Protein 5NE2 (pdb70)

Secondary structure (DSSP, 8-state):
-HHHHHHHHH--SHHHHHHHTTSEEEEEEEETTT--EEEESTTS-EE-GGGGHHHHHHHHHHHHTTSTTGGG-EEE--GGG--S--TTGGGGTTSEEEHHHHHHHHHHH--HHHHHHHHHHHTHHHHHHHHHHHHT-SS------TTGGG--BTTB-TTEE-HHHHHHHHIIIIISSSS-HHHHHHHHHHHHT-SS-TTTHHHHS-TTEEEEEEEEE-SSSEEEEEEEEEETT-S--EEEEEEEE-TTS-HHHHHHHHHHHHHHHHHHH-/-HHHHHHHHH--SHHHHHHHHTSEEEEEEEETTT--EEEESTTS-EE-GGGGHHHHHHHHHHHHHHSTTGGG-EEE--GGG--SS-TTGGGGTTSEEEHHHHHHHHHHH--HHHHHHHHHHHTSHHHHHHHHHHHT-SS------TTGGG--BTTB-TTEE-HHHHHHHHIIIIISSSS-HHHHHHHHHHHHT-SS-TTTHHHH--TTEEEEEEEEE-SSSEEEEEEEEEETT-S--EEEEEEEE-TTS-HHHHHHHHHHHHHHHHHH--

CATH classification: 3.40.710.10

InterPro domains:
  IPR000871 Beta-lactamase, class-A [PR00118] (46-70)
  IPR000871 Beta-lactamase, class-A [PR00118] (77-94)
  IPR000871 Beta-lactamase, class-A [PR00118] (119-144)
  IPR000871 Beta-lactamase, class-A [PR00118] (155-179)
  IPR000871 Beta-lactamase, class-A [PR00118] (181-206)
  IPR000871 Beta-lactamase, class-A [PR00118] (217-232)
  IPR000871 Beta-lactamase, class-A [PR00118] (234-249)
  IPR000871 Beta-lactamase, class-A [PTHR35333] (28-298)
  IPR006311 Twin-arginine translocation pathway, signal sequence [PS51318] (1-33)
  IPR012338 Beta-lactamase/transpeptidase-like [G3DSA:3.40.710.10] (27-303)
  IPR012338 Beta-lactamase/transpeptidase-like [SSF56601] (44-297)
  IPR023650 Beta-lactamase, class-A active site [PS00146] (79-94)
  IPR045155 Beta-lactamase class A, catalytic domain [PF13354] (44-298)
  IPR049643 Beta-lactamase L2 [NF000232] (1-303)

Organism: Stenotrophomonas maltophilia (NCBI:txid40324)

Nearest PDB structures (foldseek):
  6qw7-assembly2_B  TM=1.003E+00  e=2.643E-54  Stenotrophomonas maltophilia
  8isp-assembly1_A  TM=9.841E-01  e=1.294E-37  Stenotrophomonas sp. KCTC 12332
  8iso-assembly1_A  TM=9.690E-01  e=1.449E-37  Stenotrophomonas sp. KCTC 12332
  6wgp-assembly1_A  TM=9.539E-01  e=7.571E-36  Xanthomonas campestris pv. campestris
  6wjm-assembly1_A  TM=9.394E-01  e=2.128E-30  Desulfarculus baarsii DSM 2075

Sequence (540 aa):
NAPTDAAITAASDFAALEKACAGRLGVTLLDTASGRRIIGHRQDERFPMCSTFKSMLAATVLSQAERMPALLDRRVPVGEADLLSHAPVTRRHAGKDMTVRDLCRATIIITSDNTAANLLFGVVGGPPAVTAFLRASGDTVSRSDRLEPELNSSFAKGDPRDTTTPAAMAATLQRVVLGEVLQPASRQQLADWLIDNETGDACLRAGLGKRWRVGDKTGSNGEDARNDIAVLWPVAGGAPWVLTAYLQAGAISYEQRASSVLAQVGRIADRLIGNAPTDAAITAASDFAALEKACAGRLGVTLLDTASGRRIGHRQDERFPMCSTFKSMLAATVLSQAERMMPALLDRRVPVGEADLLSSHAPVTRRHAGKDMTVRDLCRATIITSDNTAANLLFGVVGGPPAVTAFLRASGDTVSRSDRLEPELNSFAKGDPRDTTTPAAMAATLQRVVLGEVLQPASRQQLADWLIDNETGDACLRAGLGKRWRVGDKTGSNGEDARNDIAVLWPVAGGAPWVLTAYLQAGAISYEQRASSVLAQVGRIADRLIG

Solvent-accessible surface area: 20382 Å² total

B-factor: mean 17.04, std 10.05, range [7.06, 100.22]

Structure (mmCIF, N/CA/C/O backbone):
data_5NE2
#
_entry.id   5NE2
#
_cell.length_a   69.678
_cell.length_b   84.720
_cell.length_c   93.712
_cell.angle_alpha   90.00
_cell.angle_beta   90.00
_cell.angle_gamma   90.00
#
_symmetry.space_group_name_H-M   'P 21 21 21'
#
loop_
_entity.id
_entity.type
_entity.pdbx_description
1 polymer Beta-lactamase
2 non-polymer 'D-GLUTAMIC ACID'
3 water water
#
loop_
_atom_site.group_PDB
_atom_site.id
_atom_site.type_symbol
_atom_site.label_atom_id
_atom_site.label_alt_id
_atom_site.label_comp_id
_atom_site.label_asym_id
_atom_site.label_entity_id
_atom_site.label_seq_id
_atom_site.pdbx_PDB_ins_code
_atom_site.Cartn_x
_atom_site.Cartn_y
_atom_site.Cartn_z
_atom_site.occupancy
_atom_site.B_iso_or_equiv
_atom_site.auth_seq_id
_atom_site.auth_comp_id
_atom_site.auth_asym_id
_atom_site.auth_atom_id
_atom_site.pdbx_PDB_model_num
ATOM 1 N N . ASN A 1 9 ? 66.273 158.318 179.346 1.00 45.42 20 ASN A N 1
ATOM 2 C CA . ASN A 1 9 ? 67.242 159.360 179.685 1.00 59.85 20 ASN A CA 1
ATOM 3 C C . ASN A 1 9 ? 66.895 160.710 179.060 1.00 27.10 20 ASN A C 1
ATOM 4 O O . ASN A 1 9 ? 67.141 161.761 179.655 1.00 29.76 20 ASN A O 1
ATOM 14 N N . ALA A 1 10 ? 66.326 160.675 177.858 1.00 28.72 21 ALA A N 1
ATOM 15 C CA . ALA A 1 10 ? 66.039 161.909 177.130 1.00 25.78 21 ALA A CA 1
ATOM 16 C C . ALA A 1 10 ? 65.187 162.899 177.913 1.00 19.74 21 ALA A C 1
ATOM 17 O O . ALA A 1 10 ? 65.572 164.075 177.987 1.00 23.37 21 ALA A O 1
ATOM 24 N N . PRO A 1 11 ? 64.048 162.520 178.508 1.00 18.64 22 PRO A N 1
ATOM 25 C CA . PRO A 1 11 ? 63.254 163.530 179.228 1.00 17.85 22 PRO A CA 1
ATOM 26 C C . PRO A 1 11 ? 64.030 164.230 180.331 1.00 16.96 22 PRO A C 1
ATOM 27 O O . PRO A 1 11 ? 63.962 165.460 180.451 1.00 15.81 22 PRO A O 1
ATOM 38 N N . THR A 1 12 ? 64.781 163.486 181.145 1.00 16.59 23 THR A N 1
ATOM 39 C CA . THR A 1 12 ? 65.564 164.132 182.190 1.00 17.36 23 THR A CA 1
ATOM 40 C C . THR A 1 12 ? 66.604 165.073 181.595 1.00 14.66 23 THR A C 1
ATOM 41 O O . THR A 1 12 ? 66.778 166.199 182.072 1.00 15.35 23 THR A O 1
ATOM 52 N N . ASP A 1 13 ? 67.304 164.631 180.545 1.00 16.05 24 ASP A N 1
ATOM 53 C CA . ASP A 1 13 ? 68.302 165.495 179.919 1.00 17.20 24 ASP A CA 1
ATOM 54 C C . ASP A 1 13 ? 67.663 166.759 179.361 1.00 15.08 24 ASP A C 1
ATOM 55 O O . ASP A 1 13 ? 68.218 167.858 179.497 1.00 15.43 24 ASP A O 1
ATOM 64 N N . ALA A 1 14 ? 66.490 166.623 178.736 1.00 15.17 25 ALA A N 1
ATOM 65 C CA . ALA A 1 14 ? 65.789 167.787 178.200 1.00 15.97 25 ALA A CA 1
ATOM 66 C C . ALA A 1 14 ? 65.352 168.738 179.312 1.00 13.92 25 ALA A C 1
ATOM 67 O O . ALA A 1 14 ? 65.422 169.964 179.151 1.00 15.43 25 ALA A O 1
ATOM 74 N N . ALA A 1 15 ? 64.882 168.197 180.441 1.00 13.05 26 ALA A N 1
ATOM 75 C CA . ALA A 1 15 ? 64.463 169.057 181.543 1.00 12.76 26 ALA A CA 1
ATOM 76 C C . ALA A 1 15 ? 65.653 169.798 182.136 1.00 13.44 26 ALA A C 1
ATOM 77 O O . ALA A 1 15 ? 65.540 170.976 182.500 1.00 13.06 26 ALA A O 1
ATOM 84 N N . ILE A 1 16 ? 66.804 169.129 182.238 1.00 12.86 27 ILE A N 1
ATOM 85 C CA . ILE A 1 16 ? 68.007 169.795 182.733 1.00 13.46 27 ILE A CA 1
ATOM 86 C C . ILE A 1 16 ? 68.396 170.932 181.798 1.00 12.64 27 ILE A C 1
ATOM 87 O O . ILE A 1 16 ? 68.664 172.056 182.239 1.00 14.38 27 ILE A O 1
ATOM 103 N N . THR A 1 17 ? 68.358 170.678 180.489 1.00 14.66 28 THR A N 1
ATOM 104 C CA . THR A 1 17 ? 68.744 171.693 179.518 1.00 16.80 28 THR A CA 1
ATOM 105 C C . THR A 1 17 ? 67.792 172.880 179.537 1.00 15.90 28 THR A C 1
ATOM 106 O O . THR A 1 17 ? 68.211 174.017 179.296 1.00 17.03 28 THR A O 1
ATOM 117 N N . ALA A 1 18 ? 66.508 172.640 179.801 1.00 16.84 29 ALA A N 1
ATOM 118 C CA . ALA A 1 18 ? 65.525 173.715 179.783 1.00 16.05 29 ALA A CA 1
ATOM 119 C C . ALA A 1 18 ? 65.534 174.561 181.052 1.00 16.92 29 ALA A C 1
ATOM 120 O O . ALA A 1 18 ? 64.954 175.650 181.052 1.00 17.64 29 ALA A O 1
ATOM 127 N N . ALA A 1 19 ? 66.171 174.101 182.125 1.00 15.03 30 ALA A N 1
ATOM 128 C CA . ALA A 1 19 ? 66.131 174.823 183.394 1.00 14.93 30 ALA A CA 1
ATOM 129 C C . ALA A 1 19 ? 66.914 176.130 183.302 1.00 16.07 30 ALA A C 1
ATOM 130 O O . ALA A 1 19 ? 68.094 176.133 182.940 1.00 17.14 30 ALA A O 1
ATOM 137 N N . SER A 1 20 ? 66.259 177.243 183.630 1.00 15.67 31 SER A N 1
ATOM 138 C CA . SER A 1 20 ? 66.865 178.565 183.541 1.00 17.43 31 SER A CA 1
ATOM 139 C C . SER A 1 20 ? 67.125 179.216 184.896 1.00 15.66 31 SER A C 1
ATOM 140 O O . SER A 1 20 ? 67.609 180.352 184.939 1.00 17.78 31 SER A O 1
ATOM 148 N N . ASP A 1 21 ? 66.781 178.549 185.996 1.00 13.58 32 ASP A N 1
ATOM 149 C CA . ASP A 1 21 ? 67.093 179.028 187.335 1.00 13.92 32 ASP A CA 1
ATOM 150 C C . ASP A 1 21 ? 67.437 177.820 188.198 1.00 11.45 32 ASP A C 1
ATOM 151 O O . ASP A 1 21 ? 67.149 176.675 187.836 1.00 12.22 32 ASP A O 1
ATOM 160 N N . PHE A 1 22 ? 68.103 178.074 189.328 1.00 12.75 33 PHE A N 1
ATOM 161 C CA . PHE A 1 22 ? 68.628 176.966 190.126 1.00 12.31 33 PHE A CA 1
ATOM 162 C C . PHE A 1 22 ? 67.517 176.075 190.676 1.00 12.04 33 PHE A C 1
ATOM 163 O O . PHE A 1 22 ? 67.673 174.848 190.738 1.00 12.79 33 PHE A O 1
ATOM 180 N N . ALA A 1 23 ? 66.402 176.671 191.114 1.00 13.43 34 ALA A N 1
ATOM 181 C CA . ALA A 1 23 ? 65.298 175.870 191.639 1.00 13.63 34 ALA A CA 1
ATOM 182 C C . ALA A 1 23 ? 64.747 174.928 190.575 1.00 13.79 34 ALA A C 1
ATOM 183 O O . ALA A 1 23 ? 64.466 173.755 190.853 1.00 14.25 34 ALA A O 1
ATOM 190 N N . ALA A 1 24 ? 64.592 175.419 189.343 1.00 14.20 35 ALA A N 1
ATOM 191 C CA . ALA A 1 24 ? 64.116 174.554 188.267 1.00 13.67 35 ALA A CA 1
ATOM 192 C C . ALA A 1 24 ? 65.137 173.471 187.941 1.00 12.64 35 ALA A C 1
ATOM 193 O O . ALA A 1 24 ? 64.770 172.342 187.604 1.00 13.64 35 ALA A O 1
ATOM 200 N N . LEU A 1 25 ? 66.426 173.799 188.017 1.00 11.63 36 LEU A N 1
ATOM 201 C CA . LEU A 1 25 ? 67.456 172.806 187.735 1.00 10.84 36 LEU A CA 1
ATOM 202 C C . LEU A 1 25 ? 67.442 171.693 188.774 1.00 10.99 36 LEU A C 1
ATOM 203 O O . LEU A 1 25 ? 67.573 170.510 188.431 1.00 11.50 36 LEU A O 1
ATOM 219 N N . GLU A 1 26 ? 67.304 172.055 190.051 1.00 10.94 37 GLU A N 1
ATOM 220 C CA . GLU A 1 26 ? 67.166 171.056 191.103 1.00 10.87 37 GLU A CA 1
ATOM 221 C C . GLU A 1 26 ? 65.985 170.129 190.827 1.00 11.55 37 GLU A C 1
ATOM 222 O O . GLU A 1 26 ? 66.093 168.904 190.950 1.00 12.98 37 GLU A O 1
ATOM 234 N N . LYS A 1 27 ? 64.842 170.704 190.456 1.00 11.71 38 LYS A N 1
ATOM 235 C CA . LYS A 1 27 ? 63.659 169.899 190.177 1.00 12.89 38 LYS A CA 1
ATOM 236 C C . LYS A 1 27 ? 63.874 168.981 188.981 1.00 13.56 38 LYS A C 1
ATOM 237 O O . LYS A 1 27 ? 63.424 167.829 188.985 1.00 13.68 38 LYS A O 1
ATOM 256 N N . ALA A 1 28 ? 64.588 169.463 187.963 1.00 13.07 39 ALA A N 1
ATOM 257 C CA . ALA A 1 28 ? 64.778 168.686 186.742 1.00 14.12 39 ALA A CA 1
ATOM 258 C C . ALA A 1 28 ? 65.530 167.386 186.998 1.00 14.53 39 ALA A C 1
ATOM 259 O O . ALA A 1 28 ? 65.344 166.410 186.259 1.00 16.64 39 ALA A O 1
ATOM 266 N N . CYS A 1 29 ? 66.411 167.352 188.000 1.00 12.11 40 CYS A N 1
ATOM 267 C CA . CYS A 1 29 ? 67.158 166.140 188.328 1.00 13.19 40 CYS A CA 1
ATOM 268 C C . CYS A 1 29 ? 66.641 165.447 189.584 1.00 13.07 40 CYS A C 1
ATOM 269 O O . CYS A 1 29 ? 67.260 164.475 190.040 1.00 14.17 40 CYS A O 1
ATOM 277 N N . ALA A 1 30 ? 65.532 165.926 190.153 1.00 13.70 41 ALA A N 1
ATOM 278 C CA . ALA A 1 30 ? 64.945 165.354 191.368 1.00 14.28 41 ALA A CA 1
ATOM 279 C C . ALA A 1 30 ? 65.962 165.296 192.504 1.00 14.70 41 ALA A C 1
ATOM 280 O O . ALA A 1 30 ? 65.962 164.377 193.322 1.00 16.57 41 ALA A O 1
ATOM 287 N N . GLY A 1 31 ? 66.837 166.299 192.563 1.00 12.42 42 GLY A N 1
ATOM 288 C CA . GLY A 1 31 ? 67.955 166.293 193.474 1.00 13.09 42 GLY A CA 1
ATOM 289 C C . GLY A 1 31 ? 67.835 167.320 194.586 1.00 11.20 42 GLY A C 1
ATOM 290 O O . GLY A 1 31 ? 66.774 167.893 194.846 1.00 12.41 42 GLY A O 1
ATOM 294 N N . ARG A 1 32 ? 68.962 167.528 195.266 1.00 10.32 43 ARG A N 1
ATOM 295 C CA . ARG A 1 32 ? 69.123 168.604 196.234 1.00 10.24 43 ARG A CA 1
ATOM 296 C C . ARG A 1 32 ? 70.375 169.351 195.801 1.00 9.91 43 ARG A C 1
ATOM 297 O O . ARG A 1 32 ? 71.469 168.771 195.757 1.00 10.61 43 ARG A O 1
ATOM 318 N N . LEU A 1 33 ? 70.205 170.619 195.450 1.00 9.41 44 LEU A N 1
ATOM 319 C CA . LEU A 1 33 ? 71.244 171.426 194.833 1.00 9.31 44 LEU A CA 1
ATOM 320 C C . LEU A 1 33 ? 71.511 172.639 195.708 1.00 9.11 44 LEU A C 1
ATOM 321 O O . LEU A 1 33 ? 70.575 173.366 196.066 1.00 10.39 44 LEU A O 1
ATOM 337 N N . GLY A 1 34 ? 72.779 172.848 196.053 1.00 8.63 45 GLY A N 1
ATOM 338 C CA . GLY A 1 34 ? 73.192 174.012 196.814 1.00 9.13 45 GLY A CA 1
ATOM 339 C C . GLY A 1 34 ? 74.175 174.837 196.014 1.00 8.59 45 GLY A C 1
ATOM 340 O O . GLY A 1 34 ? 75.223 174.331 195.591 1.00 9.34 45 GLY A O 1
ATOM 344 N N . VAL A 1 35 ? 73.848 176.103 195.774 1.00 8.69 46 VAL A N 1
ATOM 345 C CA . VAL A 1 35 ? 74.660 176.973 194.926 1.00 8.46 46 VAL A CA 1
ATOM 346 C C . VAL A 1 35 ? 74.814 178.324 195.598 1.00 8.13 46 VAL A C 1
ATOM 347 O O . VAL A 1 35 ? 73.833 178.899 196.081 1.00 8.75 46 VAL A O 1
ATOM 360 N N . THR A 1 36 ? 76.034 178.856 195.576 1.00 8.37 47 THR A N 1
ATOM 361 C CA . THR A 1 36 ? 76.288 180.264 195.881 1.00 8.72 47 THR A CA 1
ATOM 362 C C . THR A 1 36 ? 77.072 180.885 194.735 1.00 9.07 47 THR A C 1
ATOM 363 O O . THR A 1 36 ? 78.136 180.377 194.354 1.00 9.30 47 THR A O 1
ATOM 374 N N . LEU A 1 37 ? 76.540 181.971 194.183 1.00 9.29 48 LEU A N 1
ATOM 375 C CA . LEU A 1 37 ? 77.259 182.848 193.270 1.00 9.17 48 LEU A CA 1
ATOM 376 C C . LEU A 1 37 ? 77.555 184.139 194.022 1.00 9.67 48 LEU A C 1
ATOM 377 O O . LEU A 1 37 ? 76.628 184.865 194.406 1.00 10.21 48 LEU A O 1
ATOM 393 N N . LEU A 1 38 ? 78.837 184.414 194.242 1.00 9.10 49 LEU A N 1
ATOM 394 C CA . LEU A 1 38 ? 79.302 185.503 195.091 1.00 9.75 49 LEU A CA 1
ATOM 395 C C . LEU A 1 38 ? 80.056 186.526 194.253 1.00 9.43 49 LEU A C 1
ATOM 396 O O . LEU A 1 38 ? 81.018 186.179 193.551 1.00 9.80 49 LEU A O 1
ATOM 412 N N . ASP A 1 39 ? 79.602 187.778 194.313 1.00 10.61 50 ASP A N 1
ATOM 413 C CA . ASP A 1 39 ? 80.281 188.909 193.692 1.00 9.92 50 ASP A CA 1
ATOM 414 C C . ASP A 1 39 ? 81.282 189.440 194.714 1.00 10.65 50 ASP A C 1
ATOM 415 O O . ASP A 1 39 ? 80.886 189.960 195.757 1.00 11.79 50 ASP A O 1
ATOM 424 N N . THR A 1 40 ? 82.581 189.292 194.446 1.00 10.60 51 THR A N 1
ATOM 425 C CA . THR A 1 40 ? 83.547 189.679 195.473 1.00 12.26 51 THR A CA 1
ATOM 426 C C . THR A 1 40 ? 83.642 191.188 195.675 1.00 15.40 51 THR A C 1
ATOM 427 O O . THR A 1 40 ? 84.153 191.625 196.710 1.00 17.59 51 THR A O 1
ATOM 438 N N . ALA A 1 41 ? 83.191 191.998 194.715 1.00 12.34 52 ALA A N 1
ATOM 439 C CA . ALA A 1 41 ? 83.248 193.447 194.903 1.00 13.66 52 ALA A CA 1
ATOM 440 C C . ALA A 1 41 ? 82.247 193.919 195.952 1.00 12.60 52 ALA A C 1
ATOM 441 O O . ALA A 1 41 ? 82.538 194.837 196.732 1.00 15.83 52 ALA A O 1
ATOM 448 N N . SER A 1 42 ? 81.050 193.328 195.961 1.00 12.22 53 SER A N 1
ATOM 449 C CA . SER A 1 42 ? 79.941 193.791 196.781 1.00 12.18 53 SER A CA 1
ATOM 450 C C . SER A 1 42 ? 79.618 192.877 197.948 1.00 13.16 53 SER A C 1
ATOM 451 O O . SER A 1 42 ? 78.985 193.329 198.907 1.00 14.01 53 SER A O 1
ATOM 459 N N . GLY A 1 43 ? 80.041 191.621 197.900 1.00 12.60 54 GLY A N 1
ATOM 460 C CA . GLY A 1 43 ? 79.563 190.625 198.838 1.00 13.27 54 GLY A CA 1
ATOM 461 C C . GLY A 1 43 ? 78.202 190.048 198.512 1.00 13.55 54 GLY A C 1
ATOM 462 O O . GLY A 1 43 ? 77.740 189.144 199.226 1.00 16.56 54 GLY A O 1
ATOM 466 N N . ARG A 1 44 ? 77.545 190.513 197.456 1.00 13.68 55 ARG A N 1
ATOM 467 C CA . ARG A 1 44 ? 76.198 190.038 197.154 1.00 14.92 55 ARG A CA 1
ATOM 468 C C . ARG A 1 44 ? 76.245 188.584 196.706 1.00 12.04 55 ARG A C 1
ATOM 469 O O . ARG A 1 44 ? 77.104 188.197 195.905 1.00 11.88 55 ARG A O 1
ATOM 490 N N . ARG A 1 45 ? 75.310 187.782 197.213 1.00 11.95 56 ARG A N 1
ATOM 491 C CA . ARG A 1 45 ? 75.201 186.377 196.852 1.00 12.11 56 ARG A CA 1
ATOM 492 C C . ARG A 1 45 ? 73.811 186.072 196.313 1.00 13.97 56 ARG A C 1
ATOM 493 O O . ARG A 1 45 ? 72.807 186.576 196.826 1.00 17.81 56 ARG A O 1
ATOM 514 N N A ILE A 1 46 ? 73.773 185.250 195.266 0.51 13.85 57 ILE A N 1
ATOM 515 N N B ILE A 1 46 ? 73.754 185.251 195.271 0.49 12.29 57 ILE A N 1
ATOM 516 C CA A ILE A 1 46 ? 72.564 184.656 194.715 0.51 14.92 57 ILE A CA 1
ATOM 517 C CA B ILE A 1 46 ? 72.508 184.666 194.799 0.49 13.03 57 ILE A CA 1
ATOM 518 C C A ILE A 1 46 ? 72.768 183.148 194.744 0.51 18.43 57 ILE A C 1
ATOM 519 C C B ILE A 1 46 ? 72.739 183.169 194.683 0.49 9.28 57 ILE A C 1
ATOM 520 O O A ILE A 1 46 ? 73.900 182.665 194.661 0.51 11.43 57 ILE A O 1
ATOM 521 O O B ILE A 1 46 ? 73.855 182.717 194.414 0.49 14.46 57 ILE A O 1
ATOM 552 N N . GLY A 1 47 ? 71.684 182.393 194.883 1.00 12.65 59 GLY A N 1
ATOM 553 C CA . GLY A 1 47 ? 71.867 180.950 194.880 1.00 11.77 59 GLY A CA 1
ATOM 554 C C . GLY A 1 47 ? 70.637 180.188 195.303 1.00 11.73 59 GLY A C 1
ATOM 555 O O . GLY A 1 47 ? 69.505 180.624 195.076 1.00 14.96 59 GLY A O 1
ATOM 560 N N . HIS A 1 48 ? 70.880 179.030 195.903 1.00 11.38 60 HIS A N 1
ATOM 561 C CA . HIS A 1 48 ? 69.819 178.096 196.248 1.00 10.49 60 HIS A CA 1
ATOM 562 C C . HIS A 1 48 ? 70.363 177.220 197.362 1.00 9.69 60 HIS A C 1
ATOM 563 O O . HIS A 1 48 ? 71.487 176.719 197.251 1.00 9.82 60 HIS A O 1
ATOM 577 N N . ARG A 1 49 ? 69.589 177.057 198.435 1.00 9.55 61 ARG A N 1
ATOM 578 C CA . ARG A 1 49 ? 70.021 176.269 199.590 1.00 10.43 61 ARG A CA 1
ATOM 579 C C . ARG A 1 49 ? 71.434 176.650 200.028 1.00 9.29 61 ARG A C 1
ATOM 580 O O . ARG A 1 49 ? 72.267 175.796 200.332 1.00 9.71 61 ARG A O 1
ATOM 601 N N . GLN A 1 50 ? 71.703 177.957 200.068 1.00 9.14 62 GLN A N 1
ATOM 602 C CA . GLN A 1 50 ? 73.066 178.430 200.290 1.00 8.62 62 GLN A CA 1
ATOM 603 C C . GLN A 1 50 ? 73.600 178.062 201.661 1.00 9.14 62 GLN A C 1
ATOM 604 O O . GLN A 1 50 ? 74.823 178.017 201.848 1.00 10.03 62 GLN A O 1
ATOM 618 N N . ASP A 1 51 ? 72.722 177.817 202.631 1.00 9.55 63 ASP A N 1
ATOM 619 C CA . ASP A 1 51 ? 73.140 177.582 204.005 1.00 9.14 63 ASP A CA 1
ATOM 620 C C . ASP A 1 51 ? 72.783 176.184 204.500 1.00 10.43 63 ASP A C 1
ATOM 621 O O . ASP A 1 51 ? 72.763 175.946 205.712 1.00 12.38 63 ASP A O 1
ATOM 630 N N . GLU A 1 52 ? 72.503 175.255 203.586 1.00 9.69 64 GLU A N 1
ATOM 631 C CA . GLU A 1 52 ? 72.334 173.854 203.951 1.00 9.20 64 GLU A CA 1
ATOM 632 C C . GLU A 1 52 ? 73.666 173.122 203.839 1.00 9.58 64 GLU A C 1
ATOM 633 O O . GLU A 1 52 ? 74.503 173.447 202.987 1.00 9.62 64 GLU A O 1
ATOM 645 N N . ARG A 1 53 ? 73.844 172.104 204.680 1.00 9.00 65 ARG A N 1
ATOM 646 C CA . ARG A 1 53 ? 75.075 171.329 204.648 1.00 9.19 65 ARG A CA 1
ATOM 647 C C . ARG A 1 53 ? 75.052 170.288 203.536 1.00 9.67 65 ARG A C 1
ATOM 648 O O . ARG A 1 53 ? 74.030 169.639 203.278 1.00 10.29 65 ARG A O 1
ATOM 669 N N . PHE A 1 54 ? 76.204 170.114 202.899 1.00 8.96 66 PHE A N 1
ATOM 670 C CA . PHE A 1 54 ? 76.454 169.115 201.875 1.00 8.21 66 PHE A CA 1
ATOM 671 C C . PHE A 1 54 ? 77.803 168.482 202.177 1.00 8.52 66 PHE A C 1
ATOM 672 O O . PHE A 1 54 ? 78.667 169.125 202.788 1.00 9.04 66 PHE A O 1
ATOM 689 N N . PRO A 1 55 ? 78.030 167.245 201.732 1.00 8.78 67 PRO A N 1
ATOM 690 C CA . PRO A 1 55 ? 79.359 166.635 201.899 1.00 8.56 67 PRO A CA 1
ATOM 691 C C . PRO A 1 55 ? 80.371 167.345 201.013 1.00 8.44 67 PRO A C 1
ATOM 692 O O . PRO A 1 55 ? 80.131 167.565 199.823 1.00 10.07 67 PRO A O 1
ATOM 703 N N . MET A 1 56 ? 81.517 167.698 201.590 1.00 8.58 68 MET A N 1
ATOM 704 C CA . MET A 1 56 ? 82.551 168.316 200.765 1.00 9.11 68 MET A CA 1
ATOM 705 C C . MET A 1 56 ? 83.065 167.372 199.687 1.00 9.83 68 MET A C 1
ATOM 706 O O . MET A 1 56 ? 83.404 167.815 198.579 1.00 8.89 68 MET A O 1
ATOM 720 N N . CYS A 1 57 ? 83.157 166.078 199.998 1.00 9.07 69 CYS A N 1
ATOM 721 C CA . CYS A 1 57 ? 83.952 165.171 199.176 1.00 8.61 69 CYS A CA 1
ATOM 722 C C . CYS A 1 57 ? 85.287 165.852 198.882 1.00 8.94 69 CYS A C 1
ATOM 723 O O . CYS A 1 57 ? 85.804 166.568 199.743 1.00 10.14 69 CYS A O 1
ATOM 731 N N . SER A 1 58 ? 85.849 165.690 197.680 1.00 8.63 70 SER A N 1
ATOM 732 C CA . SER A 1 58 ? 87.198 166.206 197.450 1.00 8.91 70 SER A CA 1
ATOM 733 C C . SER A 1 58 ? 87.288 167.725 197.389 1.00 8.64 70 SER A C 1
ATOM 734 O O . SER A 1 58 ? 88.409 168.240 197.257 1.00 9.09 70 SER A O 1
ATOM 742 N N . THR A 1 59 ? 86.186 168.476 197.484 1.00 8.24 71 THR A N 1
ATOM 743 C CA . THR A 1 59 ? 86.339 169.929 197.500 1.00 8.97 71 THR A CA 1
ATOM 744 C C . THR A 1 59 ? 87.157 170.400 198.699 1.00 8.75 71 THR A C 1
ATOM 745 O O . THR A 1 59 ? 87.729 171.492 198.646 1.00 10.30 71 THR A O 1
ATOM 756 N N . PHE A 1 60 ? 87.245 169.597 199.768 1.00 8.97 72 PHE A N 1
ATOM 757 C CA . PHE A 1 60 ? 88.060 169.963 200.926 1.00 9.81 72 PHE A CA 1
ATOM 758 C C . PHE A 1 60 ? 89.536 170.085 200.573 1.00 8.86 72 PHE A C 1
ATOM 759 O O . PHE A 1 60 ? 90.281 170.760 201.292 1.00 9.79 72 PHE A O 1
ATOM 776 N N . LYS A 1 61 ? 89.978 169.438 199.492 1.00 9.19 73 LYS A N 1
ATOM 777 C CA . LYS A 1 61 ? 91.406 169.393 199.200 1.00 9.09 73 LYS A CA 1
ATOM 778 C C . LYS A 1 61 ? 91.966 170.780 198.933 1.00 9.61 73 LYS A C 1
ATOM 779 O O . LYS A 1 61 ? 93.147 171.030 199.190 1.00 9.54 73 LYS A O 1
ATOM 798 N N . SER A 1 62 ? 91.130 171.698 198.441 1.00 9.51 74 SER A N 1
ATOM 799 C CA . SER A 1 62 ? 91.546 173.090 198.295 1.00 11.45 74 SER A CA 1
ATOM 800 C C . SER A 1 62 ? 92.054 173.653 199.620 1.00 9.12 74 SER A C 1
ATOM 801 O O . SER A 1 62 ? 93.047 174.397 199.659 1.00 10.60 74 SER A O 1
ATOM 809 N N . MET A 1 63 ? 91.373 173.325 200.713 1.00 9.96 75 MET A N 1
ATOM 810 C CA . MET A 1 63 ? 91.731 173.850 202.023 1.00 9.94 75 MET A CA 1
ATOM 811 C C . MET A 1 63 ? 92.790 173.026 202.736 1.00 9.01 75 MET A C 1
ATOM 812 O O . MET A 1 63 ? 93.501 173.566 203.585 1.00 9.55 75 MET A O 1
ATOM 826 N N . LEU A 1 64 ? 92.918 171.738 202.415 1.00 9.29 76 LEU A N 1
ATOM 827 C CA . LEU A 1 64 ? 94.093 171.000 202.855 1.00 7.95 76 LEU A CA 1
ATOM 828 C C . LEU A 1 64 ? 95.356 171.612 202.257 1.00 8.56 76 LEU A C 1
ATOM 829 O O . LEU A 1 64 ? 96.340 171.860 202.968 1.00 9.28 76 LEU A O 1
ATOM 845 N N . ALA A 1 65 ? 95.336 171.893 200.950 1.00 9.19 77 ALA A N 1
ATOM 846 C CA . ALA A 1 65 ? 96.479 172.556 200.329 1.00 9.03 77 ALA A CA 1
ATOM 847 C C . ALA A 1 65 ? 96.736 173.918 200.961 1.00 9.57 77 ALA A C 1
ATOM 848 O O . ALA A 1 65 ? 97.891 174.297 201.189 1.00 9.89 77 ALA A O 1
ATOM 855 N N . ALA A 1 66 ? 95.671 174.668 201.258 1.00 8.63 78 ALA A N 1
ATOM 856 C CA . ALA A 1 66 ? 95.842 175.968 201.899 1.00 9.64 78 ALA A CA 1
ATOM 857 C C . ALA A 1 66 ? 96.468 175.824 203.281 1.00 9.60 78 ALA A C 1
ATOM 858 O O . ALA A 1 66 ? 97.305 176.643 203.680 1.00 10.01 78 ALA A O 1
ATOM 865 N N . THR A 1 67 ? 96.078 174.783 204.023 1.00 8.76 79 THR A N 1
ATOM 866 C CA . THR A 1 67 ? 96.671 174.535 205.334 1.00 10.14 79 THR A CA 1
ATOM 867 C C . THR A 1 67 ? 98.170 174.285 205.216 1.00 9.53 79 THR A C 1
ATOM 868 O O . THR A 1 67 ? 98.957 174.812 206.008 1.00 10.85 79 THR A O 1
ATOM 879 N N . VAL A 1 68 ? 98.576 173.479 204.230 1.00 9.44 80 VAL A N 1
ATOM 880 C CA . VAL A 1 68 ? 99.995 173.233 203.976 1.00 9.91 80 VAL A CA 1
ATOM 881 C C . VAL A 1 68 ? 100.716 174.539 203.682 1.00 9.88 80 VAL A C 1
ATOM 882 O O . VAL A 1 68 ? 101.784 174.818 204.235 1.00 10.38 80 VAL A O 1
ATOM 895 N N . LEU A 1 69 ? 100.161 175.337 202.770 1.00 9.38 81 LEU A N 1
ATOM 896 C CA . LEU A 1 69 ? 100.798 176.597 202.400 1.00 11.38 81 LEU A CA 1
ATOM 897 C C . LEU A 1 69 ? 100.917 177.530 203.598 1.00 10.54 81 LEU A C 1
ATOM 898 O O . LEU A 1 69 ? 101.938 178.211 203.769 1.00 12.37 81 LEU A O 1
ATOM 914 N N . SER A 1 70 ? 99.880 177.579 204.435 1.00 11.72 82 SER A N 1
ATOM 915 C CA . SER A 1 70 ? 99.925 178.426 205.618 1.00 12.04 82 SER A CA 1
ATOM 916 C C . SER A 1 70 ? 101.021 177.964 206.573 1.00 11.15 82 SER A C 1
ATOM 917 O O . SER A 1 70 ? 101.775 178.784 207.111 1.00 12.71 82 SER A O 1
ATOM 930 N N . GLN A 1 71 ? 101.132 176.650 206.790 1.00 11.68 83 GLN A N 1
ATOM 931 C CA . GLN A 1 71 ? 102.183 176.137 207.663 1.00 12.65 83 GLN A CA 1
ATOM 932 C C . GLN A 1 71 ? 103.564 176.413 207.089 1.00 12.42 83 GLN A C 1
ATOM 933 O O . GLN A 1 71 ? 104.502 176.718 207.833 1.00 13.13 83 GLN A O 1
ATOM 947 N N . ALA A 1 72 ? 103.706 176.328 205.764 1.00 11.62 84 ALA A N 1
ATOM 948 C CA . ALA A 1 72 ? 105.000 176.593 205.147 1.00 12.42 84 ALA A CA 1
ATOM 949 C C . ALA A 1 72 ? 105.451 178.027 205.384 1.00 13.62 84 ALA A C 1
ATOM 950 O O . ALA A 1 72 ? 106.654 178.299 205.389 1.00 15.15 84 ALA A O 1
ATOM 957 N N . GLU A 1 73 ? 104.513 178.959 205.578 1.00 12.79 85 GLU A N 1
ATOM 958 C CA . GLU A 1 73 ? 104.896 180.340 205.856 1.00 15.41 85 GLU A CA 1
ATOM 959 C C . GLU A 1 73 ? 105.637 180.479 207.179 1.00 16.90 85 GLU A C 1
ATOM 960 O O . GLU A 1 73 ? 106.365 181.461 207.365 1.00 18.23 85 GLU A O 1
ATOM 972 N N . ARG A 1 74 ? 105.459 179.538 208.108 1.00 16.39 86 ARG A N 1
ATOM 973 C CA . ARG A 1 74 ? 106.177 179.556 209.375 1.00 18.07 86 ARG A CA 1
ATOM 974 C C . ARG A 1 74 ? 107.149 178.396 209.531 1.00 21.02 86 ARG A C 1
ATOM 975 O O . ARG A 1 74 ? 107.796 178.282 210.578 1.00 23.86 86 ARG A O 1
ATOM 996 N N . MET A 1 75 ? 107.272 177.537 208.522 1.00 22.82 87 MET A N 1
ATOM 997 C CA . MET A 1 75 ? 108.183 176.395 208.552 1.00 23.21 87 MET A CA 1
ATOM 998 C C . MET A 1 75 ? 108.981 176.454 207.260 1.00 21.03 87 MET A C 1
ATOM 999 O O . MET A 1 75 ? 108.564 175.900 206.231 1.00 20.43 87 MET A O 1
ATOM 1013 N N . PRO A 1 76 ? 110.131 177.124 207.272 1.00 25.98 88 PRO A N 1
ATOM 1014 C CA . PRO A 1 76 ? 110.923 177.249 206.046 1.00 25.74 88 PRO A CA 1
ATOM 1015 C C . PRO A 1 76 ? 111.215 175.877 205.460 1.00 24.32 88 PRO A C 1
ATOM 1016 O O . PRO A 1 76 ? 111.536 174.928 206.178 1.00 28.18 88 PRO A O 1
ATOM 1027 N N . ALA A 1 77 ? 111.074 175.773 204.145 1.00 20.45 89 ALA A N 1
ATOM 1028 C CA . ALA A 1 77 ? 111.400 174.575 203.382 1.00 18.76 89 ALA A CA 1
ATOM 1029 C C . ALA A 1 77 ? 110.379 173.448 203.517 1.00 17.61 89 ALA A C 1
ATOM 1030 O O . ALA A 1 77 ? 110.632 172.364 202.991 1.00 17.66 89 ALA A O 1
ATOM 1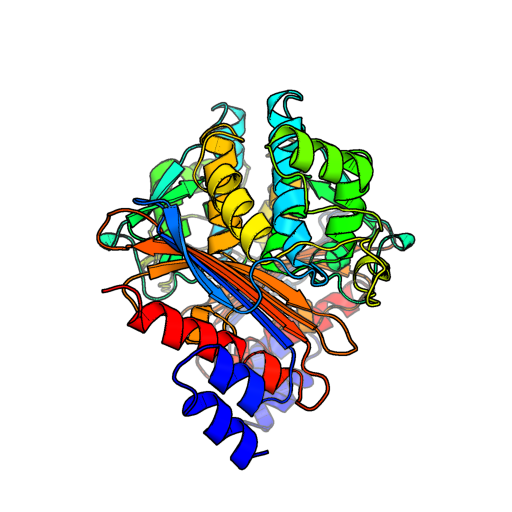037 N N . LEU A 1 78 ? 109.238 173.658 204.188 1.00 15.70 90 LEU A N 1
ATOM 1038 C CA . LEU A 1 78 ? 108.232 172.599 204.267 1.00 13.70 90 LEU A CA 1
ATOM 1039 C C . LEU A 1 78 ? 107.811 172.116 202.882 1.00 11.56 90 LEU A C 1
ATOM 1040 O O . LEU A 1 78 ? 107.632 170.915 202.666 1.00 12.05 90 LEU A O 1
ATOM 1056 N N . LEU A 1 79 ? 107.625 173.036 201.930 1.00 11.49 91 LEU A N 1
ATOM 1057 C CA . LEU A 1 79 ? 107.135 172.638 200.613 1.00 10.93 91 LEU A CA 1
ATOM 1058 C C . LEU A 1 79 ? 108.130 171.746 199.882 1.00 10.23 91 LEU A C 1
ATOM 1059 O O . LEU A 1 79 ? 107.731 170.959 199.014 1.00 10.31 91 LEU A O 1
ATOM 1075 N N . ASP A 1 80 ? 109.415 171.855 200.213 1.00 10.85 92 ASP A N 1
ATOM 1076 C CA . ASP A 1 80 ? 110.452 171.038 199.602 1.00 11.44 92 ASP A CA 1
ATOM 1077 C C . ASP A 1 80 ? 110.711 169.738 200.353 1.00 14.06 92 ASP A C 1
ATOM 1078 O O . ASP A 1 80 ? 111.475 168.896 199.863 1.00 13.71 92 ASP A O 1
ATOM 1087 N N . ARG A 1 81 ? 110.096 169.547 201.518 1.00 11.78 93 ARG A N 1
ATOM 1088 C CA . ARG A 1 81 ? 110.285 168.304 202.254 1.00 13.13 93 ARG A CA 1
ATOM 1089 C C . ARG A 1 81 ? 109.767 167.139 201.420 1.00 11.18 93 ARG A C 1
ATOM 1090 O O . ARG A 1 81 ? 108.713 167.229 200.782 1.00 10.70 93 ARG A O 1
ATOM 1111 N N . ARG A 1 82 ? 110.496 166.031 201.442 1.00 11.01 94 ARG A N 1
ATOM 1112 C CA . ARG A 1 82 ? 110.096 164.838 200.710 1.00 11.17 94 ARG A CA 1
ATOM 1113 C C . ARG A 1 82 ? 109.434 163.830 201.640 1.00 11.33 94 ARG A C 1
ATOM 1114 O O . ARG A 1 82 ? 109.922 163.573 202.747 1.00 13.83 94 ARG A O 1
ATOM 1135 N N . VAL A 1 83 ? 108.314 163.280 201.183 1.00 10.53 95 VAL A N 1
ATOM 1136 C CA . VAL A 1 83 ? 107.457 162.403 201.967 1.00 11.36 95 VAL A CA 1
ATOM 1137 C C . VAL A 1 83 ? 107.440 161.044 201.282 1.00 9.77 95 VAL A C 1
ATOM 1138 O O . VAL A 1 83 ? 107.139 160.970 200.088 1.00 10.60 95 VAL A O 1
ATOM 1151 N N . PRO A 1 84 ? 107.757 159.953 201.982 1.00 11.17 96 PRO A N 1
ATOM 1152 C CA . PRO A 1 84 ? 107.704 158.631 201.343 1.00 11.25 96 PRO A CA 1
ATOM 1153 C C . PRO A 1 84 ? 106.289 158.253 200.918 1.00 11.62 96 PRO A C 1
ATOM 1154 O O . PRO A 1 84 ? 105.312 158.482 201.638 1.00 12.00 96 PRO A O 1
ATOM 1165 N N . VAL A 1 85 ? 106.192 157.667 199.730 1.00 11.33 97 VAL A N 1
ATOM 1166 C CA . VAL A 1 85 ? 104.959 157.060 199.243 1.00 12.17 97 VAL A CA 1
ATOM 1167 C C . VAL A 1 85 ? 105.151 155.559 199.367 1.00 11.12 97 VAL A C 1
ATOM 1168 O O . VAL A 1 85 ? 105.947 154.967 198.630 1.00 14.29 97 VAL A O 1
ATOM 1181 N N . GLY A 1 86 ? 104.446 154.935 200.312 1.00 12.22 98 GLY A N 1
ATOM 1182 C CA . GLY A 1 86 ? 104.555 153.513 200.529 1.00 13.76 98 GLY A CA 1
ATOM 1183 C C . GLY A 1 86 ? 103.420 152.755 199.876 1.00 14.19 98 GLY A C 1
ATOM 1184 O O . GLY A 1 86 ? 102.345 153.297 199.631 1.00 13.56 98 GLY A O 1
ATOM 1188 N N . GLU A 1 87 ? 103.679 151.478 199.598 1.00 17.13 99 GLU A N 1
ATOM 1189 C CA . GLU A 1 87 ? 102.632 150.607 199.076 1.00 17.91 99 GLU A CA 1
ATOM 1190 C C . GLU A 1 87 ? 101.371 150.693 199.930 1.00 17.01 99 GLU A C 1
ATOM 1191 O O . GLU A 1 87 ? 100.253 150.749 199.400 1.00 18.69 99 GLU A O 1
ATOM 1203 N N . ALA A 1 88 ? 101.530 150.710 201.257 1.00 15.89 100 ALA A N 1
ATOM 1204 C CA . ALA A 1 88 ? 100.395 150.736 202.172 1.00 19.25 100 ALA A CA 1
ATOM 1205 C C . ALA A 1 88 ? 99.608 152.039 202.107 1.00 16.49 100 ALA A C 1
ATOM 1206 O O . ALA A 1 88 ? 98.457 152.072 202.553 1.00 18.86 100 ALA A O 1
ATOM 1213 N N . ASP A 1 89 ? 100.200 153.116 201.584 1.00 13.37 101 ASP A N 1
ATOM 1214 C CA . ASP A 1 89 ? 99.502 154.390 201.443 1.00 11.41 101 ASP A CA 1
ATOM 1215 C C . ASP A 1 89 ? 98.625 154.444 200.198 1.00 11.03 101 ASP A C 1
ATOM 1216 O O . ASP A 1 89 ? 97.765 155.331 200.096 1.00 11.28 101 ASP A O 1
ATOM 1225 N N . LEU A 1 90 ? 98.850 153.552 199.234 1.00 11.58 102 LEU A N 1
ATOM 1226 C CA . LEU A 1 90 ? 98.183 153.654 197.942 1.00 11.52 102 LEU A CA 1
ATOM 1227 C C . LEU A 1 90 ? 96.725 153.227 198.038 1.00 10.51 102 LEU A C 1
ATOM 1228 O O . LEU A 1 90 ? 96.389 152.226 198.672 1.00 13.23 102 LEU A O 1
ATOM 1244 N N . LEU A 1 91 ? 95.865 153.997 197.390 1.00 10.04 103 LEU A N 1
ATOM 1245 C CA . LEU A 1 91 ? 94.431 153.768 197.331 1.00 9.96 103 LEU A CA 1
ATOM 1246 C C . LEU A 1 91 ? 94.022 153.594 195.878 1.00 10.06 103 LEU A C 1
ATOM 1247 O O . LEU A 1 91 ? 94.814 153.823 194.961 1.00 10.54 103 LEU A O 1
ATOM 1263 N N . SER A 1 92 ? 92.761 153.215 195.662 1.00 10.38 104 SER A N 1
ATOM 1264 C CA . SER A 1 92 ? 92.288 152.983 194.297 1.00 10.62 104 SER A CA 1
ATOM 1265 C C . SER A 1 92 ? 92.493 154.201 193.408 1.00 9.90 104 SER A C 1
ATOM 1266 O O . SER A 1 92 ? 92.827 154.060 192.226 1.00 11.84 104 SER A O 1
ATOM 1274 N N . HIS A 1 93 ? 92.252 155.404 193.937 1.00 9.26 105 HIS A N 1
ATOM 1275 C CA . HIS A 1 93 ? 92.424 156.632 193.165 1.00 8.90 105 HIS A CA 1
ATOM 1276 C C . HIS A 1 93 ? 93.709 157.322 193.620 1.00 9.05 105 HIS A C 1
ATOM 1277 O O . HIS A 1 93 ? 93.721 158.091 194.584 1.00 10.12 105 HIS A O 1
ATOM 1291 N N . ALA A 1 94 ? 94.800 157.043 192.907 1.00 9.64 106 ALA A N 1
ATOM 1292 C CA . ALA A 1 94 ? 96.119 157.590 193.212 1.00 8.46 106 ALA A CA 1
ATOM 1293 C C . ALA A 1 94 ? 96.868 157.808 191.903 1.00 9.82 106 ALA A C 1
ATOM 1294 O O . ALA A 1 94 ? 97.936 157.224 191.685 1.00 10.11 106 ALA A O 1
ATOM 1301 N N . PRO A 1 95 ? 96.328 158.621 190.999 1.00 9.39 107 PRO A N 1
ATOM 1302 C CA . PRO A 1 95 ? 96.883 158.674 189.636 1.00 11.19 107 PRO A CA 1
ATOM 1303 C C . PRO A 1 95 ? 98.304 159.195 189.559 1.00 9.72 107 PRO A C 1
ATOM 1304 O O . PRO A 1 95 ? 99.044 158.789 188.656 1.00 11.67 107 PRO A O 1
ATOM 1315 N N . VAL A 1 96 ? 98.696 160.117 190.434 1.00 8.91 108 VAL A N 1
ATOM 1316 C CA . VAL A 1 96 ? 100.067 160.630 190.426 1.00 9.50 108 VAL A CA 1
ATOM 1317 C C . VAL A 1 96 ? 100.971 159.805 191.330 1.00 8.46 108 VAL A C 1
ATOM 1318 O O . VAL A 1 96 ? 102.040 159.345 190.910 1.00 9.36 108 VAL A O 1
ATOM 1331 N N . THR A 1 97 ? 100.547 159.610 192.579 1.00 8.22 109 THR A N 1
ATOM 1332 C CA . THR A 1 97 ? 101.391 158.942 193.557 1.00 8.32 109 THR A CA 1
ATOM 1333 C C . THR A 1 97 ? 101.667 157.485 193.210 1.00 9.42 109 THR A C 1
ATOM 1334 O O . THR A 1 97 ? 102.682 156.952 193.660 1.00 9.30 109 THR A O 1
ATOM 1345 N N . ARG A 1 98 ? 100.812 156.834 192.414 1.00 9.42 110 ARG A N 1
ATOM 1346 C CA . ARG A 1 98 ? 101.059 155.435 192.074 1.00 10.19 110 ARG A CA 1
ATOM 1347 C C . ARG A 1 98 ? 102.402 155.242 191.381 1.00 10.72 110 ARG A C 1
ATOM 1348 O O . ARG A 1 98 ? 102.987 154.163 191.485 1.00 12.28 110 ARG A O 1
ATOM 1369 N N . ARG A 1 99 ? 102.905 156.252 190.661 1.00 9.75 111 ARG A N 1
ATOM 1370 C CA . ARG A 1 99 ? 104.189 156.108 189.981 1.00 10.64 111 ARG A CA 1
ATOM 1371 C C . ARG A 1 99 ? 105.379 156.259 190.918 1.00 9.87 111 ARG A C 1
ATOM 1372 O O . ARG A 1 99 ? 106.515 156.026 190.488 1.00 11.12 111 ARG A O 1
ATOM 1393 N N . HIS A 1 100 ? 105.139 156.638 192.173 1.00 10.52 112 HIS A N 1
ATOM 1394 C CA . HIS A 1 100 ? 106.187 156.926 193.140 1.00 9.97 112 HIS A CA 1
ATOM 1395 C C . HIS A 1 100 ? 106.193 155.966 194.322 1.00 10.09 112 HIS A C 1
ATOM 1396 O O . HIS A 1 100 ? 106.859 156.243 195.330 1.00 11.03 112 HIS A O 1
ATOM 1410 N N . ALA A 1 101 ? 105.482 154.849 194.229 1.00 12.08 113 ALA A N 1
ATOM 1411 C CA . ALA A 1 101 ? 105.507 153.868 195.300 1.00 12.42 113 ALA A CA 1
ATOM 1412 C C . ALA A 1 101 ? 106.926 153.363 195.510 1.00 13.11 113 ALA A C 1
ATOM 1413 O O . ALA A 1 101 ? 107.603 152.947 194.562 1.00 14.54 113 ALA A O 1
ATOM 1420 N N . GLY A 1 102 ? 107.383 153.397 196.760 1.00 12.45 114 GLY A N 1
ATOM 1421 C CA . GLY A 1 102 ? 108.733 152.989 197.076 1.00 14.01 114 GLY A CA 1
ATOM 1422 C C . GLY A 1 102 ? 109.766 154.091 196.986 1.00 13.29 114 GLY A C 1
ATOM 1423 O O . GLY A 1 102 ? 110.943 153.842 197.278 1.00 15.56 114 GLY A O 1
ATOM 1427 N N . LYS A 1 103 ? 109.371 155.297 196.592 1.00 11.85 115 LYS A N 1
ATOM 1428 C CA . LYS A 1 103 ? 110.248 156.464 196.652 1.00 11.52 115 LYS A CA 1
ATOM 1429 C C . LYS A 1 103 ? 109.465 157.561 197.376 1.00 10.38 115 LYS A C 1
ATOM 1430 O O . LYS A 1 103 ? 108.544 157.289 198.155 1.00 12.47 115 LYS A O 1
ATOM 1449 N N . ASP A 1 104 ? 109.821 158.824 197.138 1.00 10.97 116 ASP A N 1
ATOM 1450 C CA . ASP A 1 104 ? 109.185 159.939 197.831 1.00 9.99 116 ASP A CA 1
ATOM 1451 C C . ASP A 1 104 ? 108.819 161.051 196.851 1.00 9.31 116 ASP A C 1
ATOM 1452 O O . ASP A 1 104 ? 109.187 161.024 195.674 1.00 10.50 116 ASP A O 1
ATOM 1461 N N . MET A 1 105 ? 108.051 162.022 197.353 1.00 9.65 117 MET A N 1
ATOM 1462 C CA . MET A 1 105 ? 107.599 163.177 196.582 1.00 9.21 117 MET A CA 1
ATOM 1463 C C . MET A 1 105 ? 107.669 164.411 197.470 1.00 8.58 117 MET A C 1
ATOM 1464 O O . MET A 1 105 ? 107.503 164.315 198.689 1.00 9.57 117 MET A O 1
ATOM 1478 N N . THR A 1 106 ? 107.883 165.579 196.860 1.00 9.04 118 THR A N 1
ATOM 1479 C CA . THR A 1 106 ? 107.859 166.794 197.670 1.00 8.73 118 THR A CA 1
ATOM 1480 C C . THR A 1 106 ? 106.437 167.106 198.132 1.00 8.60 118 THR A C 1
ATOM 1481 O O . THR A 1 106 ? 105.444 166.777 197.471 1.00 9.17 118 THR A O 1
ATOM 1492 N N . VAL A 1 107 ? 106.355 167.792 199.274 1.00 9.15 119 VAL A N 1
ATOM 1493 C CA . VAL A 1 107 ? 105.074 168.285 199.772 1.00 9.47 119 VAL A CA 1
ATOM 1494 C C . VAL A 1 107 ? 104.378 169.139 198.718 1.00 8.06 119 VAL A C 1
ATOM 1495 O O . VAL A 1 107 ? 103.171 169.000 198.484 1.00 8.80 119 VAL A O 1
ATOM 1508 N N . ARG A 1 108 ? 105.130 170.017 198.047 1.00 8.53 120 ARG A N 1
ATOM 1509 C CA . ARG A 1 108 ? 104.550 170.862 197.004 1.00 8.70 120 ARG A CA 1
ATOM 1510 C C . ARG A 1 108 ? 103.925 170.029 195.887 1.00 9.04 120 ARG A C 1
ATOM 1511 O O . ARG A 1 108 ? 102.833 170.356 195.391 1.00 8.61 120 ARG A O 1
ATOM 1532 N N . ASP A 1 109 ? 104.621 168.969 195.452 1.00 8.12 121 ASP A N 1
ATOM 1533 C CA . ASP A 1 109 ? 104.098 168.138 194.376 1.00 9.19 121 ASP A CA 1
ATOM 1534 C C . ASP A 1 109 ? 102.901 167.310 194.837 1.00 7.74 121 ASP A C 1
ATOM 1535 O O . ASP A 1 109 ? 101.989 167.049 194.042 1.00 8.25 121 ASP A O 1
ATOM 1544 N N . LEU A 1 110 ? 102.872 166.905 196.108 1.00 7.85 122 LEU A N 1
ATOM 1545 C CA . LEU A 1 110 ? 101.678 166.249 196.634 1.00 8.26 122 LEU A CA 1
ATOM 1546 C C . LEU A 1 110 ? 100.484 167.197 196.624 1.00 8.17 122 LEU A C 1
ATOM 1547 O O . LEU A 1 110 ? 99.356 166.785 196.311 1.00 8.19 122 LEU A O 1
ATOM 1563 N N . CYS A 1 111 ? 100.704 168.468 196.985 1.00 7.98 123 CYS A N 1
ATOM 1564 C CA . CYS A 1 111 ? 99.617 169.443 196.943 1.00 8.55 123 CYS A CA 1
ATOM 1565 C C . CYS A 1 111 ? 99.056 169.575 195.535 1.00 8.49 123 CYS A C 1
ATOM 1566 O O . CYS A 1 111 ? 97.834 169.547 195.334 1.00 8.37 123 CYS A O 1
ATOM 1574 N N . ARG A 1 112 ? 99.935 169.771 194.552 1.00 7.92 124 ARG A N 1
ATOM 1575 C CA . ARG A 1 112 ? 99.470 169.901 193.179 1.00 7.96 124 ARG A CA 1
ATOM 1576 C C . ARG A 1 112 ? 98.675 168.670 192.770 1.00 8.44 124 ARG A C 1
ATOM 1577 O O . ARG A 1 112 ? 97.573 168.780 192.210 1.00 8.66 124 ARG A O 1
ATOM 1598 N N . ALA A 1 113 ? 99.210 167.482 193.059 1.00 8.04 125 ALA A N 1
ATOM 1599 C CA . ALA A 1 113 ? 98.549 166.252 192.637 1.00 7.84 125 ALA A CA 1
ATOM 1600 C C . ALA A 1 113 ? 97.148 166.144 193.226 1.00 7.90 125 ALA A C 1
ATOM 1601 O O . ALA A 1 113 ? 96.196 165.759 192.528 1.00 7.99 125 ALA A O 1
ATOM 1608 N N . THR A 1 114 ? 97.002 166.462 194.514 1.00 7.93 126 THR A N 1
ATOM 1609 C CA . THR A 1 114 ? 95.695 166.282 195.128 1.00 8.47 126 THR A CA 1
ATOM 1610 C C . THR A 1 114 ? 94.679 167.285 194.592 1.00 8.29 126 THR A C 1
ATOM 1611 O O . THR A 1 114 ? 93.495 166.951 194.479 1.00 8.89 126 THR A O 1
ATOM 1622 N N A ILE A 1 115 ? 95.117 168.503 194.251 0.67 7.18 127 ILE A N 1
ATOM 1623 N N B ILE A 1 115 ? 95.112 168.488 194.216 0.33 10.79 127 ILE A N 1
ATOM 1624 C CA A ILE A 1 115 ? 94.200 169.486 193.671 0.67 7.75 127 ILE A CA 1
ATOM 1625 C CA B ILE A 1 115 ? 94.167 169.456 193.667 0.33 8.30 127 ILE A CA 1
ATOM 1626 C C A ILE A 1 115 ? 93.794 169.093 192.255 0.67 7.82 127 ILE A C 1
ATOM 1627 C C B ILE A 1 115 ? 93.783 169.102 192.236 0.33 10.58 127 ILE A C 1
ATOM 1628 O O A ILE A 1 115 ? 92.601 169.017 191.941 0.67 10.10 127 ILE A O 1
ATOM 1629 O O B ILE A 1 115 ? 92.595 169.050 191.897 0.33 9.34 127 ILE A O 1
ATOM 1660 N N . ILE A 1 116 ? 94.772 168.875 191.368 1.00 7.71 128 ILE A N 1
ATOM 1661 C CA . ILE A 1 116 ? 94.476 168.828 189.932 1.00 8.29 128 ILE A CA 1
ATOM 1662 C C . ILE A 1 116 ? 93.999 167.467 189.452 1.00 8.06 128 ILE A C 1
ATOM 1663 O O . ILE A 1 116 ? 93.369 167.390 188.389 1.00 8.85 128 ILE A O 1
ATOM 1680 N N . THR A 1 117 ? 94.288 166.392 190.197 1.00 8.12 129 THR A N 1
ATOM 1681 C CA . THR A 1 117 ? 93.807 165.055 189.862 1.00 7.57 129 THR A CA 1
ATOM 1682 C C . THR A 1 117 ? 92.911 164.463 190.931 1.00 8.81 129 THR A C 1
ATOM 1683 O O . THR A 1 117 ? 92.349 163.381 190.712 1.00 9.36 129 THR A O 1
ATOM 1694 N N . SER A 1 118 ? 92.795 165.104 192.091 1.00 8.48 130 SER A N 1
ATOM 1695 C CA . SER A 1 118 ? 92.054 164.569 193.230 1.00 8.43 130 SER A CA 1
ATOM 1696 C C . SER A 1 118 ? 92.712 163.337 193.855 1.00 8.68 130 SER A C 1
ATOM 1697 O O . SER A 1 118 ? 92.051 162.599 194.578 1.00 9.12 130 SER A O 1
ATOM 1705 N N . ASP A 1 119 ? 94.011 163.119 193.625 1.00 8.95 131 ASP A N 1
ATOM 1706 C CA . ASP A 1 119 ? 94.744 161.966 194.156 1.00 8.45 131 ASP A CA 1
ATOM 1707 C C . ASP A 1 119 ? 94.488 161.797 195.657 1.00 7.50 131 ASP A C 1
ATOM 1708 O O . ASP A 1 119 ? 94.770 162.694 196.458 1.00 9.24 131 ASP A O 1
ATOM 1717 N N . ASN A 1 120 ? 93.938 160.637 196.040 1.00 7.75 132 ASN A N 1
ATOM 1718 C CA . ASN A 1 120 ? 93.551 160.410 197.435 1.00 8.78 132 ASN A CA 1
ATOM 1719 C C . ASN A 1 120 ? 94.741 160.076 198.322 1.00 7.65 132 ASN A C 1
ATOM 1720 O O . ASN A 1 120 ? 94.761 160.450 199.502 1.00 9.18 132 ASN A O 1
ATOM 1731 N N . THR A 1 121 ? 95.705 159.320 197.795 1.00 8.13 133 THR A N 1
ATOM 1732 C CA . THR A 1 121 ? 96.907 159.016 198.565 1.00 8.59 133 THR A CA 1
ATOM 1733 C C . THR A 1 121 ? 97.681 160.290 198.872 1.00 8.57 133 THR A C 1
ATOM 1734 O O . THR A 1 121 ? 98.175 160.474 199.995 1.00 9.32 133 THR A O 1
ATOM 1745 N N . ALA A 1 122 ? 97.772 161.200 197.893 1.00 8.01 134 ALA A N 1
ATOM 1746 C CA . ALA A 1 122 ? 98.433 162.472 198.149 1.00 8.28 134 ALA A CA 1
ATOM 1747 C C . ALA A 1 122 ? 97.773 163.210 199.304 1.00 8.14 134 ALA A C 1
ATOM 1748 O O . ALA A 1 122 ? 98.463 163.768 200.166 1.00 9.02 134 ALA A O 1
ATOM 1755 N N . ALA A 1 123 ? 96.435 163.225 199.342 1.00 8.64 135 ALA A N 1
ATOM 1756 C CA . ALA A 1 123 ? 95.745 163.915 200.426 1.00 8.71 135 ALA A CA 1
ATOM 1757 C C . ALA A 1 123 ? 96.050 163.293 201.781 1.00 7.79 135 ALA A C 1
ATOM 1758 O O . ALA A 1 123 ? 96.289 164.013 202.757 1.00 9.47 135 ALA A O 1
ATOM 1765 N N . ASN A 1 124 ? 96.023 161.961 201.878 1.00 8.31 136 ASN A N 1
ATOM 1766 C CA . ASN A 1 124 ? 96.302 161.341 203.168 1.00 8.88 136 ASN A CA 1
ATOM 1767 C C . ASN A 1 124 ? 97.731 161.612 203.625 1.00 8.55 136 ASN A C 1
ATOM 1768 O O . ASN A 1 124 ? 97.978 161.842 204.814 1.00 9.47 136 ASN A O 1
ATOM 1779 N N . LEU A 1 125 ? 98.688 161.605 202.697 1.00 8.63 137 LEU A N 1
ATOM 1780 C CA . LEU A 1 125 ? 100.055 161.942 203.078 1.00 9.26 137 LEU A CA 1
ATOM 1781 C C . LEU A 1 125 ? 100.144 163.384 203.569 1.00 9.00 137 LEU A C 1
ATOM 1782 O O . LEU A 1 125 ? 100.846 163.674 204.546 1.00 10.46 137 LEU A O 1
ATOM 1798 N N . LEU A 1 126 ? 99.415 164.299 202.926 1.00 8.20 138 LEU A N 1
ATOM 1799 C CA . LEU A 1 126 ? 99.431 165.687 203.380 1.00 8.80 138 LEU A CA 1
ATOM 1800 C C . LEU A 1 126 ? 98.739 165.846 204.730 1.00 9.84 138 LEU A C 1
ATOM 1801 O O . LEU A 1 126 ? 99.182 166.643 205.568 1.00 10.57 138 LEU A O 1
ATOM 1817 N N . PHE A 1 127 ? 97.642 165.116 204.960 1.00 8.94 139 PHE A N 1
ATOM 1818 C CA . PHE A 1 127 ? 97.052 165.108 206.296 1.00 9.07 139 PHE A CA 1
ATOM 1819 C C . PHE A 1 127 ? 98.102 164.737 207.341 1.00 11.01 139 PHE A C 1
ATOM 1820 O O . PHE A 1 127 ? 98.187 165.365 208.403 1.00 11.77 139 PHE A O 1
ATOM 1837 N N . GLY A 1 128 ? 98.933 163.735 207.045 1.00 10.83 140 GLY A N 1
ATOM 1838 C CA . GLY A 1 128 ? 99.974 163.355 207.992 1.00 12.35 140 GLY A CA 1
ATOM 1839 C C . GLY A 1 128 ? 100.967 164.476 208.247 1.00 12.94 140 GLY A C 1
ATOM 1840 O O . GLY A 1 128 ? 101.428 164.664 209.374 1.00 16.67 140 GLY A O 1
ATOM 1844 N N . VAL A 1 129 ? 101.270 165.265 207.214 1.00 10.73 141 VAL A N 1
ATOM 1845 C CA . VAL A 1 129 ? 102.209 166.376 207.356 1.00 11.86 141 VAL A CA 1
ATOM 1846 C C . VAL A 1 129 ? 101.647 167.475 208.250 1.00 12.24 141 VAL A C 1
ATOM 1847 O O . VAL A 1 129 ? 102.368 168.036 209.088 1.00 12.96 141 VAL A O 1
ATOM 1860 N N . VAL A 1 130 ? 100.363 167.821 208.085 1.00 11.12 142 VAL A N 1
ATOM 1861 C CA . VAL A 1 130 ? 99.835 169.028 208.724 1.00 11.25 142 VAL A CA 1
ATOM 1862 C C . VAL A 1 130 ? 99.240 168.793 210.106 1.00 10.80 142 VAL A C 1
ATOM 1863 O O . VAL A 1 130 ? 98.965 169.771 210.817 1.00 12.85 142 VAL A O 1
ATOM 1876 N N . GLY A 1 131 ? 99.021 167.546 210.506 1.00 12.79 143 GLY A N 1
ATOM 1877 C CA . GLY A 1 131 ? 98.327 167.257 211.742 1.00 14.87 143 GLY A CA 1
ATOM 1878 C C . GLY A 1 131 ? 96.897 166.799 211.575 1.00 13.71 143 GLY A C 1
ATOM 1879 O O . GLY A 1 131 ? 96.105 166.942 212.514 1.00 15.78 143 GLY A O 1
ATOM 1883 N N . GLY A 1 132 ? 96.535 166.281 210.408 1.00 12.50 144 GLY A N 1
ATOM 1884 C CA . GLY A 1 132 ? 95.271 165.612 210.236 1.00 11.98 144 GLY A CA 1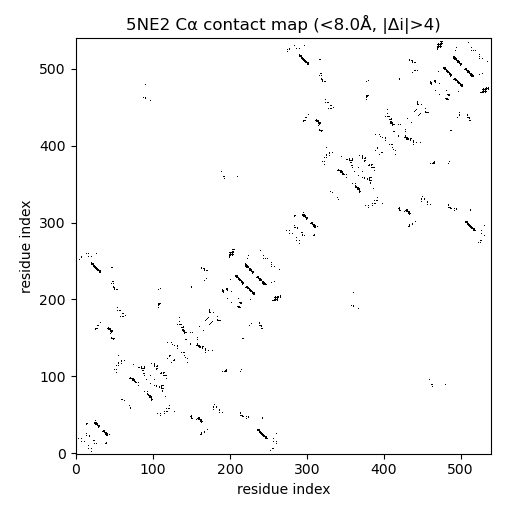
ATOM 1885 C C . GLY A 1 132 ? 94.091 166.538 210.035 1.00 11.26 144 GLY A C 1
ATOM 1886 O O . GLY A 1 132 ? 94.218 167.767 209.966 1.00 11.76 144 GLY A O 1
ATOM 1890 N N . PRO A 1 133 ? 92.904 165.945 209.949 1.00 11.52 145 PRO A N 1
ATOM 1891 C CA . PRO A 1 133 ? 91.678 166.734 209.798 1.00 11.11 145 PRO A CA 1
ATOM 1892 C C . PRO A 1 133 ? 91.550 167.819 210.857 1.00 10.71 145 PRO A C 1
ATOM 1893 O O . PRO A 1 133 ? 91.088 168.924 210.538 1.00 11.50 145 PRO A O 1
ATOM 1904 N N . PRO A 1 134 ? 91.957 167.582 212.113 1.00 11.52 146 PRO A N 1
ATOM 1905 C CA . PRO A 1 134 ? 91.858 168.674 213.102 1.00 12.59 146 PRO A CA 1
ATOM 1906 C C . PRO A 1 134 ? 92.638 169.919 212.712 1.00 12.48 146 PRO A C 1
ATOM 1907 O O . PRO A 1 134 ? 92.193 171.039 212.996 1.00 13.20 146 PRO A O 1
ATOM 1918 N N . ALA A 1 135 ? 93.793 169.756 212.066 1.00 11.69 147 ALA A N 1
ATOM 1919 C CA . ALA A 1 135 ? 94.588 170.917 211.677 1.00 12.17 147 ALA A CA 1
ATOM 1920 C C . ALA A 1 135 ? 93.923 171.687 210.546 1.00 11.65 147 ALA A C 1
ATOM 1921 O O . ALA A 1 135 ? 93.980 172.921 210.508 1.00 11.88 147 ALA A O 1
ATOM 1928 N N . VAL A 1 136 ? 93.289 170.979 209.615 1.00 11.09 148 VAL A N 1
ATOM 1929 C CA . VAL A 1 136 ? 92.553 171.654 208.554 1.00 10.98 148 VAL A CA 1
ATOM 1930 C C . VAL A 1 136 ? 91.367 172.412 209.135 1.00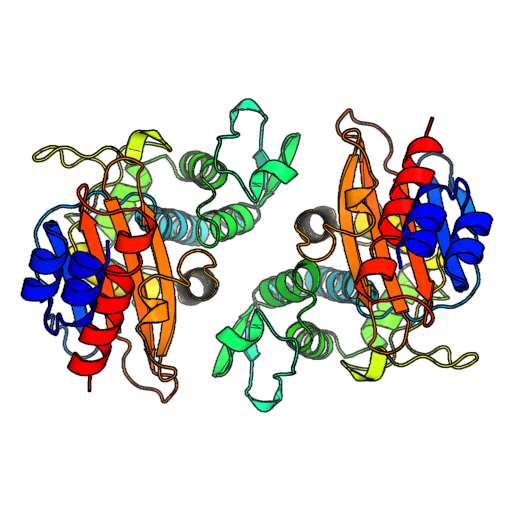 10.67 148 VAL A C 1
ATOM 1931 O O . VAL A 1 136 ? 91.117 173.569 208.780 1.00 10.67 148 VAL A O 1
ATOM 1944 N N . THR A 1 137 ? 90.632 171.786 210.055 1.00 10.97 149 THR A N 1
ATOM 1945 C CA . THR A 1 137 ? 89.522 172.492 210.688 1.00 11.76 149 THR A CA 1
ATOM 1946 C C . THR A 1 137 ? 90.010 173.713 211.454 1.00 11.38 149 THR A C 1
ATOM 1947 O O . THR A 1 137 ? 89.388 174.780 211.389 1.00 12.14 149 THR A O 1
ATOM 1958 N N . ALA A 1 138 ? 91.122 173.582 212.181 1.00 12.00 150 ALA A N 1
ATOM 1959 C CA . ALA A 1 138 ? 91.650 174.729 212.913 1.00 13.90 150 ALA A CA 1
ATOM 1960 C C . ALA A 1 138 ? 92.046 175.855 211.964 1.00 11.88 150 ALA A C 1
ATOM 1961 O O . ALA A 1 138 ? 91.820 177.034 212.261 1.00 13.53 150 ALA A O 1
ATOM 1968 N N . PHE A 1 139 ? 92.639 175.511 210.818 1.00 12.09 151 PHE A N 1
ATOM 1969 C CA . PHE A 1 139 ? 92.948 176.521 209.809 1.00 11.36 151 PHE A CA 1
ATOM 1970 C C . PHE A 1 139 ? 91.680 177.216 209.334 1.00 12.54 151 PHE A C 1
ATOM 1971 O O . PHE A 1 139 ? 91.638 178.448 209.220 1.00 12.23 151 PHE A O 1
ATOM 1988 N N . LEU A 1 140 ? 90.629 176.441 209.050 1.00 11.65 152 LEU A N 1
ATOM 1989 C CA . LEU A 1 140 ? 89.374 177.043 208.603 1.00 11.91 152 LEU A CA 1
ATOM 1990 C C . LEU A 1 140 ? 88.814 177.999 209.653 1.00 11.89 152 LEU A C 1
ATOM 1991 O O . LEU A 1 140 ? 88.427 179.132 209.341 1.00 12.46 152 LEU A O 1
ATOM 2007 N N . ARG A 1 141 ? 88.769 177.562 210.913 1.00 11.22 153 ARG A N 1
ATOM 2008 C CA . ARG A 1 141 ? 88.244 178.412 211.979 1.00 13.19 153 ARG A CA 1
ATOM 2009 C C . ARG A 1 141 ? 89.052 179.695 212.109 1.00 14.46 153 ARG A C 1
ATOM 2010 O O . ARG A 1 141 ? 88.488 180.792 212.222 1.00 15.16 153 ARG A O 1
ATOM 2031 N N . ALA A 1 142 ? 90.382 179.578 212.100 1.00 14.54 154 ALA A N 1
ATOM 2032 C CA . ALA A 1 142 ? 91.225 180.758 212.241 1.00 15.77 154 ALA A CA 1
ATOM 2033 C C . ALA A 1 142 ? 91.019 181.731 211.090 1.00 16.17 154 ALA A C 1
ATOM 2034 O O . ALA A 1 142 ? 91.164 182.948 211.272 1.00 18.02 154 ALA A O 1
ATOM 2041 N N . SER A 1 143 ? 90.688 181.220 209.905 1.00 14.82 155 SER A N 1
ATOM 2042 C CA . SER A 1 143 ? 90.447 182.054 208.735 1.00 16.45 155 SER A CA 1
ATOM 2043 C C . SER A 1 143 ? 89.087 182.737 208.752 1.00 15.92 155 SER A C 1
ATOM 2044 O O . SER A 1 143 ? 88.855 183.629 207.931 1.00 18.31 155 SER A O 1
ATOM 2052 N N . GLY A 1 144 ? 88.197 182.360 209.667 1.00 14.82 156 GLY A N 1
ATOM 2053 C CA . GLY A 1 144 ? 86.883 182.958 209.765 1.00 16.32 156 GLY A CA 1
ATOM 2054 C C . GLY A 1 144 ? 85.728 182.096 209.307 1.00 14.51 156 GLY A C 1
ATOM 2055 O O . GLY A 1 144 ? 84.597 182.593 209.248 1.00 16.88 156 GLY A O 1
ATOM 2059 N N . ASP A 1 145 ? 85.966 180.824 208.998 1.00 12.84 157 ASP A N 1
ATOM 2060 C CA . ASP A 1 145 ? 84.919 179.893 208.590 1.00 13.33 157 ASP A CA 1
ATOM 2061 C C . ASP A 1 145 ? 84.575 179.052 209.815 1.00 12.49 157 ASP A C 1
ATOM 2062 O O . ASP A 1 145 ? 85.376 178.215 210.241 1.00 15.22 157 ASP A O 1
ATOM 2071 N N . THR A 1 146 ? 83.387 179.274 210.378 1.00 14.09 158 THR A N 1
ATOM 2072 C CA . THR A 1 146 ? 82.906 178.550 211.551 1.00 15.56 158 THR A CA 1
ATOM 2073 C C . THR A 1 146 ? 82.029 177.368 211.178 1.00 15.12 158 THR A C 1
ATOM 2074 O O . THR A 1 146 ? 81.483 176.708 212.068 1.00 18.77 158 THR A O 1
ATOM 2085 N N . VAL A 1 147 ? 81.873 177.102 209.886 1.00 12.12 159 VAL A N 1
ATOM 2086 C CA . VAL A 1 147 ? 80.884 176.154 209.369 1.00 12.78 159 VAL A CA 1
ATOM 2087 C C . VAL A 1 147 ? 81.547 174.902 208.799 1.00 11.46 159 VAL A C 1
ATOM 2088 O O . VAL A 1 147 ? 81.229 173.780 209.202 1.00 14.06 159 VAL A O 1
ATOM 2101 N N . SER A 1 148 ? 82.463 175.073 207.852 1.00 11.05 160 SER A N 1
ATOM 2102 C CA . SER A 1 148 ? 83.096 173.935 207.199 1.00 10.94 160 SER A CA 1
ATOM 2103 C C . SER A 1 148 ? 83.938 173.159 208.201 1.00 11.49 160 SER A C 1
ATOM 2104 O O . SER A 1 148 ? 84.507 173.725 209.135 1.00 13.02 160 SER A O 1
ATOM 2112 N N . ARG A 1 149 ? 84.029 171.846 208.002 1.00 10.89 161 ARG A N 1
ATOM 2113 C CA . ARG A 1 149 ? 84.807 171.038 208.934 1.00 11.50 161 ARG A CA 1
ATOM 2114 C C . ARG A 1 149 ? 85.355 169.793 208.255 1.00 10.78 161 ARG A C 1
ATOM 2115 O O . ARG A 1 149 ? 84.642 169.105 207.518 1.00 11.93 161 ARG A O 1
ATOM 2136 N N . SER A 1 150 ? 86.625 169.513 208.536 1.00 10.79 162 SER A N 1
ATOM 2137 C CA . SER A 1 150 ? 87.311 168.308 208.096 1.00 10.05 162 SER A CA 1
ATOM 2138 C C . SER A 1 150 ? 87.444 167.370 209.287 1.00 12.10 162 SER A C 1
ATOM 2139 O O . SER A 1 150 ? 87.903 167.781 210.360 1.00 12.42 162 SER A O 1
ATOM 2147 N N . ASP A 1 151 ? 87.042 166.113 209.098 1.00 10.42 163 ASP A N 1
ATOM 2148 C CA . ASP A 1 151 ? 86.955 165.168 210.205 1.00 10.95 163 ASP A CA 1
ATOM 2149 C C . ASP A 1 151 ? 87.649 163.842 209.936 1.00 11.03 163 ASP A C 1
ATOM 2150 O O . ASP A 1 151 ? 88.146 163.215 210.874 1.00 12.62 163 ASP A O 1
ATOM 2159 N N . ARG A 1 152 ? 87.672 163.386 208.686 1.00 10.35 164 ARG A N 1
ATOM 2160 C CA . ARG A 1 152 ? 88.156 162.047 208.369 1.00 11.10 164 ARG A CA 1
ATOM 2161 C C . ARG A 1 152 ? 89.154 162.066 207.212 1.00 10.63 164 ARG A C 1
ATOM 2162 O O . ARG A 1 152 ? 89.292 163.053 206.483 1.00 10.19 164 ARG A O 1
ATOM 2183 N N . LEU A 1 153 ? 89.853 160.941 207.052 1.00 10.17 165 LEU A N 1
ATOM 2184 C CA . LEU A 1 153 ? 90.791 160.710 205.961 1.00 9.01 165 LEU A CA 1
ATOM 2185 C C . LEU A 1 153 ? 90.060 160.153 204.734 1.00 9.23 165 LEU A C 1
ATOM 2186 O O . LEU A 1 153 ? 88.880 159.795 204.789 1.00 10.05 165 LEU A O 1
ATOM 2202 N N . GLU A 1 154 ? 90.782 160.050 203.619 1.00 9.67 166 GLU A N 1
ATOM 2203 C CA . GLU A 1 154 ? 90.256 159.371 202.427 1.00 9.57 166 GLU A CA 1
ATOM 2204 C C . GLU A 1 154 ? 90.352 157.863 202.636 1.00 10.00 166 GLU A C 1
ATOM 2205 O O . GLU A 1 154 ? 91.353 157.381 203.159 1.00 10.56 166 GLU A O 1
ATOM 2217 N N . PRO A 1 155 ? 89.342 157.093 202.182 1.00 9.52 167 PRO A N 1
ATOM 2218 C CA . PRO A 1 155 ? 88.140 157.539 201.466 1.00 11.06 167 PRO A CA 1
ATOM 2219 C C . PRO A 1 155 ? 86.908 157.749 202.360 1.00 9.99 167 PRO A C 1
ATOM 2220 O O . PRO A 1 155 ? 85.834 158.112 201.861 1.00 10.82 167 PRO A O 1
ATOM 2231 N N . GLU A 1 156 ? 87.052 157.513 203.668 1.00 10.17 168 GLU A N 1
ATOM 2232 C CA . GLU A 1 156 ? 85.902 157.553 204.573 1.00 11.19 168 GLU A CA 1
ATOM 2233 C C . GLU A 1 156 ? 85.235 158.926 204.642 1.00 10.78 168 GLU A C 1
ATOM 2234 O O . GLU A 1 156 ? 84.045 159.011 204.975 1.00 12.25 168 GLU A O 1
ATOM 2246 N N . LEU A 1 157 ? 85.973 160.003 204.368 1.00 10.11 169 LEU A N 1
ATOM 2247 C CA . LEU A 1 157 ? 85.419 161.352 204.521 1.00 10.14 169 LEU A CA 1
ATOM 2248 C C . LEU A 1 157 ? 84.278 161.644 203.557 1.00 12.50 169 LEU A C 1
ATOM 2249 O O . LEU A 1 157 ? 83.558 162.629 203.756 1.00 12.04 169 LEU A O 1
ATOM 2265 N N . ASN A 1 158 ? 84.100 160.828 202.519 1.00 11.87 170 ASN A N 1
ATOM 2266 C CA . ASN A 1 158 ? 83.087 161.088 201.503 1.00 13.48 170 ASN A CA 1
ATOM 2267 C C . ASN A 1 158 ? 81.698 160.620 201.898 1.00 14.06 170 ASN A C 1
ATOM 2268 O O . ASN A 1 158 ? 80.758 160.801 201.113 1.00 15.95 170 ASN A O 1
ATOM 2279 N N A SER A 1 159 ? 81.534 160.019 203.073 0.53 12.94 171 SER A N 1
ATOM 2280 N N B SER A 1 159 ? 81.544 160.022 203.076 0.47 16.00 171 SER A N 1
ATOM 2281 C CA A SER A 1 159 ? 80.203 159.624 203.502 0.53 14.58 171 SER A CA 1
ATOM 2282 C CA B SER A 1 159 ? 80.227 159.633 203.550 0.47 17.07 171 SER A CA 1
ATOM 2283 C C A SER A 1 159 ? 79.395 160.850 203.901 0.53 19.66 171 SER A C 1
ATOM 2284 C C B SER A 1 159 ? 79.399 160.875 203.865 0.47 20.30 171 SER A C 1
ATOM 2285 O O A SER A 1 159 ? 79.937 161.871 204.334 0.53 15.56 171 SER A O 1
ATOM 2286 O O B SER A 1 159 ? 79.932 161.936 204.199 0.47 21.96 171 SER A O 1
ATOM 2301 N N . PHE A 1 160 ? 78.079 160.736 203.757 1.00 17.26 172 PHE A N 1
ATOM 2302 C CA . PHE A 1 160 ? 77.167 161.788 204.159 1.00 18.29 172 PHE A CA 1
ATOM 2303 C C . PHE A 1 160 ? 75.921 161.155 204.751 1.00 21.89 172 PHE A C 1
ATOM 2304 O O . PHE A 1 160 ? 75.463 160.105 204.291 1.00 27.16 172 PHE A O 1
ATOM 2322 N N . ALA A 1 161 ? 75.392 161.799 205.783 1.00 23.95 173 ALA A N 1
ATOM 2323 C CA . ALA A 1 161 ? 74.082 161.476 206.322 1.00 22.59 173 ALA A CA 1
ATOM 2324 C C . ALA A 1 161 ? 73.481 162.772 206.829 1.00 34.50 173 ALA A C 1
ATOM 2325 O O . ALA A 1 161 ? 74.178 163.585 207.443 1.00 23.70 173 ALA A O 1
ATOM 2332 N N . LYS A 1 162 ? 72.200 162.979 206.548 1.00 30.41 174 LYS A N 1
ATOM 2333 C CA . LYS A 1 162 ? 71.554 164.170 207.065 1.00 23.29 174 LYS A CA 1
ATOM 2334 C C . LYS A 1 162 ? 71.710 164.203 208.579 1.00 22.77 174 LYS A C 1
ATOM 2335 O O . LYS A 1 162 ? 71.575 163.180 209.258 1.00 24.83 174 LYS A O 1
ATOM 2354 N N . GLY A 1 163 ? 72.025 165.385 209.103 1.00 21.74 175 GLY A N 1
ATOM 2355 C CA . GLY A 1 163 ? 72.254 165.560 210.520 1.00 20.92 175 GLY A CA 1
ATOM 2356 C C . GLY A 1 163 ? 73.639 165.186 210.999 1.00 19.40 175 GLY A C 1
ATOM 2357 O O . GLY A 1 163 ? 73.958 165.445 212.167 1.00 20.56 175 GLY A O 1
ATOM 2361 N N . ASP A 1 164 ? 74.466 164.568 210.144 1.00 16.83 176 ASP A N 1
ATOM 2362 C CA . ASP A 1 164 ? 75.834 164.213 210.485 1.00 16.36 176 ASP A CA 1
ATOM 2363 C C . ASP A 1 164 ? 76.731 165.249 209.836 1.00 13.56 176 ASP A C 1
ATOM 2364 O O . ASP A 1 164 ? 76.881 165.242 208.604 1.00 14.45 176 ASP A O 1
ATOM 2373 N N . PRO A 1 165 ? 77.324 166.165 210.593 1.00 13.97 177 PRO A N 1
ATOM 2374 C CA . PRO A 1 165 ? 78.049 167.278 209.977 1.00 13.56 177 PRO A CA 1
ATOM 2375 C C . PRO A 1 165 ? 79.492 166.971 209.621 1.00 11.35 177 PRO A C 1
ATOM 2376 O O . PRO A 1 165 ? 80.194 167.881 209.179 1.00 11.89 177 PRO A O 1
ATOM 2387 N N . ARG A 1 166 ? 79.965 165.742 209.805 1.00 11.91 178 ARG A N 1
ATOM 2388 C CA . ARG A 1 166 ? 81.363 165.458 209.515 1.00 11.81 178 ARG A CA 1
ATOM 2389 C C . ARG A 1 166 ? 81.678 165.697 208.043 1.00 10.80 178 ARG A C 1
ATOM 2390 O O . ARG A 1 166 ? 80.935 165.264 207.155 1.00 11.25 178 ARG A O 1
ATOM 2411 N N . ASP A 1 167 ? 82.788 166.390 207.789 1.00 9.69 179 ASP A N 1
ATOM 2412 C CA . ASP A 1 167 ? 83.283 166.612 206.427 1.00 9.17 179 ASP A CA 1
ATOM 2413 C C . ASP A 1 167 ? 82.273 167.347 205.547 1.00 10.12 179 ASP A C 1
ATOM 2414 O O . ASP A 1 167 ? 82.187 167.103 204.337 1.00 12.23 179 ASP A O 1
ATOM 2423 N N . THR A 1 168 ? 81.540 168.289 206.142 1.00 9.95 180 THR A N 1
ATOM 2424 C CA . THR A 1 168 ? 80.545 169.066 205.415 1.00 9.28 180 THR A CA 1
ATOM 2425 C C . THR A 1 168 ? 80.935 170.536 205.334 1.00 9.84 180 THR A C 1
ATOM 2426 O O . THR A 1 168 ? 81.793 171.033 206.077 1.00 9.68 180 THR A O 1
ATOM 2437 N N . THR A 1 169 ? 80.269 171.225 204.405 1.00 9.04 181 THR A N 1
ATOM 2438 C CA . THR A 1 169 ? 80.303 172.678 204.286 1.00 8.92 181 THR A CA 1
ATOM 2439 C C . THR A 1 169 ? 78.910 173.120 203.859 1.00 9.14 181 THR A C 1
ATOM 2440 O O . THR A 1 169 ? 78.000 172.298 203.695 1.00 9.45 181 THR A O 1
ATOM 2451 N N . THR A 1 170 ? 78.733 174.425 203.685 1.00 9.14 182 THR A N 1
ATOM 2452 C CA . THR A 1 170 ? 77.566 174.948 202.997 1.00 9.30 182 THR A CA 1
ATOM 2453 C C . THR A 1 170 ? 78.053 175.696 201.767 1.00 9.01 182 THR A C 1
ATOM 2454 O O . THR A 1 170 ? 79.193 176.171 201.738 1.00 8.78 182 THR A O 1
ATOM 2465 N N . PRO A 1 171 ? 77.216 175.847 200.740 1.00 9.10 183 PRO A N 1
ATOM 2466 C CA . PRO A 1 171 ? 77.666 176.606 199.561 1.00 8.91 183 PRO A CA 1
ATOM 2467 C C . PRO A 1 171 ? 78.171 177.995 199.914 1.00 8.89 183 PRO A C 1
ATOM 2468 O O . PRO A 1 171 ? 79.191 178.445 199.364 1.00 8.67 183 PRO A O 1
ATOM 2479 N N . ALA A 1 172 ? 77.498 178.682 200.841 1.00 9.17 184 ALA A N 1
ATOM 2480 C CA . ALA A 1 172 ? 77.881 180.048 201.177 1.00 9.25 184 ALA A CA 1
ATOM 2481 C C . ALA A 1 172 ? 79.151 180.085 202.017 1.00 9.32 184 ALA A C 1
ATOM 2482 O O . ALA A 1 172 ? 79.987 180.980 201.842 1.00 9.37 184 ALA A O 1
ATOM 2489 N N . ALA A 1 173 ? 79.307 179.146 202.956 1.00 9.13 185 ALA A N 1
ATOM 2490 C CA . ALA A 1 173 ? 80.528 179.134 203.757 1.00 9.84 185 ALA A CA 1
ATOM 2491 C C . ALA A 1 173 ? 81.742 178.851 202.886 1.00 9.45 185 ALA A C 1
ATOM 2492 O O . ALA A 1 173 ? 82.780 179.516 203.018 1.00 9.45 185 ALA A O 1
ATOM 2499 N N . MET A 1 174 ? 81.631 177.876 201.978 1.00 8.99 186 MET A N 1
ATOM 2500 C CA . MET A 1 174 ? 82.749 177.568 201.096 1.00 8.47 186 MET A CA 1
ATOM 2501 C C . MET A 1 174 ? 83.038 178.725 200.141 1.00 8.22 186 MET A C 1
ATOM 2502 O O . MET A 1 174 ? 84.205 179.010 199.843 1.00 8.81 186 MET A O 1
ATOM 2516 N N . ALA A 1 175 ? 82.000 179.417 199.660 1.00 8.82 187 ALA A N 1
ATOM 2517 C CA . ALA A 1 175 ? 82.247 180.551 198.770 1.00 8.54 187 ALA A CA 1
ATOM 2518 C C . ALA A 1 175 ? 83.023 181.646 199.488 1.00 8.56 187 ALA A C 1
ATOM 2519 O O . ALA A 1 175 ? 83.995 182.194 198.949 1.00 9.29 187 ALA A O 1
ATOM 2526 N N . ALA A 1 176 ? 82.610 181.975 200.715 1.00 9.23 188 ALA A N 1
ATOM 2527 C CA . ALA A 1 176 ? 83.313 182.998 201.483 1.00 9.27 188 ALA A CA 1
ATOM 2528 C C . ALA A 1 176 ? 84.749 182.574 201.764 1.00 9.85 188 ALA A C 1
ATOM 2529 O O . ALA A 1 176 ? 85.667 183.403 201.740 1.00 10.57 188 ALA A O 1
ATOM 2536 N N . THR A 1 177 ? 84.960 181.292 202.054 1.00 9.77 189 THR A N 1
ATOM 2537 C CA . THR A 1 177 ? 86.304 180.793 202.320 1.00 9.75 189 THR A CA 1
ATOM 2538 C C . THR A 1 177 ? 87.189 180.855 201.080 1.00 9.65 189 THR A C 1
ATOM 2539 O O . THR A 1 177 ? 88.357 181.254 201.171 1.00 10.46 189 THR A O 1
ATOM 2550 N N . LEU A 1 178 ? 86.661 180.491 199.911 1.00 9.46 190 LEU A N 1
ATOM 2551 C CA . LEU A 1 178 ? 87.450 180.653 198.697 1.00 9.41 190 LEU A CA 1
ATOM 2552 C C . LEU A 1 178 ? 87.842 182.109 198.499 1.00 9.70 190 LEU A C 1
ATOM 2553 O O . LEU A 1 178 ? 88.977 182.407 198.104 1.00 10.78 190 LEU A O 1
ATOM 2569 N N . GLN A 1 179 ? 86.926 183.039 198.769 1.00 10.27 191 GLN A N 1
ATOM 2570 C CA . GLN A 1 179 ? 87.300 184.442 198.653 1.00 10.83 191 GLN A CA 1
ATOM 2571 C C . GLN A 1 179 ? 88.432 184.798 199.612 1.00 11.01 191 GLN A C 1
ATOM 2572 O O . GLN A 1 179 ? 89.431 185.391 199.201 1.00 11.73 191 GLN A O 1
ATOM 2586 N N . ARG A 1 180 ? 88.294 184.456 200.896 1.00 10.04 192 ARG A N 1
ATOM 2587 C CA . ARG A 1 180 ? 89.301 184.869 201.874 1.00 10.16 192 ARG A CA 1
ATOM 2588 C C . ARG A 1 180 ? 90.658 184.236 201.596 1.00 11.18 192 ARG A C 1
ATOM 2589 O O . ARG A 1 180 ? 91.699 184.876 201.797 1.00 11.02 192 ARG A O 1
ATOM 2610 N N . VAL A 1 181 ? 90.668 182.973 201.178 1.00 9.96 193 VAL A N 1
ATOM 2611 C CA . VAL A 1 181 ? 91.906 182.203 201.060 1.00 9.41 193 VAL A CA 1
ATOM 2612 C C . VAL A 1 181 ? 92.538 182.338 199.680 1.00 10.45 193 VAL A C 1
ATOM 2613 O O . VAL A 1 181 ? 93.755 182.512 199.561 1.00 11.47 193 VAL A O 1
ATOM 2626 N N . VAL A 1 182 ? 91.740 182.235 198.613 1.00 9.96 194 VAL A N 1
ATOM 2627 C CA . VAL A 1 182 ? 92.298 182.283 197.264 1.00 9.87 194 VAL A CA 1
ATOM 2628 C C . VAL A 1 182 ? 92.482 183.717 196.780 1.00 11.88 194 VAL A C 1
ATOM 2629 O O . VAL A 1 182 ? 93.355 183.979 195.945 1.00 14.66 194 VAL A O 1
ATOM 2642 N N . LEU A 1 183 ? 91.682 184.659 197.276 1.00 10.89 195 LEU A N 1
ATOM 2643 C CA . LEU A 1 183 ? 91.744 186.042 196.826 1.00 11.97 195 LEU A CA 1
ATOM 2644 C C . LEU A 1 183 ? 92.182 187.016 197.904 1.00 13.79 195 LEU A C 1
ATOM 2645 O O . LEU A 1 183 ? 92.722 188.079 197.574 1.00 16.53 195 LEU A O 1
ATOM 2661 N N . GLY A 1 184 ? 91.954 186.695 199.169 1.00 13.56 196 GLY A N 1
ATOM 2662 C CA . GLY A 1 184 ? 92.173 187.600 200.280 1.00 15.06 196 GLY A CA 1
ATOM 2663 C C . GLY A 1 184 ? 93.527 187.459 200.939 1.00 13.04 196 GLY A C 1
ATOM 2664 O O . GLY A 1 184 ? 94.518 187.068 200.316 1.00 15.82 196 GLY A O 1
ATOM 2668 N N . GLU A 1 185 ? 93.547 187.762 202.235 1.00 15.24 197 GLU A N 1
ATOM 2669 C CA . GLU A 1 185 ? 94.763 187.952 203.018 1.00 17.78 197 GLU A CA 1
ATOM 2670 C C . GLU A 1 185 ? 95.051 186.827 204.005 1.00 14.63 197 GLU A C 1
ATOM 2671 O O . GLU A 1 185 ? 95.918 186.987 204.869 1.00 16.87 197 GLU A O 1
ATOM 2683 N N . VAL A 1 186 ? 94.348 185.698 203.916 1.00 13.29 198 VAL A N 1
ATOM 2684 C CA . VAL A 1 186 ? 94.625 184.598 204.840 1.00 13.60 198 VAL A CA 1
ATOM 2685 C C . VAL A 1 186 ? 96.039 184.069 204.643 1.00 11.82 198 VAL A C 1
ATOM 2686 O O . VAL A 1 186 ? 96.747 183.763 205.613 1.00 14.27 198 VAL A O 1
ATOM 2699 N N . LEU A 1 187 ? 96.465 183.952 203.391 1.00 12.10 199 LEU A N 1
ATOM 2700 C CA . LEU A 1 187 ? 97.798 183.514 203.014 1.00 11.77 199 LEU A CA 1
ATOM 2701 C C . LEU A 1 187 ? 98.602 184.699 202.493 1.00 13.34 199 LEU A C 1
ATOM 2702 O O . LEU A 1 187 ? 98.047 185.711 202.061 1.00 13.67 199 LEU A O 1
ATOM 2718 N N . GLN A 1 188 ? 99.928 184.569 202.539 1.00 12.37 200 GLN A N 1
ATOM 2719 C CA . GLN A 1 188 ? 100.787 185.558 201.920 1.00 13.10 200 GLN A CA 1
ATOM 2720 C C . GLN A 1 188 ? 100.606 185.529 200.401 1.00 12.70 200 GLN A C 1
ATOM 2721 O O . GLN A 1 188 ? 100.179 184.517 199.836 1.00 12.54 200 GLN A O 1
ATOM 2735 N N . PRO A 1 189 ? 100.937 186.627 199.714 1.00 14.26 201 PRO A N 1
ATOM 2736 C CA . PRO A 1 189 ? 100.666 186.690 198.263 1.00 14.50 201 PRO A CA 1
ATOM 2737 C C . PRO A 1 189 ? 101.215 185.526 197.451 1.00 13.05 201 PRO A C 1
ATOM 2738 O O . PRO A 1 189 ? 100.492 184.967 196.618 1.00 12.84 201 PRO A O 1
ATOM 2749 N N . ALA A 1 190 ? 102.474 185.140 197.661 1.00 14.04 202 ALA A N 1
ATOM 2750 C CA . ALA A 1 190 ? 103.034 184.049 196.865 1.00 13.62 202 ALA A CA 1
ATOM 2751 C C . ALA A 1 190 ? 102.318 182.736 197.144 1.00 12.44 202 ALA A C 1
ATOM 2752 O O . ALA A 1 190 ? 102.185 181.898 196.245 1.00 12.16 202 ALA A O 1
ATOM 2759 N N . SER A 1 191 ? 101.866 182.530 198.385 1.00 11.30 203 SER A N 1
ATOM 2760 C CA . SER A 1 191 ? 101.130 181.317 198.729 1.00 11.23 203 SER A CA 1
ATOM 2761 C C . SER A 1 191 ? 99.769 181.294 198.050 1.00 10.17 203 SER A C 1
ATOM 2762 O O . SER A 1 191 ? 99.370 180.280 197.465 1.00 9.93 203 SER A O 1
ATOM 2770 N N . ARG A 1 192 ? 99.028 182.400 198.153 1.00 10.67 204 ARG A N 1
ATOM 2771 C CA . ARG A 1 192 ? 97.716 182.459 197.527 1.00 9.95 204 ARG A CA 1
ATOM 2772 C C . ARG A 1 192 ? 97.821 182.309 196.010 1.00 9.80 204 ARG A C 1
ATOM 2773 O O . ARG A 1 192 ? 96.991 181.633 195.391 1.00 9.60 204 ARG A O 1
ATOM 2812 N N . GLN A 1 193 ? 98.856 182.892 195.398 1.00 10.20 205 GLN A N 1
ATOM 2813 C CA . GLN A 1 193 ? 99.010 182.746 193.952 1.00 9.93 205 GLN A CA 1
ATOM 2814 C C . GLN A 1 193 ? 99.310 181.301 193.564 1.00 9.57 205 GLN A C 1
ATOM 2815 O O . GLN A 1 193 ? 98.828 180.819 192.533 1.00 9.43 205 GLN A O 1
ATOM 2829 N N . GLN A 1 194 ? 100.125 180.602 194.361 1.00 8.71 206 GLN A N 1
ATOM 2830 C CA . GLN A 1 194 ? 100.389 179.190 194.079 1.00 9.36 206 GLN A CA 1
ATOM 2831 C C . GLN A 1 194 ? 99.106 178.372 194.146 1.00 9.08 206 GLN A C 1
ATOM 2832 O O . GLN A 1 194 ? 98.859 177.506 193.293 1.00 8.87 206 GLN A O 1
ATOM 2846 N N . LEU A 1 195 ? 98.279 178.622 195.165 1.00 8.45 207 LEU A N 1
ATOM 2847 C CA . LEU A 1 195 ? 97.015 177.903 195.293 1.00 9.28 207 LEU A CA 1
ATOM 2848 C C . LEU A 1 195 ? 96.082 178.219 194.128 1.00 8.89 207 LEU A C 1
ATOM 2849 O O . LEU A 1 195 ? 95.463 177.319 193.548 1.00 8.43 207 LEU A O 1
ATOM 2865 N N . ALA A 1 196 ? 95.959 179.502 193.776 1.00 8.23 208 ALA A N 1
ATOM 2866 C CA . ALA A 1 196 ? 95.153 179.881 192.621 1.00 8.20 208 ALA A CA 1
ATOM 2867 C C . ALA A 1 196 ? 95.611 179.143 191.370 1.00 8.00 208 ALA A C 1
ATOM 2868 O O . ALA A 1 196 ? 94.784 178.669 190.575 1.00 8.32 208 ALA A O 1
ATOM 2875 N N . ASP A 1 197 ? 96.931 179.033 191.172 1.00 8.11 209 ASP A N 1
ATOM 2876 C CA . ASP A 1 197 ? 97.440 178.386 189.970 1.00 8.42 209 ASP A CA 1
ATOM 2877 C C . ASP A 1 197 ? 97.075 176.905 189.936 1.00 8.58 209 ASP A C 1
ATOM 2878 O O . ASP A 1 197 ? 96.735 176.373 188.873 1.00 8.55 209 ASP A O 1
ATOM 2887 N N . TRP A 1 198 ? 97.155 176.224 191.082 1.00 7.94 210 TRP A N 1
ATOM 2888 C CA . TRP A 1 198 ? 96.726 174.827 191.148 1.00 8.60 210 TRP A CA 1
ATOM 2889 C C . TRP A 1 198 ? 95.261 174.684 190.744 1.00 7.74 210 TRP A C 1
ATOM 2890 O O . TRP A 1 198 ? 94.898 173.787 189.972 1.00 8.43 210 TRP A O 1
ATOM 2911 N N . LEU A 1 199 ? 94.401 175.565 191.265 1.00 7.47 211 LEU A N 1
ATOM 2912 C CA . LEU A 1 199 ? 92.986 175.515 190.900 1.00 7.97 211 LEU A CA 1
ATOM 2913 C C . LEU A 1 199 ? 92.784 175.789 189.412 1.00 7.06 211 LEU A C 1
ATOM 2914 O O . LEU A 1 199 ? 91.961 175.141 188.760 1.00 7.37 211 LEU A O 1
ATOM 2930 N N . ILE A 1 200 ? 93.517 176.759 188.863 1.00 7.51 212 ILE A N 1
ATOM 2931 C CA . ILE A 1 200 ? 93.420 177.059 187.439 1.00 7.17 212 ILE A CA 1
ATOM 2932 C C . ILE A 1 200 ? 93.797 175.839 186.614 1.00 7.28 212 ILE A C 1
ATOM 2933 O O . ILE A 1 200 ? 93.224 175.596 185.548 1.00 8.20 212 ILE A O 1
ATOM 2949 N N . ASP A 1 201 ? 94.769 175.056 187.095 1.00 8.72 213 ASP A N 1
ATOM 2950 C CA . ASP A 1 201 ? 95.291 173.887 186.386 1.00 9.11 213 ASP A CA 1
ATOM 2951 C C . ASP A 1 201 ? 94.470 172.618 186.614 1.00 8.81 213 ASP A C 1
ATOM 2952 O O . ASP A 1 201 ? 94.858 171.546 186.131 1.00 9.19 213 ASP A O 1
ATOM 2961 N N . ASN A 1 202 ? 93.350 172.686 187.327 1.00 8.26 214 ASN A N 1
ATOM 2962 C CA . ASN A 1 202 ? 92.600 171.470 187.619 1.00 8.06 214 ASN A CA 1
ATOM 2963 C C . ASN A 1 202 ? 92.204 170.739 186.339 1.00 8.71 214 ASN A C 1
ATOM 2964 O O . ASN A 1 202 ? 91.779 171.354 185.352 1.00 9.47 214 ASN A O 1
ATOM 2975 N N . GLU A 1 203 ? 92.289 169.404 186.384 1.00 8.57 215 GLU A N 1
ATOM 2976 C CA . GLU A 1 203 ? 92.029 168.555 185.229 1.00 9.01 215 GLU A CA 1
ATOM 2977 C C . GLU A 1 203 ? 90.729 167.775 185.314 1.00 8.93 215 GLU A C 1
ATOM 2978 O O . GLU A 1 203 ? 90.368 167.111 184.334 1.00 10.47 215 GLU A O 1
ATOM 2990 N N . THR A 1 204 ? 90.020 167.832 186.440 1.00 8.34 216 THR A N 1
ATOM 2991 C CA . THR A 1 204 ? 88.871 166.963 186.648 1.00 8.96 216 THR A CA 1
ATOM 2992 C C . THR A 1 204 ? 87.534 167.638 186.391 1.00 9.92 216 THR A C 1
ATOM 2993 O O . THR A 1 204 ? 86.496 166.981 186.534 1.00 9.93 216 THR A O 1
ATOM 3004 N N . GLY A 1 205 ? 87.518 168.924 186.049 1.00 8.13 217 GLY A N 1
ATOM 3005 C CA . GLY A 1 205 ? 86.262 169.649 185.981 1.00 9.18 217 GLY A CA 1
ATOM 3006 C C . GLY A 1 205 ? 85.796 170.061 184.602 1.00 9.17 217 GLY A C 1
ATOM 3007 O O . GLY A 1 205 ? 84.936 170.943 184.493 1.00 10.11 217 GLY A O 1
ATOM 3011 N N . ASP A 1 206 ? 86.307 169.430 183.543 1.00 10.66 218 ASP A N 1
ATOM 3012 C CA . ASP A 1 206 ? 86.003 169.900 182.191 1.00 12.62 218 ASP A CA 1
ATOM 3013 C C . ASP A 1 206 ? 84.527 169.769 181.836 1.00 11.15 218 ASP A C 1
ATOM 3014 O O . ASP A 1 206 ? 84.027 170.526 180.996 1.00 13.92 218 ASP A O 1
ATOM 3023 N N . ALA A 1 207 ? 83.822 168.815 182.432 1.00 10.97 219 ALA A N 1
ATOM 3024 C CA . ALA A 1 207 ? 82.412 168.604 182.138 1.00 11.98 219 ALA A CA 1
ATOM 3025 C C . ALA A 1 207 ? 81.486 169.265 183.148 1.00 11.01 219 ALA A C 1
ATOM 3026 O O . ALA A 1 207 ? 80.259 169.136 183.029 1.00 11.70 219 ALA A O 1
ATOM 3033 N N . CYS A 1 208 ? 82.032 169.974 184.122 1.00 10.06 220 CYS A N 1
ATOM 3034 C CA . CYS A 1 208 ? 81.262 170.520 185.237 1.00 8.93 220 CYS A CA 1
ATOM 3035 C C . CYS A 1 208 ? 81.094 172.028 185.031 1.00 9.83 220 CYS A C 1
ATOM 3036 O O . CYS A 1 208 ? 80.678 172.429 183.947 1.00 10.57 220 CYS A O 1
ATOM 3044 N N . LEU A 1 209 ? 81.384 172.873 186.029 1.00 8.65 221 LEU A N 1
ATOM 3045 C CA . LEU A 1 209 ? 81.103 174.300 185.885 1.00 9.07 221 LEU A CA 1
ATOM 3046 C C . LEU A 1 209 ? 81.760 174.875 184.637 1.00 9.05 221 LEU A C 1
ATOM 3047 O O . LEU A 1 209 ? 81.144 175.668 183.915 1.00 10.02 221 LEU A O 1
ATOM 3063 N N . ARG A 1 210 ? 83.013 174.486 184.362 1.00 9.42 222 ARG A N 1
ATOM 3064 C CA . ARG A 1 210 ? 83.742 175.022 183.213 1.00 10.44 222 ARG A CA 1
ATOM 3065 C C . ARG A 1 210 ? 82.974 174.852 181.913 1.00 11.59 222 ARG A C 1
ATOM 3066 O O . ARG A 1 210 ? 83.077 175.698 181.015 1.00 12.70 222 ARG A O 1
ATOM 3087 N N . ALA A 1 211 ? 82.237 173.750 181.769 1.00 11.11 223 ALA A N 1
ATOM 3088 C CA . ALA A 1 211 ? 81.529 173.482 180.523 1.00 10.90 223 ALA A CA 1
ATOM 3089 C C . ALA A 1 211 ? 80.392 174.467 180.279 1.00 11.87 223 ALA A C 1
ATOM 3090 O O . ALA A 1 211 ? 79.935 174.597 179.137 1.00 15.22 223 ALA A O 1
ATOM 3097 N N . GLY A 1 212 ? 79.928 175.152 181.319 1.00 11.17 224 GLY A N 1
ATOM 3098 C CA . GLY A 1 212 ? 78.864 176.121 181.196 1.00 11.62 224 GLY A CA 1
ATOM 3099 C C . GLY A 1 212 ? 79.307 177.569 181.241 1.00 11.92 224 GLY A C 1
ATOM 3100 O O . GLY A 1 212 ? 78.459 178.459 181.126 1.00 13.98 224 GLY A O 1
ATOM 3104 N 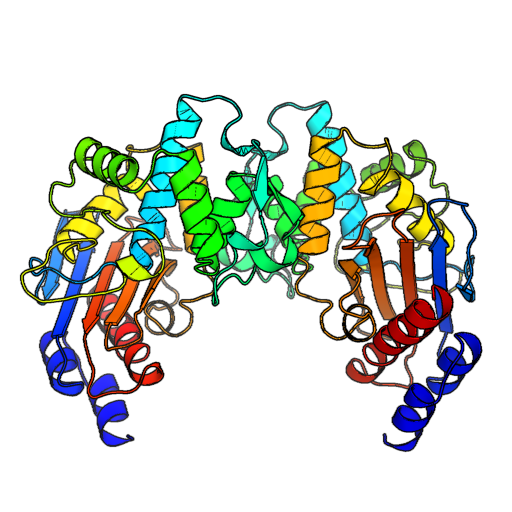N . LEU A 1 213 ? 80.591 177.837 181.461 1.00 12.98 225 LEU A N 1
ATOM 3105 C CA . LEU A 1 213 ? 81.112 179.191 181.600 1.00 12.47 225 LEU A CA 1
ATOM 3106 C C . LEU A 1 213 ? 81.828 179.643 180.332 1.00 13.96 225 LEU A C 1
ATOM 3107 O O . LEU A 1 213 ? 82.662 178.911 179.783 1.00 15.75 225 LEU A O 1
ATOM 3123 N N . GLY A 1 214 ? 81.543 180.882 179.896 1.00 14.53 226 GLY A N 1
ATOM 3124 C CA . GLY A 1 214 ? 82.106 181.361 178.655 1.00 14.63 226 GLY A CA 1
ATOM 3125 C C . GLY A 1 214 ? 83.558 181.797 178.774 1.00 16.51 226 GLY A C 1
ATOM 3126 O O . GLY A 1 214 ? 84.143 181.880 179.856 1.00 15.50 226 GLY A O 1
ATOM 3130 N N . LYS A 1 215 ? 84.116 182.120 177.605 1.00 20.37 227 LYS A N 1
ATOM 3131 C CA . LYS A 1 215 ? 85.537 182.421 177.463 1.00 20.38 227 LYS A CA 1
ATOM 3132 C C . LYS A 1 215 ? 85.945 183.675 178.223 1.00 20.16 227 LYS A C 1
ATOM 3133 O O . LYS A 1 215 ? 87.142 183.893 178.438 1.00 19.76 227 LYS A O 1
ATOM 3152 N N . ARG A 1 216 ? 84.984 184.504 178.632 1.00 16.71 228 ARG A N 1
ATOM 3153 C CA . ARG A 1 216 ? 85.312 185.715 179.375 1.00 16.50 228 ARG A CA 1
ATOM 3154 C C . ARG A 1 216 ? 85.903 185.430 180.751 1.00 13.42 228 ARG A C 1
ATOM 3155 O O . ARG A 1 216 ? 86.405 186.363 181.389 1.00 15.52 228 ARG A O 1
ATOM 3176 N N . TRP A 1 217 ? 85.850 184.187 181.225 1.00 13.05 229 TRP A N 1
ATOM 3177 C CA . TRP A 1 217 ? 86.297 183.837 182.566 1.00 11.91 229 TRP A CA 1
ATOM 3178 C C . TRP A 1 217 ? 87.533 182.957 182.479 1.00 12.33 229 TRP A C 1
ATOM 3179 O O . TRP A 1 217 ? 87.557 181.983 181.720 1.00 14.63 229 TRP A O 1
ATOM 3200 N N . ARG A 1 218 ? 88.545 183.286 183.279 1.00 10.77 230 ARG A N 1
ATOM 3201 C CA . ARG A 1 218 ? 89.587 182.337 183.641 1.00 10.98 230 ARG A CA 1
ATOM 3202 C C . ARG A 1 218 ? 89.098 181.620 184.889 1.00 9.22 230 ARG A C 1
ATOM 3203 O O . ARG A 1 218 ? 88.767 182.266 185.885 1.00 11.74 230 ARG A O 1
ATOM 3224 N N . VAL A 1 219 ? 89.041 180.295 184.851 1.00 9.71 231 VAL A N 1
ATOM 3225 C CA . VAL A 1 219 ? 88.425 179.516 185.919 1.00 10.15 231 VAL A CA 1
ATOM 3226 C C . VAL A 1 219 ? 89.493 178.726 186.662 1.00 8.39 231 VAL A C 1
ATOM 3227 O O . VAL A 1 219 ? 90.345 178.082 186.037 1.00 9.20 231 VAL A O 1
ATOM 3240 N N . GLY A 1 220 ? 89.423 178.748 187.985 1.00 7.54 232 GLY A N 1
ATOM 3241 C CA . GLY A 1 220 ? 90.070 177.740 188.821 1.00 8.13 232 GLY A CA 1
ATOM 3242 C C . GLY A 1 220 ? 88.999 176.982 189.581 1.00 7.70 232 GLY A C 1
ATOM 3243 O O . GLY A 1 220 ? 88.018 177.579 190.022 1.00 8.91 232 GLY A O 1
ATOM 3247 N N . ASP A 1 221 ? 89.161 175.664 189.715 1.00 7.48 233 ASP A N 1
ATOM 3248 C CA . ASP A 1 221 ? 88.105 174.902 190.372 1.00 7.82 233 ASP A CA 1
ATOM 3249 C C . ASP A 1 221 ? 88.656 173.652 191.041 1.00 7.46 233 ASP A C 1
ATOM 3250 O O . ASP A 1 221 ? 89.783 173.219 190.777 1.00 8.11 233 ASP A O 1
ATOM 3259 N N . LYS A 1 222 ? 87.825 173.080 191.919 1.00 7.79 234 LYS A N 1
ATOM 3260 C CA . LYS A 1 222 ? 88.070 171.780 192.536 1.00 7.74 234 LYS A CA 1
ATOM 3261 C C . LYS A 1 222 ? 86.751 171.027 192.596 1.00 7.18 234 LYS A C 1
ATOM 3262 O O . LYS A 1 222 ? 85.753 171.550 193.107 1.00 7.98 234 LYS A O 1
ATOM 3281 N N . THR A 1 223 ? 86.749 169.798 192.091 1.00 7.40 235 THR A N 1
ATOM 3282 C CA . THR A 1 223 ? 85.559 168.957 192.071 1.00 7.68 235 THR A CA 1
ATOM 3283 C C . THR A 1 223 ? 85.524 168.017 193.275 1.00 7.93 235 THR A C 1
ATOM 3284 O O . THR A 1 223 ? 86.511 167.817 193.992 1.00 8.49 235 THR A O 1
ATOM 3295 N N . GLY A 1 224 ? 84.363 167.392 193.462 1.00 8.12 236 GLY A N 1
ATOM 3296 C CA . GLY A 1 224 ? 84.237 166.282 194.393 1.00 8.28 236 GLY A CA 1
ATOM 3297 C C . GLY A 1 224 ? 83.095 165.379 193.982 1.00 8.48 236 GLY A C 1
ATOM 3298 O O . GLY A 1 224 ? 82.204 165.780 193.224 1.00 9.04 236 GLY A O 1
ATOM 3302 N N . SER A 1 225 ? 83.122 164.149 194.491 1.00 8.57 237 SER A N 1
ATOM 3303 C CA . SER A 1 225 ? 82.057 163.198 194.205 1.00 8.38 237 SER A CA 1
ATOM 3304 C C . SER A 1 225 ? 82.123 162.051 195.199 1.00 8.50 237 SER A C 1
ATOM 3305 O O . SER A 1 225 ? 83.137 161.840 195.872 1.00 10.16 237 SER A O 1
ATOM 3313 N N . ASN A 1 226 ? 81.024 161.307 195.285 1.00 8.84 238 ASN A N 1
ATOM 3314 C CA . ASN A 1 226 ? 81.061 159.984 195.906 1.00 9.47 238 ASN A CA 1
ATOM 3315 C C . ASN A 1 226 ? 80.296 159.000 195.027 1.00 10.20 238 ASN A C 1
ATOM 3316 O O . ASN A 1 226 ? 79.733 159.371 193.993 1.00 11.53 238 ASN A O 1
ATOM 3327 N N . GLY A 1 227 ? 80.295 157.725 195.424 1.00 10.76 240 GLY A N 1
ATOM 3328 C CA . GLY A 1 227 ? 79.655 156.699 194.621 1.00 11.21 240 GLY A CA 1
ATOM 3329 C C . GLY A 1 227 ? 78.157 156.598 194.779 1.00 13.25 240 GLY A C 1
ATOM 3330 O O . GLY A 1 227 ? 77.513 155.868 194.016 1.00 16.46 240 GLY A O 1
ATOM 3334 N N . GLU A 1 228 ? 77.586 157.324 195.735 1.00 12.14 241 GLU A N 1
ATOM 3335 C CA . GLU A 1 228 ? 76.149 157.246 196.024 1.00 13.90 241 GLU A CA 1
ATOM 3336 C C . GLU A 1 228 ? 75.372 158.274 195.204 1.00 13.31 241 GLU A C 1
ATOM 3337 O O . GLU A 1 228 ? 74.567 157.912 194.342 1.00 16.38 241 GLU A O 1
ATOM 3349 N N . ASP A 1 229 ? 75.596 159.559 195.466 1.00 11.51 242 ASP A N 1
ATOM 3350 C CA . ASP A 1 229 ? 74.779 160.567 194.795 1.00 10.37 242 ASP A CA 1
ATOM 3351 C C . ASP A 1 229 ? 75.416 161.945 194.711 1.00 11.47 242 ASP A C 1
ATOM 3352 O O . ASP A 1 229 ? 74.796 162.853 194.158 1.00 10.71 242 ASP A O 1
ATOM 3361 N N . ALA A 1 230 ? 76.621 162.141 195.240 1.00 9.76 243 ALA A N 1
ATOM 3362 C CA . ALA A 1 230 ? 77.167 163.487 195.397 1.00 9.44 243 ALA A CA 1
ATOM 3363 C C . ALA A 1 230 ? 78.064 163.859 194.221 1.00 8.65 243 ALA A C 1
ATOM 3364 O O . ALA A 1 230 ? 78.927 163.075 193.815 1.00 9.98 243 ALA A O 1
ATOM 3371 N N . ARG A 1 231 ? 77.903 165.078 193.692 1.00 8.54 244 ARG A N 1
ATOM 3372 C CA . ARG A 1 231 ? 78.842 165.590 192.701 1.00 8.77 244 ARG A CA 1
ATOM 3373 C C . ARG A 1 231 ? 78.908 167.117 192.918 1.00 8.33 244 ARG A C 1
ATOM 3374 O O . ARG A 1 231 ? 77.875 167.800 192.892 1.00 9.66 244 ARG A O 1
ATOM 3395 N N . ASN A 1 232 ? 80.122 167.629 193.126 1.00 8.25 245 ASN A N 1
ATOM 3396 C CA . ASN A 1 232 ? 80.334 169.003 193.546 1.00 7.46 245 ASN A CA 1
ATOM 3397 C C . ASN A 1 232 ? 81.397 169.656 192.675 1.00 7.38 245 ASN A C 1
ATOM 3398 O O . ASN A 1 232 ? 82.280 168.993 192.126 1.00 7.55 245 ASN A O 1
ATOM 3409 N N . ASP A 1 233 ? 81.352 170.984 192.616 1.00 7.66 246 ASP A N 1
ATOM 3410 C CA . ASP A 1 233 ? 82.414 171.745 191.963 1.00 7.14 246 ASP A CA 1
ATOM 3411 C C . ASP A 1 233 ? 82.410 173.140 192.565 1.00 7.21 246 ASP A C 1
ATOM 3412 O O . ASP A 1 233 ? 81.345 173.750 192.697 1.00 8.17 246 ASP A O 1
ATOM 3421 N N . ILE A 1 234 ? 83.581 173.630 192.961 1.00 8.19 247 ILE A N 1
ATOM 3422 C CA . ILE A 1 234 ? 83.713 174.970 193.517 1.00 7.20 247 ILE A CA 1
ATOM 3423 C C . ILE A 1 234 ? 84.759 175.719 192.704 1.00 7.38 247 ILE A C 1
ATOM 3424 O O . ILE A 1 234 ? 85.799 175.149 192.343 1.00 8.71 247 ILE A O 1
ATOM 3440 N N . ALA A 1 235 ? 84.468 176.979 192.378 1.00 7.85 248 ALA A N 1
ATOM 3441 C CA . ALA A 1 235 ? 85.259 177.685 191.381 1.00 8.38 248 ALA A CA 1
ATOM 3442 C C . ALA A 1 235 ? 85.457 179.148 191.744 1.00 7.91 248 ALA A C 1
ATOM 3443 O O . ALA A 1 235 ? 84.607 179.779 192.383 1.00 8.76 248 ALA A O 1
ATOM 3450 N N . VAL A 1 236 ? 86.594 179.678 191.300 1.00 7.76 249 VAL A N 1
ATOM 3451 C CA . VAL A 1 236 ? 86.858 181.108 191.267 1.00 8.81 249 VAL A CA 1
ATOM 3452 C C . VAL A 1 236 ? 86.898 181.528 189.805 1.00 9.11 249 VAL A C 1
ATOM 3453 O O . VAL A 1 236 ? 87.516 180.853 188.966 1.00 9.24 249 VAL A O 1
ATOM 3466 N N . LEU A 1 237 ? 86.209 182.626 189.497 1.00 9.08 250 LEU A N 1
ATOM 3467 C CA . LEU A 1 237 ? 86.067 183.138 188.139 1.00 10.13 250 LEU A CA 1
ATOM 3468 C C . LEU A 1 237 ? 86.760 184.492 188.069 1.00 10.48 250 LEU A C 1
ATOM 3469 O O . LEU A 1 237 ? 86.270 185.473 188.642 1.00 11.30 250 LEU A O 1
ATOM 3485 N N . TRP A 1 238 ? 87.876 184.555 187.358 1.00 10.18 251 TRP A N 1
ATOM 3486 C CA . TRP A 1 238 ? 88.549 185.831 187.140 1.00 10.91 251 TRP A CA 1
ATOM 3487 C C . TRP A 1 238 ? 88.155 186.375 185.780 1.00 12.13 251 TRP A C 1
ATOM 3488 O O . TRP A 1 238 ? 88.300 185.665 184.772 1.00 12.39 251 TRP A O 1
ATOM 3509 N N . PRO A 1 239 ? 87.672 187.614 185.681 1.00 12.14 252 PRO A N 1
ATOM 3510 C CA . PRO A 1 239 ? 87.341 188.166 184.359 1.00 13.47 252 PRO A CA 1
ATOM 3511 C C . PRO A 1 239 ? 88.621 188.464 183.588 1.00 15.60 252 PRO A C 1
ATOM 3512 O O . PRO A 1 239 ? 89.475 189.223 184.054 1.00 18.09 252 PRO A O 1
ATOM 3523 N N . VAL A 1 240 ? 88.747 187.878 182.393 1.00 15.13 253 VAL A N 1
ATOM 3524 C CA . VAL A 1 240 ? 89.960 188.094 181.600 1.00 18.29 253 VAL A CA 1
ATOM 3525 C C . VAL A 1 240 ? 90.137 189.563 181.229 1.00 19.06 253 VAL A C 1
ATOM 3526 O O . VAL A 1 240 ? 91.267 190.033 181.055 1.00 22.58 253 VAL A O 1
ATOM 3539 N N . ALA A 1 241 ? 89.043 190.311 181.109 1.00 18.77 254 ALA A N 1
ATOM 3540 C CA . ALA A 1 241 ? 89.116 191.730 180.780 1.00 23.98 254 ALA A CA 1
ATOM 3541 C C . ALA A 1 241 ? 89.385 192.609 181.995 1.00 23.98 254 ALA A C 1
ATOM 3542 O O . ALA A 1 241 ? 89.436 193.836 181.850 1.00 27.99 254 ALA A O 1
ATOM 3549 N N . GLY A 1 242 ? 89.570 192.023 183.172 1.00 23.08 255 GLY A N 1
ATOM 3550 C CA . GLY A 1 242 ? 89.758 192.784 184.387 1.00 24.23 255 GLY A CA 1
ATOM 3551 C C . GLY A 1 242 ? 88.461 193.019 185.144 1.00 19.88 255 GLY A C 1
ATOM 3552 O O . GLY A 1 242 ? 87.359 192.871 184.623 1.00 20.79 255 GLY A O 1
ATOM 3556 N N . GLY A 1 243 ? 88.612 193.373 186.409 1.00 22.36 256 GLY A N 1
ATOM 3557 C CA . GLY A 1 243 ? 87.492 193.591 187.298 1.00 20.60 256 GLY A CA 1
ATOM 3558 C C . GLY A 1 243 ? 87.497 192.593 188.438 1.00 15.29 256 GLY A C 1
ATOM 3559 O O . GLY A 1 243 ? 88.388 191.756 188.568 1.00 17.35 256 GLY A O 1
ATOM 3563 N N . ALA A 1 244 ? 86.467 192.686 189.263 1.00 16.45 257 ALA A N 1
ATOM 3564 C CA . ALA A 1 244 ? 86.428 191.868 190.466 1.00 14.51 257 ALA A CA 1
ATOM 3565 C C . ALA A 1 244 ? 86.104 190.415 190.120 1.00 12.41 257 ALA A C 1
ATOM 3566 O O . ALA A 1 244 ? 85.235 190.147 189.283 1.00 13.77 257 ALA A O 1
ATOM 3573 N N . PRO A 1 245 ? 86.757 189.455 190.763 1.00 11.13 258 PRO A N 1
ATOM 3574 C CA . PRO A 1 245 ? 86.395 188.053 190.550 1.00 11.48 258 PRO A CA 1
ATOM 3575 C C . PRO A 1 245 ? 85.036 187.733 191.152 1.00 10.73 258 PRO A C 1
ATOM 3576 O O . PRO A 1 245 ? 84.492 188.451 191.997 1.00 11.76 258 PRO A O 1
ATOM 3587 N N . TRP A 1 246 ? 84.500 186.607 190.708 1.00 10.18 259 TRP A N 1
ATOM 3588 C CA . TRP A 1 246 ? 83.320 186.000 191.292 1.00 9.91 259 TRP A CA 1
ATOM 3589 C C . TRP A 1 246 ? 83.697 184.614 191.801 1.00 9.69 259 TRP A C 1
ATOM 3590 O O . TRP A 1 246 ? 84.689 184.017 191.366 1.00 10.12 259 TRP A O 1
ATOM 3611 N N . VAL A 1 247 ? 82.911 184.107 192.744 1.00 9.17 260 VAL A N 1
ATOM 3612 C CA . VAL A 1 247 ? 83.090 182.767 193.291 1.00 8.70 260 VAL A CA 1
ATOM 3613 C C . VAL A 1 247 ? 81.787 182.014 193.086 1.00 8.38 260 VAL A C 1
ATOM 3614 O O . VAL A 1 247 ? 80.707 182.573 193.304 1.00 9.49 260 VAL A O 1
ATOM 3627 N N . LEU A 1 248 ? 81.882 180.762 192.641 1.00 8.12 261 LEU A N 1
ATOM 3628 C CA . LEU A 1 248 ? 80.709 179.957 192.324 1.00 7.86 261 LEU A CA 1
ATOM 3629 C C . LEU A 1 248 ? 80.898 178.587 192.959 1.00 8.80 261 LEU A C 1
ATOM 3630 O O . LEU A 1 248 ? 81.796 177.834 192.564 1.00 8.23 261 LEU A O 1
ATOM 3646 N N . THR A 1 249 ? 80.060 178.254 193.935 1.00 7.79 262 THR A N 1
ATOM 3647 C CA . THR A 1 249 ? 80.106 176.943 194.571 1.00 7.66 262 THR A CA 1
ATOM 3648 C C . THR A 1 249 ? 78.835 176.181 194.221 1.00 8.35 262 THR A C 1
ATOM 3649 O O . THR A 1 249 ? 77.744 176.765 194.160 1.00 9.15 262 THR A O 1
ATOM 3660 N N . ALA A 1 250 ? 78.980 174.878 193.975 1.00 7.97 263 ALA A N 1
ATOM 3661 C CA . ALA A 1 250 ? 77.858 174.046 193.562 1.00 8.11 263 ALA A CA 1
ATOM 3662 C C . ALA A 1 250 ? 78.006 172.667 194.182 1.00 8.03 263 ALA A C 1
ATOM 3663 O O . ALA A 1 250 ? 78.973 171.949 193.895 1.00 8.74 263 ALA A O 1
ATOM 3670 N N . TYR A 1 251 ? 77.035 172.291 195.005 1.00 8.23 264 TYR A N 1
ATOM 3671 C CA . TYR A 1 251 ? 76.998 171.002 195.684 1.00 8.04 264 TYR A CA 1
ATOM 3672 C C . TYR A 1 251 ? 75.700 170.323 195.284 1.00 8.39 264 TYR A C 1
ATOM 3673 O O . TYR A 1 251 ? 74.626 170.915 195.413 1.00 9.86 264 TYR A O 1
ATOM 3691 N N . LEU A 1 252 ? 75.788 169.097 194.777 1.00 8.86 265 LEU A N 1
ATOM 3692 C CA . LEU A 1 252 ? 74.609 168.386 194.302 1.00 9.32 265 LEU A CA 1
ATOM 3693 C C . LEU A 1 252 ? 74.545 166.997 194.920 1.00 9.22 265 LEU A C 1
ATOM 3694 O O . LEU A 1 252 ? 75.559 166.284 194.976 1.00 9.37 265 LEU A O 1
ATOM 3710 N N . GLN A 1 253 ? 73.355 166.604 195.360 1.00 9.38 266 GLN A N 1
ATOM 3711 C CA . GLN A 1 253 ? 73.046 165.203 195.618 1.00 10.39 266 GLN A CA 1
ATOM 3712 C C . GLN A 1 253 ? 71.881 164.836 194.717 1.00 10.55 266 GLN A C 1
ATOM 3713 O O . GLN A 1 253 ? 70.804 165.437 194.811 1.00 11.77 266 GLN A O 1
ATOM 3727 N N . ALA A 1 254 ? 72.095 163.867 193.830 1.00 11.30 267 ALA A N 1
ATOM 3728 C CA . ALA A 1 254 ? 71.052 163.512 192.864 1.00 12.35 267 ALA A CA 1
ATOM 3729 C C . ALA A 1 254 ? 71.215 162.035 192.502 1.00 11.73 267 ALA A C 1
ATOM 3730 O O . ALA A 1 254 ? 71.779 161.671 191.463 1.00 13.22 267 ALA A O 1
ATOM 3737 N N . GLY A 1 255 ? 70.703 161.176 193.382 1.00 13.43 268 GLY A N 1
ATOM 3738 C CA . GLY A 1 255 ? 70.858 159.745 193.191 1.00 13.86 268 GLY A CA 1
ATOM 3739 C C . GLY A 1 255 ? 70.025 159.153 192.071 1.00 16.40 268 GLY A C 1
ATOM 3740 O O . GLY A 1 255 ? 70.318 158.038 191.629 1.00 18.77 268 GLY A O 1
ATOM 3744 N N . ALA A 1 256 ? 69.004 159.863 191.597 1.00 15.82 269 ALA A N 1
ATOM 3745 C CA . ALA A 1 256 ? 68.122 159.312 190.573 1.00 17.11 269 ALA A CA 1
ATOM 3746 C C . ALA A 1 256 ? 68.667 159.479 189.162 1.00 17.73 269 ALA A C 1
ATOM 3747 O O . ALA A 1 256 ? 68.072 158.945 188.218 1.00 21.47 269 ALA A O 1
ATOM 3754 N N . ILE A 1 257 ? 69.766 160.209 188.996 1.00 16.28 270 ILE A N 1
ATOM 3755 C CA . ILE A 1 257 ? 70.388 160.413 187.698 1.00 15.01 270 ILE A CA 1
ATOM 3756 C C . ILE A 1 257 ? 71.791 159.812 187.733 1.00 14.18 270 ILE A C 1
ATOM 3757 O O . ILE A 1 257 ? 72.312 159.457 188.790 1.00 16.39 270 ILE A O 1
ATOM 3773 N N . SER A 1 258 ? 72.402 159.702 186.557 1.00 14.51 271 SER A N 1
ATOM 3774 C CA . SER A 1 258 ? 73.711 159.074 186.452 1.00 16.29 271 SER A CA 1
ATOM 3775 C C . SER A 1 258 ? 74.829 160.055 186.812 1.00 15.92 271 SER A C 1
ATOM 3776 O O . SER A 1 258 ? 74.644 161.274 186.866 1.00 13.07 271 SER A O 1
ATOM 3784 N N . TYR A 1 259 ? 76.021 159.495 187.040 1.00 16.46 272 TYR A N 1
ATOM 3785 C CA . TYR A 1 259 ? 77.209 160.308 187.280 1.00 14.20 272 TYR A CA 1
ATOM 3786 C C . TYR A 1 259 ? 77.393 161.342 186.174 1.00 13.46 272 TYR A C 1
ATOM 3787 O O . TYR A 1 259 ? 77.651 162.523 186.440 1.00 13.11 272 TYR A O 1
ATOM 3805 N N . GLU A 1 260 ? 77.260 160.912 184.919 1.00 15.03 273 GLU A N 1
ATOM 3806 C CA . GLU A 1 260 ? 77.421 161.825 183.793 1.00 15.67 273 GLU A CA 1
ATOM 3807 C C . GLU A 1 260 ? 76.347 162.908 183.790 1.00 14.77 273 GLU A C 1
ATOM 3808 O O . GLU A 1 260 ? 76.626 164.074 183.483 1.00 14.25 273 GLU A O 1
ATOM 3820 N N . GLN A 1 261 ? 75.106 162.543 184.120 1.00 13.58 274 GLN A N 1
ATOM 3821 C CA . GLN A 1 261 ? 74.051 163.548 184.214 1.00 12.55 274 GLN A CA 1
ATOM 3822 C C . GLN A 1 261 ? 74.309 164.536 185.344 1.00 11.95 274 GLN A C 1
ATOM 3823 O O . GLN A 1 261 ? 73.912 165.702 185.247 1.00 11.56 274 GLN A O 1
ATOM 3837 N N . ARG A 1 262 ? 74.965 164.098 186.420 1.00 10.88 275 ARG A N 1
ATOM 3838 C CA . ARG A 1 262 ? 75.323 165.029 187.484 1.00 9.91 275 ARG A CA 1
ATOM 3839 C C . ARG A 1 262 ? 76.289 166.096 186.981 1.00 9.90 275 ARG A C 1
ATOM 3840 O O . ARG A 1 262 ? 76.157 167.275 187.335 1.00 10.25 275 ARG A O 1
ATOM 3861 N N . ALA A 1 263 ? 77.257 165.716 186.141 1.00 10.45 276 ALA A N 1
ATOM 3862 C CA . ALA A 1 263 ? 78.097 166.729 185.506 1.00 11.02 276 ALA A CA 1
ATOM 3863 C C . ALA A 1 263 ? 77.262 167.697 184.678 1.00 11.18 276 ALA A C 1
ATOM 3864 O O . ALA A 1 263 ? 77.492 168.912 184.716 1.00 11.05 276 ALA A O 1
ATOM 3871 N N A SER A 1 264 ? 76.285 167.179 183.928 0.59 11.11 277 SER A N 1
ATOM 3872 N N B SER A 1 264 ? 76.279 167.185 183.932 0.41 10.74 277 SER A N 1
ATOM 3873 C CA A SER A 1 264 ? 75.441 168.054 183.122 0.59 11.35 277 SER A CA 1
ATOM 3874 C CA B SER A 1 264 ? 75.457 168.075 183.118 0.41 11.77 277 SER A CA 1
ATOM 3875 C C A SER A 1 264 ? 74.705 169.066 183.992 0.59 10.24 277 SER A C 1
ATOM 3876 C C B SER A 1 264 ? 74.676 169.060 183.979 0.41 11.36 277 SER A C 1
ATOM 3877 O O A SER A 1 264 ? 74.506 170.219 183.586 0.59 11.37 277 SER A O 1
ATOM 3878 O O B SER A 1 264 ? 74.417 170.190 183.548 0.41 10.58 277 SER A O 1
ATOM 3893 N N . VAL A 1 265 ? 74.287 168.658 185.190 1.00 9.58 278 VAL A N 1
ATOM 3894 C CA . VAL A 1 265 ? 73.642 169.599 186.102 1.00 10.51 278 VAL A CA 1
ATOM 3895 C C . VAL A 1 265 ? 74.617 170.708 186.492 1.00 9.28 278 VAL A C 1
ATOM 3896 O O . VAL A 1 265 ? 74.272 171.897 186.481 1.00 10.05 278 VAL A O 1
ATOM 3910 N N . LEU A 1 266 ? 75.855 170.340 186.839 1.00 9.43 279 LEU A N 1
ATOM 3911 C CA . LEU A 1 266 ? 76.843 171.346 187.227 1.00 8.96 279 LEU A CA 1
ATOM 3912 C C . LEU A 1 266 ? 77.182 172.279 186.065 1.00 9.87 279 LEU A C 1
ATOM 3913 O O . LEU A 1 266 ? 77.346 173.491 186.256 1.00 9.38 279 LEU A O 1
ATOM 3929 N N . ALA A 1 267 ? 77.272 171.749 184.845 1.00 9.92 280 ALA A N 1
ATOM 3930 C CA . ALA A 1 267 ? 77.470 172.622 183.691 1.00 9.85 280 ALA A CA 1
ATOM 3931 C C . ALA A 1 267 ? 76.323 173.618 183.558 1.00 10.34 280 ALA A C 1
ATOM 3932 O O . ALA A 1 267 ? 76.544 174.801 183.258 1.00 10.54 280 ALA A O 1
ATOM 3939 N N . GLN A 1 268 ? 75.089 173.162 183.795 1.00 10.65 281 GLN A N 1
ATOM 3940 C CA . GLN A 1 268 ? 73.941 174.057 183.717 1.00 10.52 281 GLN A CA 1
ATOM 3941 C C . GLN A 1 268 ? 73.978 175.115 184.813 1.00 10.38 281 GLN A C 1
ATOM 3942 O O . GLN A 1 268 ? 73.563 176.257 184.574 1.00 11.13 281 GLN A O 1
ATOM 3956 N N . VAL A 1 269 ? 74.480 174.775 186.008 1.00 9.77 282 VAL A N 1
ATOM 3957 C CA . VAL A 1 269 ? 74.726 175.805 187.018 1.00 9.59 282 VAL A CA 1
ATOM 3958 C C . VAL A 1 269 ? 75.625 176.890 186.442 1.00 9.73 282 VAL A C 1
ATOM 3959 O O . VAL A 1 269 ? 75.366 178.087 186.611 1.00 10.41 282 VAL A O 1
ATOM 3972 N N . GLY A 1 270 ? 76.698 176.485 185.754 1.00 9.47 283 GLY A N 1
ATOM 3973 C CA . GLY A 1 270 ? 77.581 177.466 185.144 1.00 9.70 283 GLY A CA 1
ATOM 3974 C C . GLY A 1 270 ? 76.872 178.348 184.130 1.00 11.09 283 GLY A C 1
ATOM 3975 O O . GLY A 1 270 ? 77.076 179.563 184.104 1.00 11.49 283 GLY A O 1
ATOM 3979 N N . ARG A 1 271 ? 76.041 177.749 183.269 1.00 11.35 284 ARG A N 1
ATOM 3980 C CA . ARG A 1 271 ? 75.335 178.538 182.261 1.00 12.10 284 ARG A CA 1
ATOM 3981 C C . ARG A 1 271 ? 74.393 179.544 182.908 1.00 11.77 284 ARG A C 1
ATOM 3982 O O . ARG A 1 271 ? 74.321 180.708 182.488 1.00 12.32 284 ARG A O 1
ATOM 4003 N N . ILE A 1 272 ? 73.648 179.107 183.920 1.00 11.14 285 ILE A N 1
ATOM 4004 C CA . ILE A 1 272 ? 72.744 180.011 184.623 1.00 12.02 285 ILE A CA 1
ATOM 4005 C C . ILE A 1 272 ? 73.533 181.129 185.294 1.00 12.71 285 ILE A C 1
ATOM 4006 O O . ILE A 1 27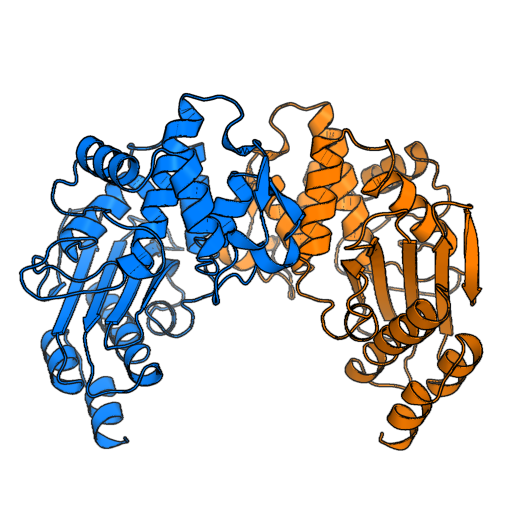2 ? 73.186 182.312 185.185 1.00 13.68 285 ILE A O 1
ATOM 4022 N N . ALA A 1 273 ? 74.614 180.770 185.987 1.00 11.50 286 ALA A N 1
ATOM 4023 C CA . ALA A 1 273 ? 75.412 181.776 186.677 1.00 12.40 286 ALA A CA 1
ATOM 4024 C C . ALA A 1 273 ? 75.979 182.803 185.705 1.00 11.98 286 ALA A C 1
ATOM 4025 O O . ALA A 1 273 ? 75.974 184.007 185.992 1.00 13.20 286 ALA A O 1
ATOM 4032 N N . ASP A 1 274 ? 76.482 182.350 184.555 1.00 11.39 287 ASP A N 1
ATOM 4033 C CA . ASP A 1 274 ? 77.071 183.276 183.593 1.00 13.11 287 ASP A CA 1
ATOM 4034 C C . ASP A 1 274 ? 76.042 184.305 183.143 1.00 14.14 287 ASP A C 1
ATOM 4035 O O . ASP A 1 274 ? 76.346 185.500 183.036 1.00 14.61 287 ASP A O 1
ATOM 4044 N N . ARG A 1 275 ? 74.804 183.865 182.909 1.00 14.43 288 ARG A N 1
ATOM 4045 C CA . ARG A 1 275 ? 73.757 184.798 182.508 1.00 16.36 288 ARG A CA 1
ATOM 4046 C C . ARG A 1 275 ? 73.393 185.756 183.641 1.00 16.47 288 ARG A C 1
ATOM 4047 O O . ARG A 1 275 ? 73.083 186.927 183.395 1.00 19.25 288 ARG A O 1
ATOM 4068 N N . LEU A 1 276 ? 73.428 185.276 184.890 1.00 16.16 289 LEU A N 1
ATOM 4069 C CA . LEU A 1 276 ? 73.084 186.121 186.028 1.00 16.76 289 LEU A CA 1
ATOM 4070 C C . LEU A 1 276 ? 74.133 187.193 186.276 1.00 17.48 289 LEU A C 1
ATOM 4071 O O . LEU A 1 276 ? 73.804 188.277 186.775 1.00 22.21 289 LEU A O 1
ATOM 4087 N N . ILE A 1 277 ? 75.385 186.940 185.895 1.00 18.26 290 ILE A N 1
ATOM 4088 C CA . ILE A 1 277 ? 76.411 187.963 186.050 1.00 16.58 290 ILE A CA 1
ATOM 4089 C C . ILE A 1 277 ? 76.205 189.064 185.025 1.00 21.20 290 ILE A C 1
ATOM 4090 O O . ILE A 1 277 ? 76.251 190.254 185.353 1.00 21.84 290 ILE A O 1
ATOM 4106 N N . GLY A 1 278 ? 75.997 188.689 183.770 1.00 23.97 291 GLY A N 1
ATOM 4107 C CA . GLY A 1 278 ? 75.637 189.662 182.757 1.00 25.25 291 GLY A CA 1
ATOM 4108 C C . GLY A 1 278 ? 76.838 190.362 182.165 1.00 38.72 291 GLY A C 1
ATOM 4109 O O . GLY A 1 278 ? 76.717 191.432 181.570 1.00 40.15 291 GLY A O 1
ATOM 4114 N N . ASN B 1 9 ? 98.993 148.939 156.164 1.00 81.11 20 ASN B N 1
ATOM 4115 C CA . ASN B 1 9 ? 98.762 149.288 157.539 1.00 83.52 20 ASN B CA 1
ATOM 4116 C C . ASN B 1 9 ? 98.965 148.081 158.462 1.00 45.45 20 ASN B C 1
ATOM 4117 O O . ASN B 1 9 ? 99.869 148.033 159.304 1.00 57.64 20 ASN B O 1
ATOM 4127 N N . ALA B 1 10 ? 98.174 147.088 158.247 1.00 39.49 21 ALA B N 1
ATOM 4128 C CA . ALA B 1 10 ? 98.302 145.893 159.005 1.00 33.93 21 ALA B CA 1
ATOM 4129 C C . ALA B 1 10 ? 99.713 145.313 158.826 1.00 49.63 21 ALA B C 1
ATOM 4130 O O . ALA B 1 10 ? 100.328 145.105 159.797 1.00 31.64 21 ALA B O 1
ATOM 4137 N N . PRO B 1 11 ? 100.205 145.061 157.546 1.00 32.60 22 PRO B N 1
ATOM 4138 C CA . PRO B 1 11 ? 101.536 144.442 157.491 1.00 36.33 22 PRO B CA 1
ATOM 4139 C C . PRO B 1 11 ? 102.606 145.224 158.225 1.00 27.90 22 PRO B C 1
ATOM 4140 O O . PRO B 1 11 ? 103.404 144.666 158.924 1.00 26.91 22 PRO B O 1
ATOM 4151 N N . THR B 1 12 ? 102.684 146.534 158.068 1.00 26.40 23 THR B N 1
ATOM 4152 C CA . THR B 1 12 ? 103.677 147.322 158.786 1.00 23.55 23 THR B CA 1
ATOM 4153 C C . THR B 1 12 ? 103.538 147.147 160.291 1.00 22.78 23 THR B C 1
ATOM 4154 O O . THR B 1 12 ? 104.543 147.011 160.999 1.00 21.22 23 THR B O 1
ATOM 4165 N N . ASP B 1 13 ? 102.304 147.157 160.802 1.00 24.20 24 ASP B N 1
ATOM 4166 C CA . ASP B 1 13 ? 102.112 146.968 162.236 1.00 23.95 24 ASP B CA 1
ATOM 4167 C C . ASP B 1 13 ? 102.630 145.612 162.673 1.00 24.49 24 ASP B C 1
ATOM 4168 O O . ASP B 1 13 ? 103.314 145.500 163.696 1.00 24.06 24 ASP B O 1
ATOM 4177 N N . ALA B 1 14 ? 102.334 144.570 161.891 1.00 26.54 25 ALA B N 1
ATOM 4178 C CA . ALA B 1 14 ? 102.836 143.247 162.223 1.00 27.55 25 ALA B CA 1
ATOM 4179 C C . ALA B 1 14 ? 104.353 143.185 162.124 1.00 25.81 25 ALA B C 1
ATOM 4180 O O . ALA B 1 14 ? 105.007 142.546 162.958 1.00 25.92 25 ALA B O 1
ATOM 4187 N N . ALA B 1 15 ? 104.931 143.840 161.110 1.00 24.71 26 ALA B N 1
ATOM 4188 C CA . ALA B 1 15 ? 106.377 143.811 160.942 1.00 25.14 26 ALA B CA 1
ATOM 4189 C C . ALA B 1 15 ? 107.068 144.521 162.094 1.00 21.28 26 ALA B C 1
ATOM 4190 O O . ALA B 1 15 ? 108.115 144.068 162.572 1.00 22.05 26 ALA B O 1
ATOM 4197 N N . ILE B 1 16 ? 106.484 145.587 162.609 1.00 20.19 27 ILE B N 1
ATOM 4198 C CA . ILE B 1 16 ? 107.054 146.316 163.774 1.00 18.96 27 ILE B CA 1
ATOM 4199 C C . ILE B 1 16 ? 107.066 145.379 165.003 1.00 19.38 27 ILE B C 1
ATOM 4200 O O . ILE B 1 16 ? 108.065 145.184 165.658 1.00 22.72 27 ILE B O 1
ATOM 4216 N N . THR B 1 17 ? 105.948 144.739 165.226 1.00 21.17 28 THR B N 1
ATOM 4217 C CA . THR B 1 17 ? 105.830 143.755 166.316 1.00 27.63 28 THR B CA 1
ATOM 4218 C C . THR B 1 17 ? 106.758 142.557 166.160 1.00 27.27 28 THR B C 1
ATOM 4219 O O . THR B 1 17 ? 107.241 142.096 167.198 1.00 26.04 28 THR B O 1
ATOM 4230 N N . ALA B 1 18 ? 107.046 142.064 164.918 1.00 25.58 29 ALA B N 1
ATOM 4231 C CA . ALA B 1 18 ? 107.954 140.930 164.770 1.00 25.87 29 ALA B CA 1
ATOM 4232 C C . ALA B 1 18 ? 109.428 141.300 164.854 1.00 29.98 29 ALA B C 1
ATOM 4233 O O . ALA B 1 18 ? 110.261 140.403 165.018 1.00 30.93 29 ALA B O 1
ATOM 4240 N N . ALA B 1 19 ? 109.779 142.580 164.761 1.00 22.43 30 ALA B N 1
ATOM 4241 C CA . ALA B 1 19 ? 111.186 142.948 164.744 1.00 24.55 30 ALA B CA 1
ATOM 4242 C C . ALA B 1 19 ? 111.808 142.617 166.092 1.00 23.00 30 ALA B C 1
ATOM 4243 O O . ALA B 1 19 ? 111.328 143.071 167.135 1.00 25.13 30 ALA B O 1
ATOM 4250 N N . SER B 1 20 ? 112.883 141.836 166.077 1.00 24.46 31 SER B N 1
ATOM 4251 C CA . SER B 1 20 ? 113.504 141.392 167.317 1.00 24.49 31 SER B CA 1
ATOM 4252 C C . SER B 1 20 ? 114.816 142.102 167.599 1.00 23.33 31 SER B C 1
ATOM 4253 O O . SER B 1 20 ? 115.404 141.893 168.668 1.00 24.33 31 SER B O 1
ATOM 4261 N N . ASP B 1 21 ? 115.276 142.951 166.684 1.00 21.80 32 ASP B N 1
ATOM 4262 C CA . ASP B 1 21 ? 116.479 143.725 166.910 1.00 21.13 32 ASP B CA 1
ATOM 4263 C C . ASP B 1 21 ? 116.297 145.081 166.254 1.00 18.75 32 ASP B C 1
ATOM 4264 O O . ASP B 1 21 ? 115.427 145.268 165.399 1.00 18.14 32 ASP B O 1
ATOM 4273 N N . PHE B 1 22 ? 117.143 146.025 166.664 1.00 20.15 33 PHE B N 1
ATOM 4274 C CA . PHE B 1 22 ? 116.972 147.401 166.221 1.00 16.07 33 PHE B CA 1
ATOM 4275 C C . PHE B 1 22 ? 117.128 147.522 164.706 1.00 18.64 33 PHE B C 1
ATOM 4276 O O . PHE B 1 22 ? 116.374 148.256 164.057 1.00 17.84 33 PHE B O 1
ATOM 4293 N N . ALA B 1 23 ? 118.088 146.801 164.122 1.00 19.92 34 ALA B N 1
ATOM 4294 C CA . ALA B 1 23 ? 118.277 146.866 162.674 1.00 20.25 34 ALA B CA 1
ATOM 4295 C C . ALA B 1 23 ? 117.045 146.368 161.925 1.00 18.90 34 ALA B C 1
ATOM 4296 O O . ALA B 1 23 ? 116.633 146.968 160.921 1.00 19.88 34 ALA B O 1
ATOM 4303 N N . ALA B 1 24 ? 116.446 145.275 162.393 1.00 20.52 35 ALA B N 1
ATOM 4304 C CA . ALA B 1 24 ? 115.246 144.737 161.754 1.00 19.64 35 ALA B CA 1
ATOM 4305 C C . ALA B 1 24 ? 114.051 145.663 161.933 1.00 17.80 35 ALA B C 1
ATOM 4306 O O . ALA B 1 24 ? 113.206 145.779 161.038 1.00 18.39 35 ALA B O 1
ATOM 4313 N N . LEU B 1 25 ? 113.952 146.305 163.093 1.00 17.78 36 LEU B N 1
ATOM 4314 C CA . LEU B 1 25 ? 112.864 147.244 163.334 1.00 15.10 36 LEU B CA 1
ATOM 4315 C C . LEU B 1 25 ? 112.967 148.452 162.405 1.00 16.16 36 LEU B C 1
ATOM 4316 O O . LEU B 1 25 ? 111.961 148.912 161.853 1.00 16.03 36 LEU B O 1
ATOM 4332 N N . GLU B 1 26 ? 114.178 148.979 162.231 1.00 15.92 37 GLU B N 1
ATOM 4333 C CA . GLU B 1 26 ? 114.406 150.056 161.276 1.00 15.75 37 GLU B CA 1
ATOM 4334 C C . GLU B 1 26 ? 113.964 149.650 159.875 1.00 15.79 37 GLU B C 1
ATOM 4335 O O . GLU B 1 26 ? 113.285 150.409 159.174 1.00 16.10 37 GLU B O 1
ATOM 4347 N N . LYS B 1 27 ? 114.344 148.444 159.451 1.00 17.92 38 LYS B N 1
ATOM 4348 C CA . LYS B 1 27 ? 113.977 147.986 158.117 1.00 19.79 38 LYS B CA 1
ATOM 4349 C C . LYS B 1 27 ? 112.462 147.844 158.005 1.00 17.96 38 LYS B C 1
ATOM 4350 O O . LYS B 1 27 ? 111.872 148.141 156.960 1.00 20.57 38 LYS B O 1
ATOM 4369 N N . ALA B 1 28 ? 111.814 147.424 159.094 1.00 19.77 39 ALA B N 1
ATOM 4370 C CA . ALA B 1 28 ? 110.374 147.186 159.085 1.00 19.78 39 ALA B CA 1
ATOM 4371 C C . ALA B 1 28 ? 109.567 148.453 158.833 1.00 22.86 39 ALA B C 1
ATOM 4372 O O . ALA B 1 28 ? 108.480 148.384 158.249 1.00 22.73 39 ALA B O 1
ATOM 4379 N N . CYS B 1 29 ? 110.054 149.611 159.271 1.00 16.16 40 CYS B N 1
ATOM 4380 C CA . CYS B 1 29 ? 109.336 150.861 159.057 1.00 17.95 40 CYS B CA 1
ATOM 4381 C C . CYS B 1 29 ? 109.961 151.703 157.957 1.00 15.60 40 CYS B C 1
ATOM 4382 O O . CYS B 1 29 ? 109.515 152.834 157.719 1.00 16.17 40 CYS B O 1
ATOM 4390 N N . ALA B 1 30 ? 110.970 151.163 157.270 1.00 15.53 41 ALA B N 1
ATOM 4391 C CA . ALA B 1 30 ? 111.684 151.862 156.199 1.00 15.80 41 ALA B CA 1
ATOM 4392 C C . ALA B 1 30 ? 112.252 153.194 156.683 1.00 15.52 41 ALA B C 1
ATOM 4393 O O . ALA B 1 30 ? 112.309 154.172 155.938 1.00 17.77 41 ALA B O 1
ATOM 4400 N N . GLY B 1 31 ? 112.693 153.228 157.939 1.00 14.46 42 GLY B N 1
ATOM 4401 C CA . GLY B 1 31 ? 113.098 154.452 158.584 1.00 13.96 42 GLY B CA 1
ATOM 4402 C C . GLY B 1 31 ? 114.586 154.525 158.869 1.00 12.77 42 GLY B C 1
ATOM 4403 O O . GLY B 1 31 ? 115.398 153.781 158.317 1.00 14.13 42 GLY B O 1
ATOM 4407 N N . ARG B 1 32 ? 114.939 155.478 159.731 1.00 12.35 43 ARG B N 1
ATOM 4408 C CA . ARG B 1 32 ? 116.278 155.616 160.287 1.00 12.86 43 ARG B CA 1
ATOM 4409 C C . ARG B 1 32 ? 116.134 155.690 161.799 1.00 11.62 43 ARG B C 1
ATOM 4410 O O . ARG B 1 32 ? 115.509 156.620 162.319 1.00 11.36 43 ARG B O 1
ATOM 4431 N N . LEU B 1 33 ? 116.714 154.720 162.498 1.00 11.62 44 LEU B N 1
ATOM 4432 C CA . LEU B 1 33 ? 116.500 154.531 163.924 1.00 11.00 44 LEU B CA 1
ATOM 4433 C C . LEU B 1 33 ? 117.831 154.604 164.657 1.00 11.47 44 LEU B C 1
ATOM 4434 O O . LEU B 1 33 ? 118.781 153.895 164.304 1.00 12.70 44 LEU B O 1
ATOM 4450 N N . GLY B 1 34 ? 117.897 155.456 165.677 1.00 10.57 45 GLY B N 1
ATOM 4451 C CA . GLY B 1 34 ? 119.071 155.561 166.523 1.00 10.61 45 GLY B CA 1
ATOM 4452 C C . GLY B 1 34 ? 118.719 155.223 167.958 1.00 10.40 45 GLY B C 1
ATOM 4453 O O . GLY B 1 34 ? 117.814 155.839 168.540 1.00 10.73 45 GLY B O 1
ATOM 4457 N N . VAL B 1 35 ? 119.403 154.234 168.533 1.00 10.09 46 VAL B N 1
ATOM 4458 C CA . VAL B 1 35 ? 119.095 153.756 169.876 1.00 9.68 46 VAL B CA 1
ATOM 4459 C C . VAL B 1 35 ? 120.389 153.566 170.650 1.00 9.33 46 VAL B C 1
ATOM 4460 O O . VAL B 1 35 ? 121.364 153.018 170.121 1.00 10.78 46 VAL B O 1
ATOM 4473 N N . THR B 1 36 ? 120.392 153.986 171.914 1.00 9.87 47 THR B N 1
ATOM 4474 C CA . THR B 1 36 ? 121.412 153.560 172.867 1.00 9.28 47 THR B CA 1
ATOM 4475 C C . THR B 1 36 ? 120.714 153.011 174.102 1.00 9.02 47 THR B C 1
ATOM 4476 O O . THR B 1 36 ? 119.906 153.712 174.728 1.00 9.46 47 THR B O 1
ATOM 4487 N N . LEU B 1 37 ? 121.027 151.768 174.451 1.00 9.58 48 LEU B N 1
ATOM 4488 C CA . LEU B 1 37 ? 120.679 151.194 175.742 1.00 9.35 48 LEU B CA 1
ATOM 4489 C C . LEU B 1 37 ? 121.960 151.157 176.568 1.00 9.63 48 LEU B C 1
ATOM 4490 O O . LEU B 1 37 ? 122.930 150.482 176.193 1.00 10.21 48 LEU B O 1
ATOM 4506 N N . LEU B 1 38 ? 121.977 151.905 177.667 1.00 9.40 49 LEU B N 1
ATOM 4507 C CA . LEU B 1 38 ? 123.172 152.120 178.473 1.00 9.63 49 LEU B CA 1
ATOM 4508 C C . LEU B 1 38 ? 122.991 151.467 179.841 1.00 9.75 49 LEU B C 1
ATOM 4509 O O . LEU B 1 38 ? 122.047 151.788 180.575 1.00 10.00 49 LEU B O 1
ATOM 4525 N N . ASP B 1 39 ? 123.901 150.552 180.171 1.00 10.33 50 ASP B N 1
ATOM 4526 C CA . ASP B 1 39 ? 123.946 149.887 181.467 1.00 10.60 50 ASP B CA 1
ATOM 4527 C C . ASP B 1 39 ? 124.773 150.777 182.392 1.00 10.64 50 ASP B C 1
ATOM 4528 O O . ASP B 1 39 ? 125.991 150.879 182.224 1.00 12.55 50 ASP B O 1
ATOM 4537 N N . THR B 1 40 ? 124.130 151.437 183.367 1.00 10.32 51 THR B N 1
ATOM 4538 C CA . THR B 1 40 ? 124.904 152.402 184.154 1.00 12.38 51 THR B CA 1
ATOM 4539 C C . THR B 1 40 ? 125.887 151.736 185.102 1.00 16.12 51 THR B C 1
ATOM 4540 O O . THR B 1 40 ? 126.845 152.383 185.535 1.00 19.58 51 THR B O 1
ATOM 4551 N N . ALA B 1 41 ? 125.683 150.464 185.434 1.00 13.49 52 ALA B N 1
ATOM 4552 C CA . ALA B 1 41 ? 126.616 149.792 186.332 1.00 16.91 52 ALA B CA 1
ATOM 4553 C C . ALA B 1 41 ? 127.968 149.569 185.661 1.00 17.26 52 ALA B C 1
ATOM 4554 O O . ALA B 1 41 ? 129.017 149.695 186.307 1.00 22.35 52 ALA B O 1
ATOM 4561 N N . SER B 1 42 ? 127.963 149.221 184.373 1.00 16.98 53 SER B N 1
ATOM 4562 C CA . SER B 1 42 ? 129.175 148.844 183.655 1.00 15.26 53 SER B CA 1
ATOM 4563 C C . SER B 1 42 ? 129.609 149.846 182.597 1.00 17.29 53 SER B C 1
ATOM 4564 O O . SER B 1 42 ? 130.759 149.782 182.149 1.00 18.97 53 SER B O 1
ATOM 4572 N N . GLY B 1 43 ? 128.718 150.733 182.159 1.00 14.48 54 GLY B N 1
ATOM 4573 C CA . GLY B 1 43 ? 128.981 151.581 181.021 1.00 15.13 54 GLY B CA 1
ATOM 4574 C C . GLY B 1 43 ? 128.770 150.935 179.671 1.00 13.43 54 GLY B C 1
ATOM 4575 O O . GLY B 1 43 ? 128.867 151.627 178.651 1.00 15.60 54 GLY B O 1
ATOM 4579 N N . ARG B 1 44 ? 128.489 149.650 179.619 1.00 12.90 55 ARG B N 1
ATOM 4580 C CA . ARG B 1 44 ? 128.312 148.997 178.353 1.00 12.75 55 ARG B CA 1
ATOM 4581 C C . ARG B 1 44 ? 127.016 149.425 177.635 1.00 12.02 55 ARG B C 1
ATOM 4582 O O . ARG B 1 44 ? 126.035 149.648 178.281 1.00 11.67 55 ARG B O 1
ATOM 4603 N N . ARG B 1 45 ? 127.115 149.519 176.318 1.00 12.11 56 ARG B N 1
ATOM 4604 C CA . ARG B 1 45 ? 126.008 149.980 175.496 1.00 11.59 56 ARG B CA 1
ATOM 4605 C C . ARG B 1 45 ? 125.675 148.947 174.430 1.00 12.21 56 ARG B C 1
ATOM 4606 O O . ARG B 1 45 ? 126.551 148.226 173.941 1.00 13.22 56 ARG B O 1
ATOM 4627 N N . ILE B 1 46 ? 124.389 148.876 174.095 1.00 12.42 57 ILE B N 1
ATOM 4628 C CA . ILE B 1 46 ? 123.887 148.163 172.929 1.00 12.68 57 ILE B CA 1
ATOM 4629 C C . ILE B 1 46 ? 123.031 149.159 172.166 1.00 12.01 57 ILE B C 1
ATOM 4630 O O . ILE B 1 46 ? 122.293 149.938 172.775 1.00 12.42 57 ILE B O 1
ATOM 4646 N N . GLY B 1 47 ? 123.112 149.145 170.849 1.00 11.66 59 GLY B N 1
ATOM 4647 C CA . GLY B 1 47 ? 122.256 150.065 170.133 1.00 13.67 59 GLY B CA 1
ATOM 4648 C C . GLY B 1 47 ? 122.399 150.014 168.634 1.00 12.84 59 GLY B C 1
ATOM 4649 O O . GLY B 1 47 ? 122.783 148.984 168.069 1.00 15.48 59 GLY B O 1
ATOM 4653 N N . HIS B 1 48 ? 122.099 151.136 167.986 1.00 12.65 60 HIS B N 1
ATOM 4654 C CA . HIS B 1 48 ? 122.030 151.201 166.536 1.00 13.29 60 HIS B CA 1
ATOM 4655 C C . HIS B 1 48 ? 122.192 152.660 166.157 1.00 12.17 60 HIS B C 1
ATOM 4656 O O . HIS B 1 48 ? 121.534 153.518 166.749 1.00 13.09 60 HIS B O 1
ATOM 4670 N N . ARG B 1 49 ? 123.066 152.939 165.194 1.00 13.53 61 ARG B N 1
ATOM 4671 C CA . ARG B 1 49 ? 123.345 154.313 164.763 1.00 12.94 61 ARG B CA 1
ATOM 4672 C C . ARG B 1 49 ? 123.600 155.230 165.957 1.00 13.05 61 ARG B C 1
ATOM 4673 O O . ARG B 1 49 ? 123.131 156.368 166.010 1.00 12.60 61 ARG B O 1
ATOM 4694 N N . GLN B 1 50 ? 124.379 154.728 166.918 1.00 12.19 62 GLN B N 1
ATOM 4695 C CA . GLN B 1 50 ? 124.523 155.401 168.203 1.00 12.57 62 GLN B CA 1
ATOM 4696 C C . GLN B 1 50 ? 125.216 156.746 168.098 1.00 12.57 62 GLN B C 1
ATOM 4697 O O . GLN B 1 50 ? 125.036 157.581 168.993 1.00 12.17 62 GLN B O 1
ATOM 4711 N N . ASP B 1 51 ? 126.006 156.974 167.046 1.00 13.19 63 ASP B N 1
ATOM 4712 C CA . ASP B 1 51 ? 126.775 158.203 166.926 1.00 13.45 63 ASP B CA 1
ATOM 4713 C C . ASP B 1 51 ? 126.337 159.042 165.729 1.00 13.50 63 ASP B C 1
ATOM 4714 O O . ASP B 1 51 ? 127.056 159.958 165.321 1.00 15.85 63 ASP B O 1
ATOM 4723 N N . GLU B 1 52 ? 125.159 158.768 165.174 1.00 14.50 64 GLU B N 1
ATOM 4724 C CA . GLU B 1 52 ? 124.594 159.610 164.128 1.00 12.99 64 GLU B CA 1
ATOM 4725 C C . GLU B 1 52 ? 123.703 160.685 164.740 1.00 11.76 64 GLU B C 1
ATOM 4726 O O . GLU B 1 52 ? 123.046 160.464 165.761 1.00 11.89 64 GLU B O 1
ATOM 4738 N N . ARG B 1 53 ? 123.664 161.846 164.085 1.00 12.33 65 ARG B N 1
ATOM 4739 C CA . ARG B 1 53 ? 122.853 162.953 164.573 1.00 10.80 65 ARG B CA 1
ATOM 4740 C C . ARG B 1 53 ? 121.387 162.791 164.192 1.00 11.23 65 ARG B C 1
ATOM 4741 O O . ARG B 1 53 ? 121.056 162.347 163.084 1.00 11.75 65 ARG B O 1
ATOM 4762 N N . PHE B 1 54 ? 120.518 163.155 165.130 1.00 10.13 66 PHE B N 1
ATOM 4763 C CA . PHE B 1 54 ? 119.077 163.207 164.966 1.00 9.78 66 PHE B CA 1
ATOM 4764 C C . PHE B 1 54 ? 118.588 164.510 165.581 1.00 10.12 66 PHE B C 1
ATOM 4765 O O . PHE B 1 54 ? 119.227 165.044 166.499 1.00 10.43 66 PHE B O 1
ATOM 4782 N N . PRO B 1 55 ? 117.444 165.029 165.129 1.00 9.98 67 PRO B N 1
ATOM 4783 C CA . PRO B 1 55 ? 116.878 166.222 165.776 1.00 9.52 67 PRO B CA 1
ATOM 4784 C C . PRO B 1 55 ? 116.399 165.865 167.176 1.00 8.84 67 PRO B C 1
ATOM 4785 O O . PRO B 1 55 ? 115.725 164.852 167.369 1.00 10.40 67 PRO B O 1
ATOM 4796 N N . MET B 1 56 ? 116.757 166.694 168.162 1.00 8.87 68 MET B N 1
ATOM 4797 C CA . MET B 1 56 ? 116.264 166.451 169.515 1.00 8.58 68 MET B CA 1
ATOM 4798 C C . MET B 1 56 ? 114.751 166.589 169.592 1.00 8.92 68 MET B C 1
ATOM 4799 O O . MET B 1 56 ? 114.092 165.852 170.344 1.00 9.01 68 MET B O 1
ATOM 4813 N N . CYS B 1 57 ? 114.187 167.533 168.836 1.00 8.50 69 CYS B N 1
ATOM 4814 C CA . CYS B 1 57 ? 112.819 167.978 169.066 1.00 7.99 69 CYS B CA 1
ATOM 4815 C C . CYS B 1 57 ? 112.640 168.200 170.568 1.00 8.66 69 CYS B C 1
ATOM 4816 O O . CYS B 1 57 ? 113.578 168.646 171.237 1.00 9.42 69 CYS B O 1
ATOM 4824 N N . SER B 1 58 ? 111.476 167.875 171.131 1.00 8.29 70 SER B N 1
ATOM 4825 C CA . SER B 1 58 ? 111.249 168.238 172.528 1.00 8.38 70 SER B CA 1
ATOM 4826 C C . SER B 1 58 ? 112.084 167.447 173.528 1.00 8.36 70 SER B C 1
ATOM 4827 O O . SER B 1 58 ? 112.001 167.746 174.727 1.00 9.15 70 SER B O 1
ATOM 4835 N N . THR B 1 59 ? 112.882 166.457 173.111 1.00 8.64 71 THR B N 1
ATOM 4836 C CA . THR B 1 59 ? 113.734 165.807 174.104 1.00 9.72 71 THR B CA 1
ATOM 4837 C C . THR B 1 59 ? 114.713 166.797 174.729 1.00 9.11 71 THR B C 1
ATOM 4838 O O . THR B 1 59 ? 115.179 166.560 175.848 1.00 10.72 71 THR B O 1
ATOM 4849 N N . PHE B 1 60 ? 115.008 167.916 174.052 1.00 9.31 72 PHE B N 1
ATOM 4850 C CA . PHE B 1 60 ? 115.898 168.920 174.632 1.00 9.95 72 PHE B CA 1
ATOM 4851 C C . PHE B 1 60 ? 115.327 169.516 175.917 1.00 9.41 72 PHE B C 1
ATOM 4852 O O . PHE B 1 60 ? 116.088 170.059 176.731 1.00 10.04 72 PHE B O 1
ATOM 4869 N N . LYS B 1 61 ? 114.007 169.447 176.111 1.00 9.09 73 LYS B N 1
ATOM 4870 C CA . LYS B 1 61 ? 113.393 170.117 177.254 1.00 9.19 73 LYS B CA 1
ATOM 4871 C C . LYS B 1 61 ? 113.882 169.542 178.574 1.00 9.23 73 LYS B C 1
ATOM 4872 O O . LYS B 1 61 ? 113.896 170.250 179.593 1.00 9.65 73 LYS B O 1
ATOM 4891 N N . SER B 1 62 ? 114.284 168.266 178.580 1.00 9.13 74 SER B N 1
ATOM 4892 C CA . SER B 1 62 ? 114.907 167.696 179.772 1.00 9.76 74 SER B CA 1
ATOM 4893 C C . SER B 1 62 ? 116.108 168.526 180.205 1.00 9.22 74 SER B C 1
ATOM 4894 O O . SER B 1 62 ? 116.333 168.748 181.405 1.00 10.16 74 SER B O 1
ATOM 4902 N N . MET B 1 63 ? 116.891 168.986 179.238 1.00 9.51 75 MET B N 1
ATOM 4903 C CA . MET B 1 63 ? 118.112 169.741 179.495 1.00 9.09 75 MET B CA 1
ATOM 4904 C C . MET B 1 63 ? 117.877 171.219 179.704 1.00 8.42 75 MET B C 1
ATOM 4905 O O . MET B 1 63 ? 118.627 171.836 180.393 1.00 9.39 75 MET B O 1
ATOM 4919 N N . LEU B 1 64 ? 116.812 171.771 179.105 1.00 8.59 76 LEU B N 1
ATOM 4920 C CA . LEU B 1 64 ? 116.389 173.122 179.464 1.00 8.63 76 LEU B CA 1
ATOM 4921 C C . LEU B 1 64 ? 115.978 173.179 180.931 1.00 8.05 76 LEU B C 1
ATOM 4922 O O . LEU B 1 64 ? 116.400 174.069 181.675 1.00 8.82 76 LEU B O 1
ATOM 4938 N N . ALA B 1 65 ? 115.163 172.218 181.370 1.00 8.63 77 ALA B N 1
ATOM 4939 C CA . ALA B 1 65 ? 114.792 172.162 182.779 1.00 8.94 77 ALA B CA 1
ATOM 4940 C C . ALA B 1 65 ? 116.016 171.982 183.670 1.00 8.69 77 ALA B C 1
ATOM 4941 O O . ALA B 1 65 ? 116.112 172.611 184.728 1.00 9.86 77 ALA B O 1
ATOM 4948 N N . ALA B 1 66 ? 116.960 171.126 183.264 1.00 8.68 78 ALA B N 1
ATOM 4949 C CA . ALA B 1 66 ? 118.173 170.959 184.056 1.00 9.60 78 ALA B CA 1
ATOM 4950 C C . ALA B 1 66 ? 118.969 172.260 184.128 1.00 9.02 78 ALA B C 1
ATOM 4951 O O . ALA B 1 66 ? 119.545 172.579 185.174 1.00 10.47 78 ALA B O 1
ATOM 4958 N N . THR B 1 67 ? 119.017 173.024 183.024 1.00 9.82 79 THR B N 1
ATOM 4959 C CA . THR B 1 67 ? 119.708 174.314 183.035 1.00 9.33 79 THR B CA 1
ATOM 4960 C C . THR B 1 67 ? 119.072 175.261 184.046 1.00 9.29 79 THR B C 1
ATOM 4961 O O . THR B 1 67 ? 119.780 175.943 184.797 1.00 10.13 79 THR B O 1
ATOM 4972 N N . VAL B 1 68 ? 117.737 175.317 184.071 1.00 9.07 80 VAL B N 1
ATOM 4973 C CA . VAL B 1 68 ? 117.026 176.144 185.045 1.00 9.35 80 VAL B CA 1
ATOM 4974 C C . VAL B 1 68 ? 117.373 175.716 186.464 1.00 9.61 80 VAL B C 1
ATOM 4975 O O . VAL B 1 68 ? 117.685 176.546 187.328 1.00 10.72 80 VAL B O 1
ATOM 4988 N N . LEU B 1 69 ? 117.288 174.412 186.735 1.00 9.24 81 LEU B N 1
ATOM 4989 C CA . LEU B 1 69 ? 117.578 173.922 188.078 1.00 10.29 81 LEU B CA 1
ATOM 4990 C C . LEU B 1 69 ? 119.005 174.251 188.482 1.00 10.95 81 LEU B C 1
ATOM 4991 O O . LEU B 1 69 ? 119.265 174.616 189.631 1.00 11.47 81 LEU B O 1
ATOM 5007 N N . SER B 1 70 ? 119.945 174.121 187.547 1.00 10.09 82 SER B N 1
ATOM 5008 C CA . SER B 1 70 ? 121.338 174.429 187.839 1.00 11.83 82 SER B CA 1
ATOM 5009 C C . SER B 1 70 ? 121.513 175.904 188.177 1.00 12.58 82 SER B C 1
ATOM 5010 O O . SER B 1 70 ? 122.187 176.247 189.157 1.00 13.18 82 SER B O 1
ATOM 5018 N N . GLN B 1 71 ? 120.896 176.790 187.395 1.00 12.27 83 GLN B N 1
ATOM 5019 C CA . GLN B 1 71 ? 120.973 178.215 187.704 1.00 11.99 83 GLN B CA 1
ATOM 5020 C C . GLN B 1 71 ? 120.350 178.529 189.060 1.00 12.69 83 GLN B C 1
ATOM 5021 O O . GLN B 1 71 ? 120.854 179.382 189.801 1.00 13.95 83 GLN B O 1
ATOM 5035 N N . ALA B 1 72 ? 119.257 177.846 189.406 1.00 11.25 84 ALA B N 1
ATOM 5036 C CA . ALA B 1 72 ? 118.604 178.093 190.689 1.00 12.44 84 ALA B CA 1
ATOM 5037 C C . ALA B 1 72 ? 119.501 177.741 191.867 1.00 14.48 84 ALA B C 1
ATOM 5038 O O . ALA B 1 72 ? 119.359 178.322 192.951 1.00 15.93 84 ALA B O 1
ATOM 5045 N N . GLU B 1 73 ? 120.432 176.805 191.682 1.00 13.04 85 GLU B N 1
ATOM 5046 C CA . GLU B 1 73 ? 121.358 176.464 192.755 1.00 14.95 85 GLU B CA 1
ATOM 5047 C C . GLU B 1 73 ? 122.264 177.627 193.125 1.00 16.56 85 GLU B C 1
ATOM 5048 O O . GLU B 1 73 ? 122.768 177.673 194.253 1.00 21.36 85 GLU B O 1
ATOM 5060 N N . ARG B 1 74 ? 122.466 178.578 192.216 1.00 16.56 86 ARG B N 1
ATOM 5061 C CA . ARG B 1 74 ? 123.257 179.763 192.516 1.00 18.43 86 ARG B CA 1
ATOM 5062 C C . ARG B 1 74 ? 122.423 181.036 192.555 1.00 18.24 86 ARG B C 1
ATOM 5063 O O . ARG B 1 74 ? 122.973 182.118 192.798 1.00 23.27 86 ARG B O 1
ATOM 5084 N N A MET B 1 75 ? 121.112 180.961 192.377 0.61 22.53 87 MET B N 1
ATOM 5085 N N B MET B 1 75 ? 121.111 180.981 192.381 0.39 20.92 87 MET B N 1
ATOM 5086 C CA A MET B 1 75 ? 120.186 182.103 192.415 0.61 19.87 87 MET B CA 1
ATOM 5087 C CA B MET B 1 75 ? 120.185 182.110 192.416 0.39 19.35 87 MET B CA 1
ATOM 5088 C C A MET B 1 75 ? 119.051 181.740 193.319 0.61 20.94 87 MET B C 1
ATOM 5089 C C B MET B 1 75 ? 119.050 181.732 193.321 0.39 20.34 87 MET B C 1
ATOM 5090 O O A MET B 1 75 ? 118.064 181.177 192.876 0.61 19.03 87 MET B O 1
ATOM 5091 O O B MET B 1 75 ? 118.059 181.183 192.875 0.39 18.38 87 MET B O 1
ATOM 5118 N N . PRO B 1 76 ? 119.179 182.076 194.595 1.00 23.71 88 PRO B N 1
ATOM 5119 C CA . PRO B 1 76 ? 118.143 181.710 195.563 1.00 27.23 88 PRO B CA 1
ATOM 5120 C C . PRO B 1 76 ? 116.781 182.203 195.106 1.00 25.66 88 PRO B C 1
ATOM 5121 O O . PRO B 1 76 ? 116.629 183.337 194.646 1.00 29.13 88 PRO B O 1
ATOM 5132 N N . ALA B 1 77 ? 115.787 181.333 195.224 1.00 21.42 89 ALA B N 1
ATOM 5133 C CA . ALA B 1 77 ? 114.397 181.658 194.934 1.00 21.00 89 ALA B CA 1
ATOM 5134 C C . ALA B 1 77 ? 114.086 181.773 193.446 1.00 20.24 89 ALA B C 1
ATOM 5135 O O . ALA B 1 77 ? 112.966 182.156 193.098 1.00 19.13 89 ALA B O 1
ATOM 5142 N N . LEU B 1 78 ? 115.032 181.451 192.554 1.00 15.87 90 LEU B N 1
ATOM 5143 C CA . LEU B 1 78 ? 114.730 181.502 191.124 1.00 13.38 90 LEU B CA 1
ATOM 5144 C C . LEU B 1 78 ? 113.508 180.661 190.775 1.00 12.12 90 LEU B C 1
ATOM 5145 O O . LEU B 1 78 ? 112.681 181.064 189.950 1.00 12.16 90 LEU B O 1
ATOM 5161 N N . LEU B 1 79 ? 113.377 179.484 191.387 1.00 11.99 91 LEU B N 1
ATOM 5162 C CA . LEU B 1 79 ? 112.268 178.609 191.040 1.00 11.00 91 LEU B CA 1
ATOM 5163 C C . LEU B 1 79 ? 110.922 179.209 191.425 1.00 11.58 91 LEU B C 1
ATOM 5164 O O . LEU B 1 79 ? 109.895 178.846 190.831 1.00 10.86 91 LEU B O 1
ATOM 5180 N N . ASP B 1 80 ? 110.898 180.087 192.426 1.00 11.54 92 ASP B N 1
ATOM 5181 C CA . ASP B 1 80 ? 109.669 180.743 192.862 1.00 11.69 92 ASP B CA 1
ATOM 5182 C C . ASP B 1 80 ? 109.385 182.038 192.086 1.00 13.36 92 ASP B C 1
ATOM 5183 O O . ASP B 1 80 ? 108.363 182.622 192.248 1.00 14.92 92 ASP B O 1
ATOM 5192 N N . ARG B 1 81 ? 110.319 182.494 191.266 1.00 12.44 93 ARG B N 1
ATOM 5193 C CA . ARG B 1 81 ? 110.114 183.708 190.492 1.00 11.26 93 ARG B CA 1
ATOM 5194 C C . ARG B 1 81 ? 108.961 183.500 189.520 1.00 9.92 93 ARG B C 1
ATOM 5195 O O . ARG B 1 81 ? 108.816 182.427 188.926 1.00 10.91 93 ARG B O 1
ATOM 5216 N N . ARG B 1 82 ? 108.135 184.527 189.356 1.00 11.21 94 ARG B N 1
ATOM 5217 C CA . ARG B 1 82 ? 106.991 184.452 188.458 1.00 11.86 94 ARG B CA 1
ATOM 5218 C C . ARG B 1 82 ? 107.286 185.131 187.124 1.00 11.62 94 ARG B C 1
ATOM 5219 O O . ARG B 1 82 ? 107.857 186.225 187.080 1.00 15.29 94 ARG B O 1
ATOM 5240 N N . VAL B 1 83 ? 106.901 184.464 186.042 1.00 10.48 95 VAL B N 1
ATOM 5241 C CA . VAL B 1 83 ? 107.191 184.892 184.680 1.00 10.91 95 VAL B CA 1
ATOM 5242 C C . VAL B 1 83 ? 105.857 185.203 184.018 1.00 10.85 95 VAL B C 1
ATOM 5243 O O . VAL B 1 83 ? 104.968 184.348 184.015 1.00 10.04 95 VAL B O 1
ATOM 5256 N N . PRO B 1 84 ? 105.669 186.395 183.461 1.00 10.93 96 PRO B N 1
ATOM 5257 C CA . PRO B 1 84 ? 104.403 186.696 182.779 1.00 12.02 96 PRO B CA 1
ATOM 5258 C C . PRO B 1 84 ? 104.204 185.819 181.556 1.00 12.15 96 PRO B C 1
ATOM 5259 O O . PRO B 1 84 ? 105.138 185.560 180.793 1.00 12.37 96 PRO B O 1
ATOM 5270 N N . VAL B 1 85 ? 102.965 185.371 181.370 1.00 11.21 97 VAL B N 1
ATOM 5271 C CA . VAL B 1 85 ? 102.541 184.679 180.163 1.00 11.88 97 VAL B CA 1
ATOM 5272 C C . VAL B 1 85 ? 101.688 185.653 179.375 1.00 11.85 97 VAL B C 1
ATOM 5273 O O . VAL B 1 85 ? 100.578 185.996 179.798 1.00 13.63 97 VAL B O 1
ATOM 5286 N N . GLY B 1 86 ? 102.206 186.130 178.246 1.00 13.14 98 GLY B N 1
ATOM 5287 C CA . GLY B 1 86 ? 101.485 187.065 177.416 1.00 14.64 98 GLY B CA 1
ATOM 5288 C C . GLY B 1 86 ? 100.801 186.390 176.240 1.00 15.27 98 GLY B C 1
ATOM 5289 O O . GLY B 1 86 ? 101.168 185.291 175.826 1.00 14.19 98 GLY B O 1
ATOM 5293 N N . GLU B 1 87 ? 99.786 187.070 175.705 1.00 18.59 99 GLU B N 1
ATOM 5294 C CA . GLU B 1 87 ? 99.132 186.588 174.493 1.00 20.63 99 GLU B CA 1
ATOM 5295 C C . GLU B 1 87 ? 100.147 186.272 173.410 1.00 17.43 99 GLU B C 1
ATOM 5296 O O . GLU B 1 87 ? 100.063 185.229 172.751 1.00 18.16 99 GLU B O 1
ATOM 5308 N N . ALA B 1 88 ? 101.123 187.158 173.219 1.00 16.33 100 ALA B N 1
ATOM 5309 C CA . ALA B 1 88 ? 102.089 186.993 172.143 1.00 17.47 100 ALA B CA 1
ATOM 5310 C C . ALA B 1 88 ? 102.994 185.792 172.349 1.00 16.78 100 ALA B C 1
ATOM 5311 O O . ALA B 1 88 ? 103.619 185.341 171.387 1.00 19.55 100 ALA B O 1
ATOM 5318 N N . ASP B 1 89 ? 103.085 185.268 173.573 1.00 14.24 101 ASP B N 1
ATOM 5319 C CA . ASP B 1 89 ? 103.919 184.099 173.824 1.00 12.34 101 ASP B CA 1
ATOM 5320 C C . ASP B 1 89 ? 103.237 182.792 173.433 1.00 12.07 101 ASP B C 1
ATOM 5321 O O . ASP B 1 89 ? 103.922 181.774 173.287 1.00 12.03 101 ASP B O 1
ATOM 5330 N N . LEU B 1 90 ? 101.917 182.800 173.260 1.00 11.75 102 LEU B N 1
ATOM 5331 C CA . LEU B 1 90 ? 101.184 181.556 173.076 1.00 10.73 102 LEU B CA 1
ATOM 5332 C C . LEU B 1 90 ? 101.442 180.982 171.694 1.00 11.90 102 LEU B C 1
ATOM 5333 O O . LEU B 1 90 ? 101.447 181.697 170.687 1.00 15.02 102 LEU B O 1
ATOM 5349 N N . LEU B 1 91 ? 101.655 179.677 171.658 1.00 10.85 103 LEU B N 1
ATOM 5350 C CA . LEU B 1 91 ? 101.863 178.908 170.443 1.00 11.80 103 LEU B CA 1
ATOM 5351 C C . LEU B 1 91 ? 100.755 177.868 170.334 1.00 11.52 103 LEU B C 1
ATOM 5352 O O . LEU B 1 91 ? 99.958 177.687 171.258 1.00 13.46 103 LEU B O 1
ATOM 5368 N N A SER B 1 92 ? 100.709 177.173 169.193 0.59 11.84 104 SER B N 1
ATOM 5369 N N B SER B 1 92 ? 100.679 177.190 169.179 0.41 12.58 104 SER B N 1
ATOM 5370 C CA A SER B 1 92 ? 99.645 176.196 168.978 0.59 12.72 104 SER B CA 1
ATOM 5371 C CA B SER B 1 92 ? 99.632 176.202 169.000 0.41 13.93 104 SER B CA 1
ATOM 5372 C C A SER B 1 92 ? 99.628 175.139 170.075 0.59 13.01 104 SER B C 1
ATOM 5373 C C B SER B 1 92 ? 99.602 175.111 170.088 0.41 15.95 104 SER B C 1
ATOM 5374 O O A SER B 1 92 ? 98.557 174.731 170.540 0.59 14.02 104 SER B O 1
ATOM 5375 O O B SER B 1 92 ? 98.587 174.758 170.562 0.41 16.26 104 SER B O 1
ATOM 5390 N N . HIS B 1 93 ? 100.800 174.671 170.494 1.00 10.99 105 HIS B N 1
ATOM 5391 C CA . HIS B 1 93 ? 100.883 173.673 171.558 1.00 11.00 105 HIS B CA 1
ATOM 5392 C C . HIS B 1 93 ? 101.332 174.361 172.843 1.00 11.09 105 HIS B C 1
ATOM 5393 O O . HIS B 1 93 ? 102.529 174.546 173.092 1.00 11.24 105 HIS B O 1
ATOM 5408 N N . ALA B 1 94 ? 100.351 174.747 173.668 1.00 10.72 106 ALA B N 1
ATOM 5409 C CA . ALA B 1 94 ? 100.580 175.453 174.929 1.00 12.16 106 ALA B CA 1
ATOM 5410 C C . ALA B 1 94 ? 99.516 175.025 175.932 1.00 11.60 106 ALA B C 1
ATOM 5411 O O . ALA B 1 94 ? 98.761 175.864 176.448 1.00 12.14 106 ALA B O 1
ATOM 5418 N N . PRO B 1 95 ? 99.418 173.728 176.231 1.00 11.12 107 PRO B N 1
ATOM 5419 C CA . PRO B 1 95 ? 98.253 173.242 176.993 1.00 12.40 107 PRO B CA 1
ATOM 5420 C C . PRO B 1 95 ? 98.154 173.788 178.403 1.00 12.08 107 PRO B C 1
ATOM 5421 O O . PRO B 1 95 ? 97.038 173.993 178.901 1.00 14.71 107 PRO B O 1
ATOM 5432 N N . VAL B 1 96 ? 99.276 174.023 179.074 1.00 10.45 108 VAL B N 1
ATOM 5433 C CA . VAL B 1 96 ? 99.247 174.547 180.435 1.00 10.90 108 VAL B CA 1
ATOM 5434 C C . VAL B 1 96 ? 99.250 176.065 180.433 1.00 10.25 108 VAL B C 1
ATOM 5435 O O . VAL B 1 96 ? 98.408 176.707 181.073 1.00 10.99 108 VAL B O 1
ATOM 5448 N N . THR B 1 97 ? 100.190 176.650 179.696 1.00 9.70 109 THR B N 1
ATOM 5449 C CA . THR B 1 97 ? 100.355 178.097 179.736 1.00 10.11 109 THR B CA 1
ATOM 5450 C C . THR B 1 97 ? 99.148 178.843 179.169 1.00 9.57 109 THR B C 1
ATOM 5451 O O . THR B 1 97 ? 98.909 179.992 179.555 1.00 10.38 109 THR B O 1
ATOM 5462 N N . ARG B 1 98 ? 98.379 178.234 178.258 1.00 10.25 110 ARG B N 1
ATOM 5463 C CA . ARG B 1 98 ? 97.241 178.957 177.696 1.00 11.04 110 ARG B CA 1
ATOM 5464 C C . ARG B 1 98 ? 96.250 179.372 178.778 1.00 10.73 110 ARG B C 1
ATOM 5465 O O . ARG B 1 98 ? 95.599 180.416 178.653 1.00 12.59 110 ARG B O 1
ATOM 5486 N N . ARG B 1 99 ? 96.105 178.602 179.842 1.00 10.42 111 ARG B N 1
ATOM 5487 C CA . ARG B 1 99 ? 95.225 178.963 180.944 1.00 11.50 111 ARG B CA 1
ATOM 5488 C C . ARG B 1 99 ? 95.682 180.184 181.736 1.00 10.64 111 ARG B C 1
ATOM 5489 O O . ARG B 1 99 ? 94.918 180.733 182.489 1.00 11.80 111 ARG B O 1
ATOM 5510 N N . HIS B 1 100 ? 96.962 180.557 181.553 1.00 10.29 112 HIS B N 1
ATOM 5511 C CA . HIS B 1 100 ? 97.575 181.622 182.338 1.00 9.04 112 HIS B CA 1
ATOM 5512 C C . HIS B 1 100 ? 97.909 182.854 181.508 1.00 10.31 112 HIS B C 1
ATOM 5513 O O . HIS B 1 100 ? 98.628 183.736 181.993 1.00 10.47 112 HIS B O 1
ATOM 5527 N N . ALA B 1 101 ? 97.403 182.941 180.276 1.00 11.42 113 ALA B N 1
ATOM 5528 C CA . ALA B 1 101 ? 97.636 184.127 179.462 1.00 11.94 113 ALA B CA 1
ATOM 5529 C C . ALA B 1 101 ? 97.034 185.342 180.150 1.00 12.38 113 ALA B C 1
ATOM 5530 O O . ALA B 1 101 ? 95.874 185.325 180.574 1.00 14.01 113 ALA B O 1
ATOM 5537 N N . GLY B 1 102 ? 97.833 186.392 180.275 1.00 13.18 114 GLY B N 1
ATOM 5538 C CA . GLY B 1 102 ? 97.428 187.582 180.988 1.00 14.62 114 GLY B CA 1
ATOM 5539 C C . GLY B 1 102 ? 97.758 187.589 182.464 1.00 14.35 114 GLY B C 1
ATOM 5540 O O . GLY B 1 102 ? 97.480 188.586 183.139 1.00 15.45 114 GLY B O 1
ATOM 5544 N N . LYS B 1 103 ? 98.325 186.504 182.992 1.00 11.22 115 LYS B N 1
ATOM 5545 C CA . LYS B 1 103 ? 98.847 186.465 184.354 1.00 11.07 115 LYS B CA 1
ATOM 5546 C C . LYS B 1 103 ? 100.256 185.877 184.314 1.00 10.96 115 LYS B C 1
ATOM 5547 O O . LYS B 1 103 ? 100.940 186.000 183.291 1.00 14.14 115 LYS B O 1
ATOM 5566 N N . ASP B 1 104 ? 100.730 185.277 185.402 1.00 11.02 116 ASP B N 1
ATOM 5567 C CA . ASP B 1 104 ? 102.090 184.745 185.444 1.00 10.27 116 ASP B CA 1
ATOM 5568 C C . ASP B 1 104 ? 102.112 183.346 186.052 1.00 10.27 116 ASP B C 1
ATOM 5569 O O . ASP B 1 104 ? 101.107 182.851 186.568 1.00 10.84 116 ASP B O 1
ATOM 5578 N N . MET B 1 105 ? 103.272 182.689 185.948 1.00 9.83 117 MET B N 1
ATOM 5579 C CA . MET B 1 105 ? 103.476 181.340 186.463 1.00 9.43 117 MET B CA 1
ATOM 5580 C C . MET B 1 105 ? 104.862 181.276 187.085 1.00 8.60 117 MET B C 1
ATOM 5581 O O . MET B 1 105 ? 105.780 181.973 186.644 1.00 9.64 117 MET B O 1
ATOM 5595 N N . THR B 1 106 ? 105.034 180.416 188.090 1.00 9.33 118 THR B N 1
ATOM 5596 C CA . THR B 1 106 ? 106.374 180.265 188.646 1.00 9.21 118 THR B CA 1
ATOM 5597 C C . THR B 1 106 ? 107.280 179.536 187.658 1.00 8.95 118 THR B C 1
ATOM 5598 O O . THR B 1 106 ? 106.832 178.725 186.838 1.00 8.99 118 THR B O 1
ATOM 5609 N N . VAL B 1 107 ? 108.577 179.826 187.767 1.00 9.90 119 VAL B N 1
ATOM 5610 C CA . VAL B 1 107 ? 109.580 179.123 186.975 1.00 8.51 119 VAL B CA 1
ATOM 5611 C C . VAL B 1 107 ? 109.479 177.617 187.186 1.00 8.91 119 VAL B C 1
ATOM 5612 O O . VAL B 1 107 ? 109.541 176.836 186.228 1.00 8.61 119 VAL B O 1
ATOM 5625 N N . ARG B 1 108 ? 109.308 177.191 188.439 1.00 8.77 120 ARG B N 1
ATOM 5626 C CA . ARG B 1 108 ? 109.177 175.763 188.722 1.00 8.09 120 ARG B CA 1
ATOM 5627 C C . ARG B 1 108 ? 107.993 175.151 187.976 1.00 8.29 120 ARG B C 1
ATOM 5628 O O . ARG B 1 108 ? 108.086 174.031 187.447 1.00 9.04 120 ARG B O 1
ATOM 5649 N N . ASP B 1 109 ? 106.856 175.851 187.958 1.00 8.20 121 ASP B N 1
ATOM 5650 C CA . ASP B 1 109 ? 105.673 175.322 187.287 1.00 8.74 121 ASP B CA 1
ATOM 5651 C C . ASP B 1 109 ? 105.828 175.332 185.769 1.00 8.30 121 ASP B C 1
ATOM 5652 O O . ASP B 1 109 ? 105.306 174.434 185.091 1.00 8.15 121 ASP B O 1
ATOM 5661 N N . LEU B 1 110 ? 106.557 176.309 185.220 1.00 8.84 122 LEU B N 1
ATOM 5662 C CA . LEU B 1 110 ? 106.883 176.263 183.796 1.00 8.57 122 LEU B CA 1
ATOM 5663 C C . LEU B 1 110 ? 107.760 175.054 183.463 1.00 8.52 122 LEU B C 1
ATOM 5664 O O . LEU B 1 110 ? 107.572 174.412 182.421 1.00 8.58 122 LEU B O 1
ATOM 5680 N N . CYS B 1 111 ? 108.733 174.739 184.325 1.00 8.55 123 CYS B N 1
ATOM 5681 C CA . CYS B 1 111 ? 109.560 173.549 184.103 1.00 7.92 123 CYS B CA 1
ATOM 5682 C C . CYS B 1 111 ? 108.703 172.292 184.067 1.00 8.02 123 CYS B C 1
ATOM 5683 O O . CYS B 1 111 ? 108.841 171.453 183.164 1.00 8.46 123 CYS B O 1
ATOM 5691 N N . ARG B 1 112 ? 107.841 172.125 185.068 1.00 8.42 124 ARG B N 1
ATOM 5692 C CA . ARG B 1 112 ? 106.988 170.944 185.104 1.00 8.25 124 ARG B CA 1
ATOM 5693 C C . ARG B 1 112 ? 106.148 170.851 183.838 1.00 8.14 124 ARG B C 1
ATOM 5694 O O . ARG B 1 112 ? 106.069 169.794 183.196 1.00 8.47 124 ARG B O 1
ATOM 5715 N N . ALA B 1 113 ? 105.517 171.964 183.455 1.00 8.24 125 ALA B N 1
ATOM 5716 C CA . ALA B 1 113 ? 104.644 171.957 182.284 1.00 8.16 125 ALA B CA 1
ATOM 5717 C C . ALA B 1 113 ? 105.396 171.544 181.029 1.00 8.12 125 ALA B C 1
ATOM 5718 O O . ALA B 1 113 ? 104.889 170.752 180.222 1.00 8.63 125 ALA B O 1
ATOM 5725 N N . THR B 1 114 ? 106.598 172.086 180.830 1.00 7.61 126 THR B N 1
ATOM 5726 C CA . THR B 1 114 ? 107.297 171.771 179.589 1.00 8.48 126 THR B CA 1
ATOM 5727 C C . THR B 1 114 ? 107.772 170.320 179.556 1.00 8.61 126 THR B C 1
ATOM 5728 O O . THR B 1 114 ? 107.777 169.704 178.485 1.00 9.80 126 THR B O 1
ATOM 5739 N N . ILE B 1 115 ? 108.108 169.732 180.709 1.00 7.85 127 ILE B N 1
ATOM 5740 C CA . ILE B 1 115 ? 108.515 168.324 180.722 1.00 7.99 127 ILE B CA 1
ATOM 5741 C C . ILE B 1 115 ? 107.318 167.409 180.488 1.00 7.39 127 ILE B C 1
ATOM 5742 O O . ILE B 1 115 ? 107.367 166.511 179.641 1.00 10.09 127 ILE B O 1
ATOM 5758 N N . ILE B 1 116 ? 106.247 167.586 181.268 1.00 7.84 128 ILE B N 1
ATOM 5759 C CA . ILE B 1 116 ? 105.216 166.552 181.318 1.00 8.47 128 ILE B CA 1
ATOM 5760 C C . ILE B 1 116 ? 104.160 166.691 180.228 1.00 8.07 128 ILE B C 1
ATOM 5761 O O . ILE B 1 116 ? 103.463 165.708 179.934 1.00 8.99 128 ILE B O 1
ATOM 5777 N N . THR B 1 117 ? 104.009 167.884 179.634 1.00 8.50 129 THR B N 1
ATOM 5778 C CA . THR B 1 117 ? 103.083 168.085 178.525 1.00 8.39 129 THR B CA 1
ATOM 5779 C C . THR B 1 117 ? 103.773 168.520 177.247 1.00 8.86 129 THR B C 1
ATOM 5780 O O . THR B 1 117 ? 103.114 168.593 176.204 1.00 10.57 129 THR B O 1
ATOM 5791 N N . SER B 1 118 ? 105.062 168.842 177.297 1.00 9.04 130 SER B N 1
ATOM 5792 C CA . SER B 1 118 ? 105.792 169.369 176.152 1.00 9.95 130 SER B CA 1
ATOM 5793 C C . SER B 1 118 ? 105.347 170.775 175.748 1.00 9.44 130 SER B C 1
ATOM 5794 O O . SER B 1 118 ? 105.602 171.196 174.622 1.00 10.67 130 SER B O 1
ATOM 5802 N N . ASP B 1 119 ? 104.714 171.523 176.652 1.00 10.07 131 ASP B N 1
ATOM 5803 C CA . ASP B 1 119 ? 104.225 172.879 176.373 1.00 9.15 131 ASP B CA 1
ATOM 5804 C C . ASP B 1 119 ? 105.322 173.739 175.739 1.00 9.59 131 ASP B C 1
ATOM 5805 O O . ASP B 1 119 ? 106.386 173.944 176.329 1.00 9.41 131 ASP B O 1
ATOM 5814 N N . ASN B 1 120 ? 105.067 174.237 174.526 1.00 8.46 132 ASN B N 1
ATOM 5815 C CA . ASN B 1 120 ? 106.092 174.966 173.774 1.00 9.05 132 ASN B CA 1
ATOM 5816 C C . ASN B 1 120 ? 106.255 176.391 174.279 1.00 8.82 132 ASN B C 1
ATOM 5817 O O . ASN B 1 120 ? 107.373 176.924 174.299 1.00 9.84 132 ASN B O 1
ATOM 5828 N N . THR B 1 121 ? 105.152 177.032 174.664 1.00 8.74 133 THR B N 1
ATOM 5829 C CA . THR B 1 121 ? 105.246 178.371 175.235 1.00 9.20 133 THR B CA 1
ATOM 5830 C C . THR B 1 121 ? 106.042 178.349 176.532 1.00 8.79 133 THR B C 1
ATOM 5831 O O . THR B 1 121 ? 106.885 179.223 176.772 1.00 9.01 133 THR B O 1
ATOM 5842 N N . ALA B 1 122 ? 105.813 177.336 177.373 1.00 8.31 134 ALA B N 1
ATOM 5843 C CA . ALA B 1 122 ? 106.586 177.216 178.601 1.00 8.12 134 ALA B CA 1
ATOM 5844 C C . ALA B 1 122 ? 108.079 177.145 178.306 1.00 8.19 134 ALA B C 1
ATOM 5845 O O . ALA B 1 122 ? 108.882 177.785 178.996 1.00 8.88 134 ALA B O 1
ATOM 5852 N N . ALA B 1 123 ? 108.471 176.372 177.286 1.00 8.33 135 ALA B N 1
ATOM 5853 C CA . ALA B 1 123 ? 109.885 176.272 176.940 1.00 8.33 135 ALA B CA 1
ATOM 5854 C C . ALA B 1 123 ? 110.453 177.619 176.512 1.00 8.91 135 ALA B C 1
ATOM 5855 O O . ALA B 1 123 ? 111.538 178.000 176.948 1.00 8.53 135 ALA B O 1
ATOM 5862 N N . ASN B 1 124 ? 109.740 178.360 175.660 1.00 8.28 136 ASN B N 1
ATOM 5863 C CA . ASN B 1 124 ? 110.268 179.653 175.235 1.00 8.63 136 ASN B CA 1
ATOM 5864 C C . ASN B 1 124 ? 110.388 180.614 176.409 1.00 8.46 136 ASN B C 1
ATOM 5865 O O . ASN B 1 124 ? 111.355 181.378 176.496 1.00 8.54 136 ASN B O 1
ATOM 5876 N N . LEU B 1 125 ? 109.430 180.581 177.337 1.00 8.28 137 LEU B N 1
ATOM 5877 C CA . LEU B 1 125 ? 109.542 181.429 178.519 1.00 8.54 137 LEU B CA 1
ATOM 5878 C C . LEU B 1 125 ? 110.746 181.030 179.366 1.00 8.97 137 LEU B C 1
ATOM 5879 O O . LEU B 1 125 ? 111.450 181.894 179.904 1.00 10.25 137 LEU B O 1
ATOM 5895 N N . LEU B 1 126 ? 111.015 179.727 179.484 1.00 8.68 138 LEU B N 1
ATOM 5896 C CA . LEU B 1 126 ? 112.189 179.295 180.241 1.00 9.31 138 LEU B CA 1
ATOM 5897 C C . LEU B 1 126 ? 113.490 179.662 179.537 1.00 7.99 138 LEU B C 1
ATOM 5898 O O . LEU B 1 126 ? 114.476 180.011 180.199 1.00 9.04 138 LEU B O 1
ATOM 5914 N N . PHE B 1 127 ? 113.525 179.579 178.203 1.00 9.15 139 PHE B N 1
ATOM 5915 C CA . PHE B 1 127 ? 114.685 180.092 177.478 1.00 8.55 139 PHE B CA 1
ATOM 5916 C C . PHE B 1 127 ? 114.957 181.539 177.892 1.00 9.74 139 PHE B C 1
ATOM 5917 O O . PHE B 1 127 ? 116.113 181.928 178.100 1.00 10.34 139 PHE B O 1
ATOM 5934 N N . GLY B 1 128 ? 113.900 182.347 178.033 1.00 10.14 140 GLY B N 1
ATOM 5935 C CA . GLY B 1 128 ? 114.071 183.733 178.456 1.00 10.54 140 GLY B CA 1
ATOM 5936 C C . GLY B 1 128 ? 114.640 183.874 179.856 1.00 9.80 140 GLY B C 1
ATOM 5937 O O . GLY B 1 128 ? 115.363 184.834 180.146 1.00 12.66 140 GLY B O 1
ATOM 5941 N N . VAL B 1 129 ? 114.304 182.946 180.753 1.00 9.81 141 VAL B N 1
ATOM 5942 C CA . VAL B 1 129 ? 114.847 182.973 182.111 1.00 10.62 141 VAL B CA 1
ATOM 5943 C C . VAL B 1 129 ? 116.348 182.708 182.101 1.00 10.59 141 VAL B C 1
ATOM 5944 O O . VAL B 1 129 ? 117.117 183.367 182.813 1.00 11.98 141 VAL B O 1
ATOM 5957 N N . VAL B 1 130 ? 116.793 181.723 181.316 1.00 10.74 142 VAL B N 1
ATOM 5958 C CA . VAL B 1 130 ? 118.168 181.241 181.434 1.00 11.12 142 VAL B CA 1
ATOM 5959 C C . VAL B 1 130 ? 119.145 181.952 180.515 1.00 11.51 142 VAL B C 1
ATOM 5960 O O . VAL B 1 130 ? 120.361 181.779 180.681 1.00 13.79 142 VAL B O 1
ATOM 5973 N N . GLY B 1 131 ? 118.666 182.723 179.548 1.00 12.15 143 GLY B N 1
ATOM 5974 C CA . GLY B 1 131 ? 119.540 183.335 178.572 1.00 15.24 143 GLY B CA 1
ATOM 5975 C C . GLY B 1 131 ? 119.559 182.662 177.220 1.00 14.47 143 GLY B C 1
ATOM 5976 O O . GLY B 1 131 ? 120.537 182.826 176.482 1.00 18.26 143 GLY B O 1
ATOM 5980 N N . GLY B 1 132 ? 118.518 181.914 176.872 1.00 13.85 144 GLY B N 1
ATOM 5981 C CA . GLY B 1 132 ? 118.350 181.394 175.533 1.00 13.53 144 GLY B CA 1
ATOM 5982 C C . GLY B 1 132 ? 119.082 180.099 175.243 1.00 11.30 144 GLY B C 1
ATOM 5983 O O . GLY B 1 132 ? 119.737 179.505 176.103 1.00 12.82 144 GLY B O 1
ATOM 5987 N N . PRO B 1 133 ? 118.965 179.631 174.004 1.00 11.37 145 PRO B N 1
ATOM 5988 C CA . PRO B 1 133 ? 119.635 178.391 173.594 1.00 11.33 145 PRO B CA 1
ATOM 5989 C C . PRO B 1 133 ? 121.120 178.386 173.926 1.00 13.28 145 PRO B C 1
ATOM 5990 O O . PRO B 1 133 ? 121.658 177.329 174.286 1.00 13.22 145 PRO B O 1
ATOM 6001 N N . PRO B 1 134 ? 121.836 179.516 173.820 1.00 12.33 146 PRO B N 1
ATOM 6002 C CA . PRO B 1 134 ? 123.261 179.479 174.195 1.00 13.12 146 PRO B CA 1
ATOM 6003 C C . PRO B 1 134 ? 123.495 179.038 175.630 1.00 13.09 146 PRO B C 1
ATOM 6004 O O . PRO B 1 134 ? 124.513 178.390 175.910 1.00 13.53 146 PRO B O 1
ATOM 6015 N N . ALA B 1 135 ? 122.598 179.384 176.554 1.00 12.32 147 ALA B N 1
ATOM 6016 C CA . ALA B 1 135 ? 122.784 178.978 177.946 1.00 12.12 147 ALA B CA 1
ATOM 6017 C C . ALA B 1 135 ? 122.582 177.478 178.122 1.00 11.24 147 ALA B C 1
ATOM 6018 O O . ALA B 1 135 ? 123.241 176.847 178.961 1.00 12.31 147 ALA B O 1
ATOM 6025 N N . VAL B 1 136 ? 121.641 176.893 177.378 1.00 10.87 148 VAL B N 1
ATOM 6026 C CA . VAL B 1 136 ? 121.456 175.446 177.436 1.00 10.75 148 VAL B CA 1
ATOM 6027 C C . VAL B 1 136 ? 122.669 174.731 176.859 1.00 10.44 148 VAL B C 1
ATOM 6028 O O . VAL B 1 136 ? 123.147 173.738 177.420 1.00 10.23 148 VAL B O 1
ATOM 6041 N N . THR B 1 137 ? 123.186 175.219 175.728 1.00 10.37 149 THR B N 1
ATOM 6042 C CA . THR B 1 137 ? 124.397 174.624 175.174 1.00 10.77 149 THR B CA 1
ATOM 6043 C C . THR B 1 137 ? 125.564 174.751 176.147 1.00 11.64 149 THR B C 1
ATOM 6044 O O . THR B 1 137 ? 126.339 173.805 176.319 1.00 11.98 149 THR B O 1
ATOM 6055 N N . ALA B 1 138 ? 125.698 175.907 176.802 1.00 11.43 150 ALA B N 1
ATOM 6056 C CA . ALA B 1 138 ? 126.788 176.088 177.757 1.00 12.19 150 ALA B CA 1
ATOM 6057 C C . ALA B 1 138 ? 126.668 175.113 178.922 1.00 11.60 150 ALA B C 1
ATOM 6058 O O . ALA B 1 138 ? 127.674 174.561 179.384 1.00 13.31 150 ALA B O 1
ATOM 6065 N N . PHE B 1 139 ? 125.442 174.884 179.405 1.00 11.92 151 PHE B N 1
ATOM 6066 C CA . PHE B 1 139 ? 125.219 173.880 180.442 1.00 11.52 151 PHE B CA 1
ATOM 6067 C C . PHE B 1 139 ? 125.629 172.494 179.953 1.00 10.94 151 PHE B C 1
ATOM 6068 O O . PHE B 1 139 ? 126.312 171.743 180.661 1.00 11.34 151 PHE B O 1
ATOM 6085 N N . LEU B 1 140 ? 125.228 172.140 178.735 1.00 10.95 152 LEU B N 1
ATOM 6086 C CA . LEU B 1 140 ? 125.606 170.836 178.196 1.00 11.01 152 LEU B CA 1
ATOM 6087 C C . LEU B 1 140 ? 127.121 170.692 178.112 1.00 12.21 152 LEU B C 1
ATOM 6088 O O . LEU B 1 140 ? 127.685 169.674 178.526 1.00 11.54 152 LEU B O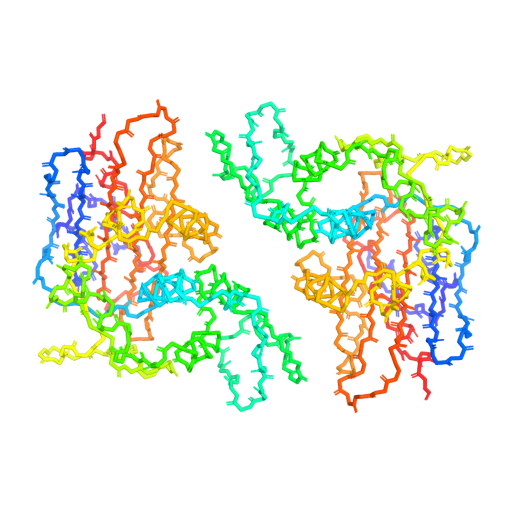 1
ATOM 6104 N N . ARG B 1 141 ? 127.799 171.705 177.572 1.00 11.12 153 ARG B N 1
ATOM 6105 C CA . ARG B 1 141 ? 129.255 171.654 177.472 1.00 12.53 153 ARG B CA 1
ATOM 6106 C C . ARG B 1 141 ? 129.902 171.537 178.846 1.00 12.31 153 ARG B C 1
ATOM 6107 O O . ARG B 1 141 ? 130.853 170.764 179.036 1.00 14.50 153 ARG B O 1
ATOM 6128 N N . ALA B 1 142 ? 129.423 172.319 179.813 1.00 12.24 154 ALA B N 1
ATOM 6129 C CA . ALA B 1 142 ? 130.002 172.262 181.149 1.00 14.02 154 ALA B CA 1
ATOM 6130 C C . ALA B 1 142 ? 129.857 170.876 181.758 1.00 13.18 154 ALA B C 1
ATOM 6131 O O . ALA B 1 142 ? 130.722 170.446 182.527 1.00 13.75 154 ALA B O 1
ATOM 6138 N N . SER B 1 143 ? 128.782 170.157 181.416 1.00 12.79 155 SER B N 1
ATOM 6139 C CA . SER B 1 143 ? 128.552 168.810 181.930 1.00 14.23 155 SER B CA 1
ATOM 6140 C C . SER B 1 143 ? 129.413 167.758 181.250 1.00 14.40 155 SER B C 1
ATOM 6141 O O . SER B 1 143 ? 129.451 166.618 181.725 1.00 17.23 155 SER B O 1
ATOM 6149 N N . GLY B 1 144 ? 130.092 168.097 180.158 1.00 13.28 156 GLY B N 1
ATOM 6150 C CA . GLY B 1 144 ? 130.909 167.144 179.443 1.00 14.56 156 GLY B CA 1
ATOM 6151 C C . GLY B 1 144 ? 130.320 166.634 178.146 1.00 13.99 156 GLY B C 1
ATOM 6152 O O . GLY B 1 144 ? 130.872 165.693 177.569 1.00 15.74 156 GLY B O 1
ATOM 6156 N N . ASP B 1 145 ? 129.222 167.220 177.670 1.00 12.24 157 ASP B N 1
ATOM 6157 C CA . ASP B 1 145 ? 128.584 166.820 176.416 1.00 13.41 157 ASP B CA 1
ATOM 6158 C C . ASP B 1 145 ? 129.064 167.778 175.334 1.00 12.69 157 ASP B C 1
ATOM 6159 O O . ASP B 1 145 ? 128.756 168.974 175.376 1.00 16.47 157 ASP B O 1
ATOM 6168 N N . THR B 1 146 ? 129.857 167.262 174.395 1.00 14.15 158 THR B N 1
ATOM 6169 C CA . THR B 1 146 ? 130.395 168.054 173.296 1.00 13.86 158 THR B CA 1
ATOM 6170 C C . THR B 1 146 ? 129.571 167.920 172.022 1.00 16.21 158 THR B C 1
ATOM 6171 O O . THR B 1 146 ? 129.937 168.504 170.997 1.00 19.65 158 THR B O 1
ATOM 6182 N N . VAL B 1 147 ? 128.470 167.178 172.071 1.00 13.15 159 VAL B N 1
ATOM 6183 C CA . VAL B 1 147 ? 127.710 166.786 170.887 1.00 12.59 159 VAL B CA 1
ATOM 6184 C C . VAL B 1 147 ? 126.358 167.487 170.833 1.00 12.52 159 VAL B C 1
ATOM 6185 O O . VAL B 1 147 ? 126.023 168.140 169.842 1.00 14.08 159 VAL B O 1
ATOM 6198 N N . SER B 1 148 ? 125.555 167.339 171.879 1.00 11.84 160 SER B N 1
ATOM 6199 C CA . SER B 1 148 ? 124.221 167.916 171.896 1.00 10.53 160 SER B CA 1
ATOM 6200 C C . SER B 1 148 ? 124.316 169.431 171.858 1.00 11.77 160 SER B C 1
ATOM 6201 O O . SER B 1 148 ? 125.215 170.031 172.449 1.00 13.18 160 SER B O 1
ATOM 6209 N N . ARG B 1 149 ? 123.364 170.060 171.178 1.00 10.39 161 ARG B N 1
ATOM 6210 C CA . ARG B 1 149 ? 123.408 171.513 171.066 1.00 11.39 161 ARG B CA 1
ATOM 6211 C C . ARG B 1 149 ? 122.007 172.072 170.893 1.00 11.48 161 ARG B C 1
ATOM 6212 O O . ARG B 1 149 ? 121.202 171.541 170.118 1.00 12.20 161 ARG B O 1
ATOM 6233 N N . SER B 1 150 ? 121.738 173.150 171.626 1.00 10.60 162 SER B N 1
ATOM 6234 C CA . SER B 1 150 ? 120.503 173.915 171.532 1.00 10.05 162 SER B CA 1
ATOM 6235 C C . SER B 1 150 ? 120.783 175.223 170.801 1.00 10.45 162 SER B C 1
ATOM 6236 O O . SER B 1 150 ? 121.705 175.956 171.173 1.00 12.83 162 SER B O 1
ATOM 6244 N N . ASP B 1 151 ? 119.985 175.516 169.771 1.00 10.47 163 ASP B N 1
ATOM 6245 C CA . ASP B 1 151 ? 120.277 176.643 168.894 1.00 11.47 163 ASP B CA 1
ATOM 62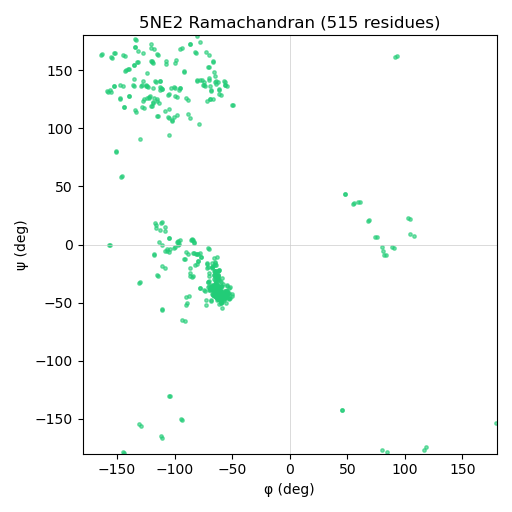46 C C . ASP B 1 151 ? 119.087 177.558 168.644 1.00 11.39 163 ASP B C 1
ATOM 6247 O O . ASP B 1 151 ? 119.276 178.768 168.461 1.00 12.49 163 ASP B O 1
ATOM 6256 N N . ARG B 1 152 ? 117.871 177.014 168.609 1.00 10.45 164 ARG B N 1
ATOM 6257 C CA . ARG B 1 152 ? 116.703 177.780 168.192 1.00 10.93 164 ARG B CA 1
ATOM 6258 C C . ARG B 1 152 ? 115.593 177.678 169.228 1.00 9.77 164 ARG B C 1
ATOM 6259 O O . ARG B 1 152 ? 115.610 176.820 170.111 1.00 10.55 164 ARG B O 1
ATOM 6280 N N . LEU B 1 153 ? 114.625 178.579 169.110 1.00 9.64 165 LEU B N 1
ATOM 6281 C CA . LEU B 1 153 ? 113.438 178.581 169.951 1.00 9.40 165 LEU B CA 1
ATOM 6282 C C . LEU B 1 153 ? 112.362 177.677 169.353 1.00 9.21 165 LEU B C 1
ATOM 6283 O O . LEU B 1 153 ? 112.484 177.179 168.234 1.00 10.44 165 LEU B O 1
ATOM 6299 N N . GLU B 1 154 ? 111.285 177.479 170.111 1.00 9.22 166 GLU B N 1
ATOM 6300 C CA . GLU B 1 154 ? 110.118 176.773 169.577 1.00 9.76 166 GLU B CA 1
ATOM 6301 C C . GLU B 1 154 ? 109.360 177.709 168.649 1.00 10.93 166 GLU B C 1
ATOM 6302 O O . GLU B 1 154 ? 109.206 178.896 168.960 1.00 10.49 166 GLU B O 1
ATOM 6314 N N . PRO B 1 155 ? 108.830 177.188 167.531 1.00 10.88 167 PRO B N 1
ATOM 6315 C CA . PRO B 1 155 ? 108.861 175.799 167.070 1.00 10.59 167 PRO B CA 1
ATOM 6316 C C . PRO B 1 155 ? 109.964 175.494 166.057 1.00 11.76 167 PRO B C 1
ATOM 6317 O O . PRO B 1 155 ? 110.071 174.346 165.621 1.00 12.14 167 PRO B O 1
ATOM 6328 N N . GLU B 1 156 ? 110.772 176.491 165.697 1.00 14.21 168 GLU B N 1
ATOM 6329 C CA . GLU B 1 156 ? 111.758 176.306 164.632 1.00 14.64 168 GLU B CA 1
ATOM 6330 C C . GLU B 1 156 ? 112.792 175.241 164.972 1.00 14.22 168 GLU B C 1
ATOM 6331 O O . GLU B 1 156 ? 113.367 174.629 164.065 1.00 13.15 168 GLU B O 1
ATOM 6343 N N . LEU B 1 157 ? 113.051 174.999 166.257 1.00 11.65 169 LEU B N 1
ATOM 6344 C CA . LEU B 1 157 ? 114.100 174.052 166.621 1.00 10.75 169 LEU B CA 1
ATOM 6345 C C . LEU B 1 157 ? 113.792 172.629 166.164 1.00 10.45 169 LEU B C 1
ATOM 6346 O O . LEU B 1 157 ? 114.710 171.804 166.088 1.00 10.98 169 LEU B O 1
ATOM 6362 N N . ASN B 1 158 ? 112.535 172.329 165.834 1.00 10.85 170 ASN B N 1
ATOM 6363 C CA . ASN B 1 158 ? 112.146 170.983 165.425 1.00 11.51 170 ASN B CA 1
ATOM 6364 C C . ASN B 1 158 ? 112.454 170.686 163.966 1.00 13.44 170 ASN B C 1
ATOM 6365 O O . ASN B 1 158 ? 112.307 169.529 163.546 1.00 14.88 170 ASN B O 1
ATOM 6376 N N . SER B 1 159 ? 112.872 171.683 163.191 1.00 13.96 171 SER B N 1
ATOM 6377 C CA . SER B 1 159 ? 113.260 171.448 161.806 1.00 16.13 171 SER B CA 1
ATOM 6378 C C . SER B 1 159 ? 114.570 170.674 161.756 1.00 17.51 171 SER B C 1
ATOM 6379 O O . SER B 1 159 ? 115.480 170.913 162.553 1.00 17.45 171 SER B O 1
ATOM 6387 N N . PHE B 1 160 ? 114.673 169.755 160.799 1.00 16.29 172 PHE B N 1
ATOM 6388 C CA . PHE B 1 160 ? 115.893 168.985 160.630 1.00 13.82 172 PHE B CA 1
ATOM 6389 C C . PHE B 1 160 ? 116.278 168.903 159.164 1.00 14.31 172 PHE B C 1
ATOM 6390 O O . PHE B 1 160 ? 115.418 168.742 158.295 1.00 17.90 172 PHE B O 1
ATOM 6407 N N . ALA B 1 161 ? 117.583 168.972 158.910 1.00 17.85 173 ALA B N 1
ATOM 6408 C CA . ALA B 1 161 ? 118.146 168.683 157.597 1.00 19.39 173 ALA B CA 1
ATOM 6409 C C . ALA B 1 161 ? 119.498 168.016 157.803 1.00 19.56 173 ALA B C 1
ATOM 6410 O O . ALA B 1 161 ? 120.282 168.455 158.648 1.00 18.18 173 ALA B O 1
ATOM 6417 N N . LYS B 1 162 ? 119.770 166.957 157.034 1.00 22.51 174 LYS B N 1
ATOM 6418 C CA . LYS B 1 162 ? 121.066 166.295 157.144 1.00 23.13 174 LYS B CA 1
ATOM 6419 C C . LYS B 1 162 ? 122.183 167.303 156.905 1.00 22.16 174 LYS B C 1
ATOM 6420 O O . LYS B 1 162 ? 122.107 168.139 155.999 1.00 21.52 174 LYS B O 1
ATOM 6439 N N . GLY B 1 163 ? 123.225 167.223 157.731 1.00 20.99 175 GLY B N 1
ATOM 6440 C CA . GLY B 1 163 ? 124.331 168.154 157.667 1.00 25.47 175 GLY B CA 1
ATOM 6441 C C . GLY B 1 163 ? 124.116 169.462 158.397 1.00 23.29 175 GLY B C 1
ATOM 6442 O O . GLY B 1 163 ? 125.070 170.241 158.525 1.00 24.07 175 GLY B O 1
ATOM 6446 N N . ASP B 1 164 ? 122.896 169.738 158.868 1.00 18.25 176 ASP B N 1
ATOM 6447 C CA . ASP B 1 164 ? 122.614 170.928 159.653 1.00 17.70 176 ASP B CA 1
ATOM 6448 C C . ASP B 1 164 ? 122.539 170.474 161.100 1.00 15.06 176 ASP B C 1
ATOM 6449 O O . ASP B 1 164 ? 121.566 169.800 161.476 1.00 14.86 176 ASP B O 1
ATOM 6458 N N . PRO B 1 165 ? 123.533 170.769 161.936 1.00 14.93 177 PRO B N 1
ATOM 6459 C CA . PRO B 1 165 ? 123.571 170.193 163.285 1.00 15.35 177 PRO B CA 1
ATOM 6460 C C . PRO B 1 165 ? 122.773 170.954 164.330 1.00 13.06 177 PRO B C 1
ATOM 6461 O O . PRO B 1 165 ? 122.815 170.568 165.503 1.00 12.48 177 PRO B O 1
ATOM 6472 N N . ARG B 1 166 ? 122.058 172.011 163.957 1.00 12.64 178 ARG B N 1
ATOM 6473 C CA . ARG B 1 166 ? 121.328 172.781 164.954 1.00 12.05 178 ARG B CA 1
ATOM 6474 C C . ARG B 1 166 ? 120.281 171.919 165.648 1.00 10.44 178 ARG B C 1
ATOM 6475 O O . ARG B 1 166 ? 119.534 171.180 165.000 1.00 11.11 178 ARG B O 1
ATOM 6496 N N . ASP B 1 167 ? 120.249 172.006 166.977 1.00 10.66 179 ASP B N 1
ATOM 6497 C CA . ASP B 1 167 ? 119.228 171.337 167.791 1.00 10.18 179 ASP B CA 1
ATOM 6498 C C . ASP B 1 167 ? 119.259 169.819 167.630 1.00 9.73 179 ASP B C 1
ATOM 6499 O O . ASP B 1 167 ? 118.218 169.153 167.665 1.00 10.19 179 ASP B O 1
ATOM 6508 N N . THR B 1 168 ? 120.465 169.263 167.495 1.00 9.59 180 THR B N 1
ATOM 6509 C CA . THR B 1 168 ? 120.650 167.828 167.336 1.00 10.51 180 THR B CA 1
ATOM 6510 C C . THR B 1 168 ? 121.399 167.224 168.519 1.00 10.23 180 THR B C 1
ATOM 6511 O O . THR B 1 168 ? 122.041 167.918 169.318 1.00 10.61 180 THR B O 1
ATOM 6522 N N . THR B 1 169 ? 121.301 165.897 168.607 1.00 9.56 181 THR B N 1
ATOM 6523 C CA . THR B 1 169 ? 122.110 165.076 169.501 1.00 10.02 181 THR B CA 1
ATOM 6524 C C . THR B 1 169 ? 122.402 163.760 168.785 1.00 9.53 181 THR B C 1
ATOM 6525 O O . THR B 1 169 ? 122.012 163.555 167.630 1.00 11.19 181 THR B O 1
ATOM 6536 N N . THR B 1 170 ? 123.106 162.862 169.464 1.00 10.17 182 THR B N 1
ATOM 6537 C CA . THR B 1 170 ? 123.205 161.476 169.040 1.00 10.03 182 THR B CA 1
ATOM 6538 C C . THR B 1 170 ? 122.627 160.607 170.146 1.00 9.45 182 THR B C 1
ATOM 6539 O O . THR B 1 170 ? 122.584 161.023 171.311 1.00 9.62 182 THR B O 1
ATOM 6550 N N . PRO B 1 171 ? 122.185 159.390 169.828 1.00 10.28 183 PRO B N 1
ATOM 6551 C CA . PRO B 1 171 ? 121.654 158.532 170.897 1.00 10.25 183 PRO B CA 1
ATOM 6552 C C . PRO B 1 171 ? 122.647 158.324 172.024 1.00 9.90 183 PRO B C 1
ATOM 6553 O O . PRO B 1 171 ? 122.270 158.357 173.203 1.00 10.31 183 PRO B O 1
ATOM 6564 N N . ALA B 1 172 ? 123.927 158.150 171.689 1.00 11.15 184 ALA B N 1
ATOM 6565 C CA . ALA B 1 172 ? 124.921 157.854 172.718 1.00 11.37 184 ALA B CA 1
ATOM 6566 C C . ALA B 1 172 ? 125.240 159.083 173.549 1.00 11.44 184 ALA B C 1
ATOM 6567 O O . ALA B 1 172 ? 125.386 158.987 174.776 1.00 11.42 184 ALA B O 1
ATOM 6574 N N . ALA B 1 173 ? 125.341 160.254 172.913 1.00 11.58 185 ALA B N 1
ATOM 6575 C CA . ALA B 1 173 ? 125.625 161.458 173.686 1.00 12.38 185 ALA B CA 1
ATOM 6576 C C . ALA B 1 173 ? 124.485 161.768 174.643 1.00 11.28 185 ALA B C 1
ATOM 6577 O O . ALA B 1 173 ? 124.714 162.091 175.814 1.00 11.23 185 ALA B O 1
ATOM 6584 N N . MET B 1 174 ? 123.244 161.666 174.168 1.00 10.01 186 MET B N 1
ATOM 6585 C CA . MET B 1 174 ? 122.116 161.948 175.045 1.00 9.42 186 MET B CA 1
ATOM 6586 C C . MET B 1 174 ? 122.000 160.911 176.158 1.00 9.43 186 MET B C 1
ATOM 6587 O O . MET B 1 174 ? 121.631 161.255 177.287 1.00 10.59 186 MET B O 1
ATOM 6601 N N . ALA B 1 175 ? 122.300 159.643 175.873 1.00 9.33 187 ALA B N 1
ATOM 6602 C CA . ALA B 1 175 ? 122.242 158.653 176.945 1.00 10.60 187 ALA B CA 1
ATOM 6603 C C . ALA B 1 175 ? 123.239 158.979 178.052 1.00 10.07 187 ALA B C 1
ATOM 6604 O O . ALA B 1 175 ? 122.905 158.911 179.243 1.00 10.47 187 ALA B O 1
ATOM 6611 N N . ALA B 1 176 ? 124.470 159.335 177.678 1.00 10.47 188 ALA B N 1
ATOM 6612 C CA . ALA B 1 176 ? 125.472 159.685 178.677 1.00 11.04 188 ALA B CA 1
ATOM 6613 C C . ALA B 1 176 ? 125.057 160.924 179.456 1.00 10.25 188 ALA B C 1
ATOM 6614 O O . ALA B 1 176 ? 125.228 160.983 180.681 1.00 10.90 188 ALA B O 1
ATOM 6621 N N . THR B 1 177 ? 124.505 161.925 178.765 1.00 10.53 189 THR B N 1
ATOM 6622 C CA . THR B 1 177 ? 124.113 163.153 179.450 1.00 10.76 189 THR B CA 1
ATOM 6623 C C . THR B 1 177 ? 122.953 162.908 180.402 1.00 10.11 189 THR B C 1
ATOM 6624 O O . THR B 1 177 ? 122.934 163.434 181.523 1.00 10.99 189 THR B O 1
ATOM 6635 N N . LEU B 1 178 ? 121.993 162.081 179.996 1.00 10.55 190 LEU B N 1
ATOM 6636 C CA . LEU B 1 178 ? 120.885 161.732 180.877 1.00 11.13 190 LEU B CA 1
ATOM 6637 C C . LEU B 1 178 ? 121.415 161.041 182.115 1.00 11.19 190 LEU B C 1
ATOM 6638 O O . LEU B 1 178 ? 120.951 161.277 183.180 1.00 11.76 190 LEU B O 1
ATOM 6654 N N . GLN B 1 179 ? 122.374 160.147 181.966 1.00 11.07 191 GLN B N 1
ATOM 6655 C CA . GLN B 1 179 ? 122.952 159.528 183.152 1.00 11.94 191 GLN B CA 1
ATOM 6656 C C . GLN B 1 179 ? 123.570 160.580 184.073 1.00 10.92 191 GLN B C 1
ATOM 6657 O O . GLN B 1 179 ? 123.305 160.597 185.284 1.00 11.71 191 GLN B O 1
ATOM 6671 N N . ARG B 1 180 ? 124.420 161.455 183.522 1.00 10.74 192 ARG B N 1
ATOM 6672 C CA . ARG B 1 180 ? 125.135 162.413 184.362 1.00 11.38 192 ARG B CA 1
ATOM 6673 C C . ARG B 1 180 ? 124.187 163.389 185.048 1.00 11.16 192 ARG B C 1
ATOM 6674 O O . ARG B 1 180 ? 124.414 163.766 186.203 1.00 12.17 192 ARG B O 1
ATOM 6695 N N . VAL B 1 181 ? 123.123 163.792 184.361 1.00 10.11 193 VAL B N 1
ATOM 6696 C CA . VAL B 1 181 ? 122.227 164.831 184.858 1.00 10.16 193 VAL B CA 1
ATOM 6697 C C . VAL B 1 181 ? 121.127 164.254 185.746 1.00 10.27 193 VAL B C 1
ATOM 6698 O O . VAL B 1 181 ? 120.822 164.808 186.808 1.00 11.15 193 VAL B O 1
ATOM 6711 N N . VAL B 1 182 ? 120.505 163.150 185.332 1.00 9.69 194 VAL B N 1
ATOM 6712 C CA . VAL B 1 182 ? 119.387 162.593 186.080 1.00 10.32 194 VAL B CA 1
ATOM 6713 C C . VAL B 1 182 ? 119.847 161.646 187.183 1.00 11.70 194 VAL B C 1
ATOM 6714 O O . VAL B 1 182 ? 119.135 161.486 188.181 1.00 13.92 194 VAL B O 1
ATOM 6727 N N . LEU B 1 183 ? 121.013 161.006 187.029 1.00 11.06 195 LEU B N 1
ATOM 6728 C CA . LEU B 1 183 ? 121.503 160.038 188.001 1.00 12.05 195 LEU B CA 1
ATOM 6729 C C . LEU B 1 183 ? 122.772 160.472 188.710 1.00 14.08 195 LEU B C 1
ATOM 6730 O O . LEU B 1 183 ? 122.986 160.069 189.856 1.00 16.91 195 LEU B O 1
ATOM 6746 N N . GLY B 1 184 ? 123.596 161.302 188.074 1.00 13.04 196 GLY B N 1
ATOM 6747 C CA . GLY B 1 184 ? 124.895 161.689 188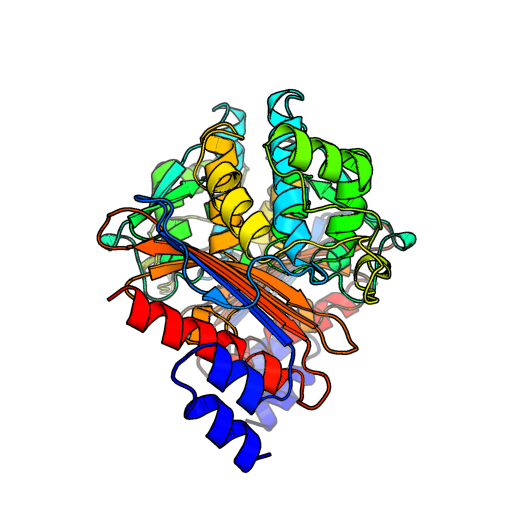.590 1.00 14.78 196 GLY B CA 1
ATOM 6748 C C . GLY B 1 184 ? 124.864 162.977 189.386 1.00 13.50 196 GLY B C 1
ATOM 6749 O O . GLY B 1 184 ? 123.848 163.334 189.991 1.00 15.08 196 GLY B O 1
ATOM 6753 N N . GLU B 1 185 ? 125.997 163.687 189.374 1.00 15.58 197 GLU B N 1
ATOM 6754 C CA . GLU B 1 185 ? 126.239 164.837 190.246 1.00 15.91 197 GLU B CA 1
ATOM 6755 C C . GLU B 1 185 ? 126.229 166.185 189.536 1.00 14.06 197 GLU B C 1
ATOM 6756 O O . GLU B 1 185 ? 126.714 167.167 190.108 1.00 15.43 197 GLU B O 1
ATOM 6768 N N . VAL B 1 186 ? 125.724 166.267 188.306 1.00 12.26 198 VAL B N 1
ATOM 6769 C CA . VAL B 1 186 ? 125.677 167.567 187.635 1.00 13.07 198 VAL B CA 1
ATOM 6770 C C . VAL B 1 186 ? 124.814 168.538 188.429 1.00 11.59 198 VAL B C 1
ATOM 6771 O O . VAL B 1 186 ? 125.138 169.727 188.549 1.00 13.62 198 VAL B O 1
ATOM 6784 N N . LEU B 1 187 ? 123.704 168.048 188.973 1.00 11.69 199 LEU B N 1
ATOM 6785 C CA . LEU B 1 187 ? 122.805 168.816 189.818 1.00 11.19 199 LEU B CA 1
ATOM 6786 C C . LEU B 1 187 ? 122.941 168.358 191.267 1.00 12.89 199 LEU B C 1
ATOM 6787 O O . LEU B 1 187 ? 123.342 167.226 191.547 1.00 14.04 199 LEU B O 1
ATOM 6803 N N . GLN B 1 188 ? 122.596 169.249 192.195 1.00 12.34 200 GLN B N 1
ATOM 6804 C CA . GLN B 1 188 ? 122.542 168.865 193.595 1.00 13.10 200 GLN B CA 1
ATOM 6805 C C . GLN B 1 188 ? 121.416 167.857 193.808 1.00 11.81 200 GLN B C 1
ATOM 6806 O O . GLN B 1 188 ? 120.475 167.794 193.015 1.00 12.15 200 GLN B O 1
ATOM 6820 N N . PRO B 1 189 ? 121.489 167.058 194.880 1.00 13.39 201 PRO B N 1
ATOM 6821 C CA . PRO B 1 189 ? 120.483 165.991 195.057 1.00 13.30 201 PRO B CA 1
ATOM 6822 C C . PRO B 1 189 ? 119.033 166.448 194.968 1.00 12.90 201 PRO B C 1
ATOM 6823 O O . PRO B 1 189 ? 118.234 165.802 194.280 1.00 12.34 201 PRO B O 1
ATOM 6834 N N . ALA B 1 190 ? 118.664 167.545 195.632 1.00 13.53 202 ALA B N 1
ATOM 6835 C CA . ALA B 1 190 ? 117.268 167.977 195.586 1.00 14.10 202 ALA B CA 1
ATOM 6836 C C . ALA B 1 190 ? 116.855 168.392 194.180 1.00 12.26 202 ALA B C 1
ATOM 6837 O O . ALA B 1 190 ? 115.705 168.175 193.782 1.00 12.17 202 ALA B O 1
ATOM 6844 N N . SER B 1 191 ? 117.770 168.992 193.416 1.00 11.86 203 SER B N 1
ATOM 6845 C CA . SER B 1 191 ? 117.474 169.369 192.039 1.00 10.32 203 SER B CA 1
ATOM 6846 C C . SER B 1 191 ? 117.314 168.141 191.160 1.00 10.13 203 SER B C 1
ATOM 6847 O O . SER B 1 191 ? 116.372 168.046 190.363 1.00 9.76 203 SER B O 1
ATOM 6855 N N . ARG B 1 192 ? 118.261 167.210 191.266 1.00 10.50 204 ARG B N 1
ATOM 6856 C CA . ARG B 1 192 ? 118.198 165.984 190.481 1.00 10.47 204 ARG B CA 1
ATOM 6857 C C . ARG B 1 192 ? 116.915 165.207 190.765 1.00 9.00 204 ARG B C 1
ATOM 6858 O O . ARG B 1 192 ? 116.269 164.699 189.839 1.00 9.88 204 ARG B O 1
ATOM 6879 N N . GLN B 1 193 ? 116.524 165.112 192.039 1.00 9.15 205 GLN B N 1
ATOM 6880 C CA . GLN B 1 193 ? 115.297 164.392 192.373 1.00 8.59 205 GLN B CA 1
ATOM 6881 C C . GLN B 1 193 ? 114.064 165.087 191.808 1.00 8.87 205 GLN B C 1
ATOM 6882 O O . GLN B 1 193 ? 113.122 164.420 191.366 1.00 9.54 205 GLN B O 1
ATOM 6896 N N . GLN B 1 194 ? 114.042 166.419 191.823 1.00 8.52 206 GLN B N 1
ATOM 6897 C CA . GLN B 1 194 ? 112.914 167.132 191.227 1.00 9.24 206 GLN B CA 1
ATOM 6898 C C . GLN B 1 194 ? 112.806 166.837 189.736 1.00 9.17 206 GLN B C 1
ATOM 6899 O O . GLN B 1 194 ? 111.707 166.599 189.217 1.00 9.15 206 GLN B O 1
ATOM 6913 N N . LEU B 1 195 ? 113.940 166.860 189.030 1.00 8.80 207 LEU B N 1
ATOM 6914 C CA . LEU B 1 195 ? 113.942 166.566 187.601 1.00 8.60 207 LEU B CA 1
ATOM 6915 C C . LEU B 1 195 ? 113.509 165.129 187.333 1.00 9.02 207 LEU B C 1
ATOM 6916 O O . LEU B 1 195 ? 112.699 164.870 186.428 1.00 8.69 207 LEU B O 1
ATOM 6932 N N . ALA B 1 196 ? 114.052 164.179 188.100 1.00 8.48 208 ALA B N 1
ATOM 6933 C CA . ALA B 1 196 ? 113.625 162.789 187.980 1.00 8.41 208 ALA B CA 1
ATOM 6934 C C . ALA B 1 196 ? 112.114 162.662 188.144 1.00 9.05 208 ALA B C 1
ATOM 6935 O O . ALA B 1 196 ? 111.456 161.931 187.388 1.00 8.66 208 ALA B O 1
ATOM 6942 N N . ASP B 1 197 ? 111.547 163.374 189.128 1.00 8.41 209 ASP B N 1
ATOM 6943 C CA . ASP B 1 197 ? 110.112 163.280 189.384 1.00 8.00 209 ASP B CA 1
ATOM 6944 C C . ASP B 1 197 ? 109.301 163.817 188.214 1.00 8.17 209 ASP B C 1
ATOM 6945 O O . ASP B 1 197 ? 108.264 163.245 187.861 1.00 8.71 209 ASP B O 1
ATOM 6954 N N . TRP B 1 198 ? 109.741 164.927 187.614 1.00 7.47 210 TRP B N 1
ATOM 6955 C CA . TRP B 1 198 ? 109.072 165.434 186.420 1.00 8.42 210 TRP B CA 1
ATOM 6956 C C . TRP B 1 198 ? 109.084 164.392 185.303 1.00 7.98 210 TRP B C 1
ATOM 6957 O O . TRP B 1 198 ? 108.069 164.162 184.637 1.00 8.86 210 TRP B O 1
ATOM 6978 N N . LEU B 1 199 ? 110.238 163.764 185.074 1.00 7.30 211 LEU B N 1
ATOM 6979 C CA . LEU B 1 199 ? 110.317 162.733 184.039 1.00 7.32 211 LEU B CA 1
ATOM 6980 C C . LEU B 1 199 ? 109.416 161.538 184.361 1.00 7.64 211 LEU B C 1
ATOM 6981 O O . LEU B 1 199 ? 108.759 160.986 183.467 1.00 7.90 211 LEU B O 1
ATOM 6997 N N . ILE B 1 200 ? 109.386 161.112 185.626 1.00 7.39 212 ILE B N 1
ATOM 6998 C CA . ILE B 1 200 ? 108.504 160.019 186.023 1.00 7.65 212 ILE B CA 1
ATOM 6999 C C . ILE B 1 200 ? 107.048 160.374 185.742 1.00 7.91 212 ILE B C 1
ATOM 7000 O O . ILE B 1 200 ? 106.255 159.521 185.325 1.00 9.15 212 ILE B O 1
ATOM 7016 N N . ASP B 1 201 ? 106.680 161.646 185.932 1.00 9.04 213 ASP B N 1
ATOM 7017 C CA . ASP B 1 201 ? 105.308 162.127 185.777 1.00 9.48 213 ASP B CA 1
ATOM 7018 C C . ASP B 1 201 ? 104.945 162.470 184.336 1.00 9.18 213 ASP B C 1
ATOM 7019 O O . ASP B 1 201 ? 103.828 162.942 184.094 1.00 9.58 213 ASP B O 1
ATOM 7028 N N . ASN B 1 202 ? 105.829 162.242 183.373 1.00 8.60 214 ASN B N 1
ATOM 7029 C CA . ASN B 1 202 ? 105.528 162.635 182.004 1.00 8.40 214 ASN B CA 1
ATOM 7030 C C . ASN B 1 202 ? 104.227 162.007 181.521 1.00 8.65 214 ASN B C 1
ATOM 7031 O O . ASN B 1 202 ? 103.956 160.828 181.767 1.00 9.14 214 ASN B O 1
ATOM 7042 N N . GLU B 1 203 ? 103.439 162.792 180.781 1.00 8.85 215 GLU B N 1
ATOM 7043 C CA . GLU B 1 203 ? 102.125 162.368 180.310 1.00 9.22 215 GLU B CA 1
ATOM 7044 C C . GLU B 1 203 ? 102.075 162.063 178.822 1.00 8.94 215 GLU B C 1
ATOM 7045 O O . GLU B 1 203 ? 101.038 161.584 178.347 1.00 10.90 215 GLU B O 1
ATOM 7057 N N . THR B 1 204 ? 103.149 162.311 178.074 1.00 8.56 216 THR B N 1
ATOM 7058 C CA . THR B 1 204 ? 103.103 162.222 176.617 1.00 9.10 216 THR B CA 1
ATOM 7059 C C . THR B 1 204 ? 103.685 160.934 176.056 1.00 8.21 216 THR B C 1
ATOM 7060 O O . THR B 1 204 ? 103.668 160.764 174.832 1.00 9.93 216 THR B O 1
ATOM 7071 N N . GLY B 1 205 ? 104.229 160.050 176.898 1.00 8.68 217 GLY B N 1
ATOM 7072 C CA . GLY B 1 205 ? 104.947 158.883 176.403 1.00 8.46 217 GLY B CA 1
ATOM 7073 C C . GLY B 1 205 ? 104.286 157.543 176.656 1.00 9.31 217 GLY B C 1
ATOM 7074 O O . GLY B 1 205 ? 104.959 156.510 176.574 1.00 9.86 217 GLY B O 1
ATOM 7078 N N . ASP B 1 206 ? 102.983 157.522 176.946 1.00 9.24 218 ASP B N 1
ATOM 7079 C CA . ASP B 1 206 ? 102.340 156.263 177.322 1.00 11.18 218 ASP B CA 1
ATOM 7080 C C . ASP B 1 206 ? 102.348 155.240 176.189 1.00 10.86 218 ASP B C 1
ATOM 7081 O O . ASP B 1 206 ? 102.309 154.029 176.451 1.00 13.13 218 ASP B O 1
ATOM 7090 N N . ALA B 1 207 ? 102.383 155.686 174.936 1.00 10.35 219 ALA B N 1
ATOM 7091 C CA . ALA B 1 207 ? 102.397 154.776 173.796 1.00 10.08 219 ALA B CA 1
ATOM 7092 C C . ALA B 1 207 ? 103.796 154.535 173.247 1.00 10.32 219 ALA B C 1
ATOM 7093 O O . ALA B 1 207 ? 103.936 153.808 172.256 1.00 11.01 219 ALA B O 1
ATOM 7100 N N . CYS B 1 208 ? 104.825 155.111 173.857 1.00 10.12 220 CYS B N 1
ATOM 7101 C CA . CYS B 1 208 ? 106.181 155.068 173.329 1.00 9.13 220 CYS B CA 1
ATOM 7102 C C . CYS B 1 208 ? 107.002 154.060 174.142 1.00 9.51 220 CYS B C 1
ATOM 7103 O O . CYS B 1 208 ? 106.519 152.936 174.320 1.00 9.91 220 CYS B O 1
ATOM 7111 N N . LEU B 1 209 ? 108.198 154.392 174.632 1.00 8.89 221 LEU B N 1
ATOM 7112 C CA . LEU B 1 209 ? 109.020 153.392 175.307 1.00 9.57 221 LEU B CA 1
ATOM 7113 C C . LEU B 1 209 ? 108.262 152.698 176.436 1.00 9.96 221 LEU B C 1
ATOM 7114 O O . LEU B 1 209 ? 108.367 151.475 176.599 1.00 10.00 221 LEU B O 1
ATOM 7130 N N . ARG B 1 210 ? 107.489 153.461 177.221 1.00 9.63 222 ARG B N 1
ATOM 7131 C CA . ARG B 1 210 ? 106.759 152.892 178.359 1.00 10.39 222 ARG B CA 1
ATOM 7132 C C . ARG B 1 210 ? 105.880 151.721 177.954 1.00 10.06 222 ARG B C 1
ATOM 7133 O O . ARG B 1 210 ? 105.691 150.782 178.736 1.00 11.13 222 ARG B O 1
ATOM 7154 N N . ALA B 1 211 ? 105.288 151.781 176.759 1.00 10.05 223 ALA B N 1
ATOM 7155 C CA . ALA B 1 211 ? 104.371 150.730 176.338 1.00 11.50 223 ALA B CA 1
ATOM 7156 C C . ALA B 1 211 ? 105.081 149.405 176.105 1.00 11.55 223 ALA B C 1
ATOM 7157 O O . ALA B 1 211 ? 104.421 148.362 176.085 1.00 14.52 223 ALA B O 1
ATOM 7164 N N . GLY B 1 212 ? 106.395 149.426 175.902 1.00 11.08 224 GLY B N 1
ATOM 7165 C CA . GLY B 1 212 ? 107.141 148.205 175.684 1.00 11.69 224 GLY B CA 1
ATOM 7166 C C . GLY B 1 212 ? 107.962 147.756 176.877 1.00 12.46 224 GLY B C 1
ATOM 7167 O O . GLY B 1 212 ? 108.487 146.640 176.869 1.00 14.81 224 GLY B O 1
ATOM 7171 N N . LEU B 1 213 ? 108.037 148.560 177.933 1.00 13.08 225 LEU B N 1
ATOM 7172 C CA . LEU B 1 213 ? 108.851 148.236 179.102 1.00 12.71 225 LEU B CA 1
ATOM 7173 C C . LEU B 1 213 ? 107.989 147.592 180.184 1.00 14.44 225 LEU B C 1
ATOM 7174 O O . LEU B 1 213 ? 106.912 148.102 180.520 1.00 17.05 225 LEU B O 1
ATOM 7190 N N . GLY B 1 214 ? 108.485 146.482 180.746 1.00 14.65 226 GLY B N 1
ATOM 7191 C CA . GLY B 1 214 ? 107.747 145.687 181.705 1.00 15.35 226 GLY B CA 1
ATOM 7192 C C . GLY B 1 214 ? 107.764 146.226 183.126 1.00 16.54 226 GLY B C 1
ATOM 7193 O O . GLY B 1 214 ? 108.376 147.246 183.451 1.00 14.31 226 GLY B O 1
ATOM 7197 N N . LYS B 1 215 ? 107.074 145.484 184.001 1.00 21.58 227 LYS B N 1
ATOM 7198 C CA . LYS B 1 215 ? 106.896 145.868 185.401 1.00 23.60 227 LYS B CA 1
ATOM 7199 C C . LYS B 1 215 ? 108.185 145.938 186.208 1.00 17.66 227 LYS B C 1
ATOM 7200 O O . LYS B 1 215 ? 108.134 146.396 187.357 1.00 30.70 227 LYS B O 1
ATOM 7219 N N . ARG B 1 216 ? 109.315 145.458 185.684 1.00 16.90 228 ARG B N 1
ATOM 7220 C CA . ARG B 1 216 ? 110.545 145.576 186.451 1.00 17.88 228 ARG B CA 1
ATOM 7221 C C . ARG B 1 216 ? 110.968 147.026 186.644 1.00 13.71 228 ARG B C 1
ATOM 7222 O O . ARG B 1 216 ? 111.772 147.302 187.540 1.00 14.87 228 ARG B O 1
ATOM 7243 N N . TRP B 1 217 ? 110.435 147.958 185.850 1.00 11.90 229 TRP B N 1
ATOM 7244 C CA . TRP B 1 217 ? 110.994 149.305 185.752 1.00 10.49 229 TRP B CA 1
ATOM 7245 C C . TRP B 1 217 ? 110.009 150.379 186.186 1.00 11.68 229 TRP B C 1
ATOM 7246 O O . TRP B 1 217 ? 108.843 150.372 185.772 1.00 13.31 229 TRP B O 1
ATOM 7267 N N . ARG B 1 218 ? 110.503 151.323 186.986 1.00 10.51 230 ARG B N 1
ATOM 7268 C CA . ARG B 1 218 ? 109.902 152.646 187.121 1.00 9.99 230 ARG B CA 1
ATOM 7269 C C . ARG B 1 218 ? 110.554 153.531 186.063 1.00 10.09 230 ARG B C 1
ATOM 7270 O O . ARG B 1 218 ? 111.786 153.618 186.003 1.00 11.43 230 ARG B O 1
ATOM 7291 N N . VAL B 1 219 ? 109.747 154.177 185.220 1.00 9.83 231 VAL B N 1
ATOM 7292 C CA . VAL B 1 219 ? 110.255 154.886 184.051 1.00 9.23 231 VAL B CA 1
ATOM 7293 C C . VAL B 1 219 ? 110.060 156.387 184.215 1.00 8.28 231 VAL B C 1
ATOM 7294 O O . VAL B 1 219 ? 108.977 156.849 184.597 1.00 9.67 231 VAL B O 1
ATOM 7307 N N . GLY B 1 220 ? 111.090 157.147 183.879 1.00 8.15 232 GLY B N 1
ATOM 7308 C CA . GLY B 1 220 ? 110.947 158.569 183.582 1.00 8.77 232 GLY B CA 1
ATOM 7309 C C . GLY B 1 220 ? 111.341 158.808 182.137 1.00 8.16 232 GLY B C 1
ATOM 7310 O O . GLY B 1 220 ? 112.287 158.184 181.646 1.00 9.73 232 GLY B O 1
ATOM 7314 N N . ASP B 1 221 ? 110.611 159.683 181.443 1.00 8.50 233 ASP B N 1
ATOM 7315 C CA . ASP B 1 221 ? 110.920 159.882 180.030 1.00 8.50 233 ASP B CA 1
ATOM 7316 C C . ASP B 1 221 ? 110.542 161.284 179.566 1.00 8.03 233 ASP B C 1
ATOM 7317 O O . ASP B 1 221 ? 109.787 162.008 180.227 1.00 8.11 233 ASP B O 1
ATOM 7326 N N . LYS B 1 222 ? 111.079 161.644 178.397 1.00 8.20 234 LYS B N 1
ATOM 7327 C CA . LYS B 1 222 ? 110.693 162.841 177.665 1.00 7.81 234 LYS B CA 1
ATOM 7328 C C . LYS B 1 222 ? 110.632 162.501 176.181 1.00 7.61 234 LYS B C 1
ATOM 7329 O O . LYS B 1 222 ? 111.607 161.984 175.621 1.00 8.84 234 LYS B O 1
ATOM 7348 N N . THR B 1 223 ? 109.506 162.814 175.540 1.00 8.15 235 THR B N 1
ATOM 7349 C CA . THR B 1 223 ? 109.295 162.555 174.120 1.00 7.89 235 THR B CA 1
ATOM 7350 C C . THR B 1 223 ? 109.661 163.774 173.267 1.00 7.83 235 THR B C 1
ATOM 7351 O O . THR B 1 223 ? 109.852 164.889 173.761 1.00 8.79 235 THR B O 1
ATOM 7362 N N . GLY B 1 224 ? 109.716 163.552 171.957 1.00 8.64 236 GLY B N 1
ATOM 7363 C CA . GLY B 1 224 ? 109.789 164.643 170.999 1.00 8.56 236 GLY B CA 1
ATOM 7364 C C . GLY B 1 224 ? 109.248 164.200 169.658 1.00 8.82 236 GLY B C 1
ATOM 7365 O O . GLY B 1 224 ? 109.147 163.003 169.374 1.00 9.53 236 GLY B O 1
ATOM 7369 N N . SER B 1 225 ? 108.895 165.175 168.826 1.00 8.66 237 SER B N 1
ATOM 7370 C CA . SER B 1 225 ? 108.412 164.858 167.489 1.00 9.62 237 SER B CA 1
ATOM 7371 C C . SER B 1 225 ? 108.488 166.102 166.624 1.00 9.50 237 SER B C 1
ATOM 7372 O O . SER B 1 225 ? 108.601 167.226 167.123 1.00 9.86 237 SER B O 1
ATOM 7380 N N . ASN B 1 226 ? 108.399 165.890 165.316 1.00 9.27 238 ASN B N 1
ATOM 7381 C CA . ASN B 1 226 ? 108.125 167.000 164.418 1.00 9.69 238 ASN B CA 1
ATOM 7382 C C . ASN B 1 226 ? 107.032 166.598 163.438 1.00 10.36 238 ASN B C 1
ATOM 7383 O O . ASN B 1 226 ? 106.551 165.461 163.437 1.00 11.12 238 ASN B O 1
ATOM 7394 N N . GLY B 1 227 ? 106.619 167.550 162.610 1.00 10.32 240 GLY B N 1
ATOM 7395 C CA . GLY B 1 227 ? 105.519 167.290 161.698 1.00 12.31 240 GLY B CA 1
ATOM 7396 C C . GLY B 1 227 ? 105.885 166.522 160.452 1.00 14.01 240 GLY B C 1
ATOM 7397 O O . GLY B 1 227 ? 104.985 166.141 159.694 1.00 16.74 240 GLY B O 1
ATOM 7401 N N . GLU B 1 228 ? 107.179 166.295 160.210 1.00 11.61 241 GLU B N 1
ATOM 7402 C CA . GLU B 1 228 ? 107.628 165.619 158.998 1.00 11.79 241 GLU B CA 1
ATOM 7403 C C . GLU B 1 228 ? 107.792 164.120 159.214 1.00 12.29 241 GLU B C 1
ATOM 7404 O O . GLU B 1 228 ? 107.090 163.317 158.594 1.00 15.17 241 GLU B O 1
ATOM 7416 N N . ASP B 1 229 ? 108.727 163.724 160.075 1.00 10.32 242 ASP B N 1
ATOM 7417 C CA . ASP B 1 229 ? 109.004 162.298 160.202 1.00 11.17 242 ASP B CA 1
ATOM 7418 C C . ASP B 1 229 ? 109.626 161.882 161.530 1.00 9.38 242 ASP B C 1
ATOM 7419 O O . ASP B 1 229 ? 109.877 160.688 161.726 1.00 10.99 242 ASP B O 1
ATOM 7428 N N . ALA B 1 230 ? 109.874 162.816 162.450 1.00 9.60 243 ALA B N 1
ATOM 7429 C CA . ALA B 1 230 ? 110.668 162.517 163.635 1.00 9.02 243 ALA B CA 1
ATOM 7430 C C . ALA B 1 230 ? 109.786 162.150 164.822 1.00 8.79 243 ALA B C 1
ATOM 7431 O O . ALA B 1 230 ? 108.789 162.825 165.105 1.00 10.08 243 ALA B O 1
ATOM 7438 N N . ARG B 1 231 ? 110.168 161.093 165.530 1.00 8.84 244 ARG B N 1
ATOM 7439 C CA . ARG B 1 231 ? 109.527 160.783 166.798 1.00 8.19 244 ARG B CA 1
ATOM 7440 C C . ARG B 1 231 ? 110.555 160.140 167.713 1.00 9.23 244 ARG B C 1
ATOM 7441 O O . ARG B 1 231 ? 111.205 159.165 167.323 1.00 10.09 244 ARG B O 1
ATOM 7462 N N . ASN B 1 232 ? 110.712 160.701 168.912 1.00 7.94 245 ASN B N 1
ATOM 7463 C CA . ASN B 1 232 ? 111.807 160.371 169.810 1.00 7.85 245 ASN B CA 1
ATOM 7464 C C . ASN B 1 232 ? 111.281 160.123 171.217 1.00 8.24 245 ASN B C 1
ATOM 7465 O O . ASN B 1 232 ? 110.230 160.637 171.615 1.00 8.41 245 ASN B O 1
ATOM 7476 N N . ASP B 1 233 ? 112.057 159.370 171.994 1.00 8.36 246 ASP B N 1
ATOM 7477 C CA . ASP B 1 233 ? 111.745 159.218 173.409 1.00 8.40 246 ASP B CA 1
ATOM 7478 C C . ASP B 1 233 ? 113.040 158.849 174.112 1.00 8.52 246 ASP B C 1
ATOM 7479 O O . ASP B 1 233 ? 113.795 157.998 173.623 1.00 8.95 246 ASP B O 1
ATOM 7488 N N . ILE B 1 234 ? 113.325 159.515 175.222 1.00 8.15 247 ILE B N 1
ATOM 7489 C CA . ILE B 1 234 ? 114.507 159.219 176.022 1.00 8.53 247 ILE B CA 1
ATOM 7490 C C . ILE B 1 234 ? 114.066 158.927 177.452 1.00 8.65 247 ILE B C 1
ATOM 7491 O O . ILE B 1 234 ? 113.169 159.598 177.980 1.00 9.27 247 ILE B O 1
ATOM 7507 N N . ALA B 1 235 ? 114.658 157.899 178.066 1.00 8.98 248 ALA B N 1
ATOM 7508 C CA . ALA B 1 235 ? 114.115 157.374 179.306 1.00 9.18 248 ALA B CA 1
ATOM 7509 C C . ALA B 1 235 ? 115.214 156.948 180.266 1.00 8.25 248 ALA B C 1
ATOM 7510 O O . ALA B 1 235 ? 116.293 156.493 179.861 1.00 8.93 248 ALA B O 1
ATOM 7517 N N . VAL B 1 236 ? 114.898 157.066 181.553 1.00 8.42 249 VAL B N 1
ATOM 7518 C CA . VAL B 1 236 ? 115.660 156.453 182.630 1.00 8.42 249 VAL B CA 1
ATOM 7519 C C . VAL B 1 236 ? 114.796 155.353 183.231 1.00 9.37 249 VAL B C 1
ATOM 7520 O O . VAL B 1 236 ? 113.598 155.559 183.483 1.00 9.34 249 VAL B O 1
ATOM 7533 N N . LEU B 1 237 ? 115.398 154.181 183.442 1.00 8.82 250 LEU B N 1
ATOM 7534 C CA . LEU B 1 237 ? 114.724 152.987 183.941 1.00 9.03 250 LEU B CA 1
ATOM 7535 C C . LEU B 1 237 ? 115.309 152.666 185.308 1.00 9.78 250 LEU B C 1
ATOM 7536 O O . LEU B 1 237 ? 116.477 152.264 185.407 1.00 10.83 250 LEU B O 1
ATOM 7552 N N . TRP B 1 238 ? 114.502 152.843 186.369 1.00 9.61 251 TRP B N 1
ATOM 7553 C CA . TRP B 1 238 ? 114.918 152.456 187.715 1.00 10.47 251 TRP B CA 1
ATOM 7554 C C . TRP B 1 238 ? 114.307 151.108 188.057 1.00 11.04 251 TRP B C 1
ATOM 7555 O O . TRP B 1 238 ? 113.081 150.945 187.947 1.00 11.70 251 TRP B O 1
ATOM 7576 N N . PRO B 1 239 ? 115.086 150.125 188.494 1.00 10.72 252 PRO B N 1
ATOM 7577 C CA . PRO B 1 239 ? 114.485 148.842 188.884 1.00 12.10 252 PRO B CA 1
ATOM 7578 C C . PRO B 1 239 ? 113.676 149.000 190.165 1.00 13.68 252 PRO B C 1
ATOM 7579 O O . PRO B 1 239 ? 114.184 149.489 191.178 1.00 16.40 252 PRO B O 1
ATOM 7590 N N . VAL B 1 240 ? 112.402 148.597 190.115 1.00 15.08 253 VAL B N 1
ATOM 7591 C CA . VAL B 1 240 ? 111.555 148.706 191.302 1.00 16.40 253 VAL B CA 1
ATOM 7592 C C . VAL B 1 240 ? 112.088 147.847 192.439 1.00 20.92 253 VAL B C 1
ATOM 7593 O O . VAL B 1 240 ? 111.851 148.147 193.615 1.00 22.92 253 VAL B O 1
ATOM 7606 N N . ALA B 1 241 ? 112.794 146.764 192.117 1.00 17.43 254 ALA B N 1
ATOM 7607 C CA . ALA B 1 241 ? 113.375 145.881 193.124 1.00 22.53 254 ALA B CA 1
ATOM 7608 C C . ALA B 1 241 ? 114.713 146.382 193.650 1.00 29.09 254 ALA B C 1
ATOM 7609 O O . ALA B 1 241 ? 115.326 145.705 194.483 1.00 30.45 254 ALA B O 1
ATOM 7616 N N . GLY B 1 242 ? 115.178 147.536 193.188 1.00 24.42 255 GLY B N 1
ATOM 7617 C CA . GLY B 1 242 ? 116.483 148.038 193.555 1.00 22.11 255 GLY B CA 1
ATOM 7618 C C . GLY B 1 242 ? 117.555 147.586 192.580 1.00 18.56 255 GLY B C 1
ATOM 7619 O O . GLY B 1 242 ? 117.391 146.632 191.820 1.00 24.36 255 GLY B O 1
ATOM 7623 N N . GLY B 1 243 ? 118.677 148.292 192.610 1.00 23.31 256 GLY B N 1
ATOM 7624 C CA . GLY B 1 243 ? 119.778 148.000 191.717 1.00 22.19 256 GLY B CA 1
ATOM 7625 C C . GLY B 1 243 ? 120.090 149.165 190.799 1.00 16.99 256 GLY B C 1
ATOM 7626 O O . GLY B 1 243 ? 119.546 150.266 190.923 1.00 19.47 256 GLY B O 1
ATOM 7630 N N . ALA B 1 244 ? 121.006 148.909 189.872 1.00 16.85 257 ALA B N 1
ATOM 7631 C CA . ALA B 1 244 ? 121.507 149.959 189.002 1.00 14.51 257 ALA B CA 1
ATOM 7632 C C . ALA B 1 244 ? 120.471 150.330 187.940 1.00 13.50 257 ALA B C 1
ATOM 7633 O O . ALA B 1 244 ? 119.834 149.454 187.345 1.00 13.71 257 ALA B O 1
ATOM 7640 N N . PRO B 1 245 ? 120.287 151.615 187.675 1.00 11.55 258 PRO B N 1
ATOM 7641 C CA . PRO B 1 245 ? 119.392 152.026 186.590 1.00 10.33 258 PRO B CA 1
ATOM 7642 C C . PRO B 1 245 ? 119.998 151.742 185.224 1.00 9.51 258 PRO B C 1
ATOM 7643 O O . PRO B 1 245 ? 121.193 151.472 185.063 1.00 10.53 258 PRO B O 1
ATOM 7654 N N . TRP B 1 246 ? 119.127 151.806 184.226 1.00 9.28 259 TRP B N 1
ATOM 7655 C CA . TRP B 1 246 ? 119.503 151.803 182.822 1.00 9.23 259 TRP B CA 1
ATOM 7656 C C . TRP B 1 246 ? 118.997 153.085 182.172 1.00 9.25 259 TRP B C 1
ATOM 7657 O O . TRP B 1 246 ? 118.055 153.715 182.661 1.00 9.55 259 TRP B O 1
ATOM 7678 N N . VAL B 1 247 ? 119.619 153.468 181.060 1.00 8.79 260 VAL B N 1
ATOM 7679 C CA . VAL B 1 247 ? 119.204 154.628 180.275 1.00 8.89 260 VAL B CA 1
ATOM 7680 C C . VAL B 1 247 ? 118.938 154.154 178.855 1.00 8.45 260 VAL B C 1
ATOM 7681 O O . VAL B 1 247 ? 119.697 153.340 178.317 1.00 9.83 260 VAL B O 1
ATOM 7694 N N . LEU B 1 248 ? 117.842 154.617 178.261 1.00 9.19 261 LEU B N 1
ATOM 7695 C CA . LEU B 1 248 ? 117.433 154.169 176.937 1.00 8.63 261 LEU B CA 1
ATOM 7696 C C . LEU B 1 248 ? 117.044 155.386 176.114 1.00 8.23 261 LEU B C 1
ATOM 7697 O O . LEU B 1 248 ? 116.079 156.083 176.452 1.00 9.30 261 LEU B O 1
ATOM 7713 N N . THR B 1 249 ? 117.788 155.656 175.051 1.00 8.60 262 THR B N 1
ATOM 7714 C CA . THR B 1 249 ? 117.461 156.754 174.147 1.00 7.98 262 THR B CA 1
ATOM 7715 C C . THR B 1 249 ? 117.053 156.197 172.791 1.00 8.96 262 THR B C 1
ATOM 7716 O O . THR B 1 249 ? 117.644 155.220 172.304 1.00 10.11 262 THR B O 1
ATOM 7727 N N . ALA B 1 250 ? 116.035 156.811 172.182 1.00 8.89 263 ALA B N 1
ATOM 7728 C CA . ALA B 1 250 ? 115.487 156.319 170.922 1.00 9.18 263 ALA B CA 1
ATOM 7729 C C . ALA B 1 250 ? 115.073 157.502 170.065 1.00 8.76 263 ALA B C 1
ATOM 7730 O O . ALA B 1 250 ? 114.209 158.292 170.459 1.00 9.82 263 ALA B O 1
ATOM 7737 N N . TYR B 1 251 ? 115.697 157.621 168.902 1.00 8.79 264 TYR B N 1
ATOM 7738 C CA . TYR B 1 251 ? 115.441 158.689 167.943 1.00 8.91 264 TYR B CA 1
ATOM 7739 C C . TYR B 1 251 ? 115.065 158.039 166.620 1.00 9.33 264 TYR B C 1
ATOM 7740 O O . TYR B 1 251 ? 115.805 157.188 166.116 1.00 10.92 264 TYR B O 1
ATOM 7758 N N . LEU B 1 252 ? 113.916 158.418 166.063 1.00 8.78 265 LEU B N 1
ATOM 7759 C CA . LEU B 1 252 ? 113.418 157.805 164.842 1.00 9.44 265 LEU B CA 1
ATOM 7760 C C . LEU B 1 252 ? 113.067 158.875 163.820 1.00 9.06 265 LEU B C 1
ATOM 7761 O O . LEU B 1 252 ? 112.443 159.889 164.159 1.00 9.31 265 LEU B O 1
ATOM 7777 N N . GLN B 1 253 ? 113.443 158.638 162.566 1.00 9.62 266 GLN B N 1
ATOM 7778 C CA . GLN B 1 253 ? 112.856 159.344 161.431 1.00 9.80 266 GLN B CA 1
ATOM 7779 C C . GLN B 1 253 ? 112.218 158.289 160.549 1.00 11.18 266 GLN B C 1
ATOM 7780 O O . GLN B 1 253 ? 112.909 157.384 160.069 1.00 12.00 266 GLN B O 1
ATOM 7794 N N . ALA B 1 254 ? 110.902 158.389 160.349 1.00 10.37 267 ALA B N 1
ATOM 7795 C CA . ALA B 1 254 ? 110.208 157.343 159.599 1.00 10.65 267 ALA B CA 1
ATOM 7796 C C . ALA B 1 254 ? 109.004 157.974 158.895 1.00 12.18 267 ALA B C 1
ATOM 7797 O O . ALA B 1 254 ? 107.857 157.840 159.319 1.00 11.69 267 ALA B O 1
ATOM 7804 N N . GLY B 1 255 ? 109.279 158.637 157.769 1.00 11.96 268 GLY B N 1
ATOM 7805 C CA . GLY B 1 255 ? 108.236 159.342 157.041 1.00 12.16 268 GLY B CA 1
ATOM 7806 C C . GLY B 1 255 ? 107.252 158.444 156.323 1.00 13.39 268 GLY B C 1
ATOM 7807 O O . GLY B 1 255 ? 106.187 158.919 155.909 1.00 15.96 268 GLY B O 1
ATOM 7811 N N . ALA B 1 256 ? 107.585 157.162 156.146 1.00 12.78 269 ALA B N 1
ATOM 7812 C CA . ALA B 1 256 ? 106.712 156.264 155.401 1.00 14.49 269 ALA B CA 1
ATOM 7813 C C . ALA B 1 256 ? 105.586 155.678 156.242 1.00 13.54 269 ALA B C 1
ATOM 7814 O O . ALA B 1 256 ? 104.715 154.994 155.688 1.00 17.82 269 ALA B O 1
ATOM 7821 N N . ILE B 1 257 ? 105.587 155.905 157.552 1.00 12.07 270 ILE B N 1
ATOM 7822 C CA . ILE B 1 257 ? 104.566 155.389 158.452 1.00 13.59 270 ILE B CA 1
ATOM 7823 C C . ILE B 1 257 ? 103.875 156.564 159.145 1.00 12.72 270 ILE B C 1
ATOM 7824 O O . ILE B 1 257 ? 104.336 157.703 159.090 1.00 12.42 270 ILE B O 1
ATOM 7840 N N . SER B 1 258 ? 102.766 156.268 159.823 1.00 11.90 271 SER B N 1
ATOM 7841 C CA . SER B 1 258 ? 101.968 157.303 160.464 1.00 12.75 271 SER B CA 1
ATOM 7842 C C . SER B 1 258 ? 102.559 157.704 161.813 1.00 11.88 271 SER B C 1
ATOM 7843 O O . SER B 1 258 ? 103.406 157.021 162.389 1.00 11.92 271 SER B O 1
ATOM 7851 N N . TYR B 1 259 ? 102.092 158.845 162.320 1.00 13.27 272 TYR B N 1
ATOM 7852 C CA . TYR B 1 259 ? 102.500 159.302 163.643 1.00 14.25 272 TYR B CA 1
ATOM 7853 C C . TYR B 1 259 ? 102.255 158.221 164.691 1.00 12.32 272 TYR B C 1
ATOM 7854 O O . TYR B 1 259 ? 103.121 157.933 165.521 1.00 12.40 272 TYR B O 1
ATOM 7872 N N . GLU B 1 260 ? 101.073 157.602 164.655 1.00 12.66 273 GLU B N 1
ATOM 7873 C CA . GLU B 1 260 ? 100.760 156.535 165.599 1.00 12.97 273 GLU B CA 1
ATOM 7874 C C . GLU B 1 260 ? 101.709 155.356 165.429 1.00 11.56 273 GLU B C 1
ATOM 7875 O O . GLU B 1 260 ? 102.163 154.765 166.417 1.00 12.15 273 GLU B O 1
ATOM 7887 N N . GLN B 1 261 ? 102.025 154.999 164.184 1.00 11.24 274 GLN B N 1
ATOM 7888 C CA . GLN B 1 261 ? 102.962 153.904 163.957 1.00 11.24 274 GLN B CA 1
ATOM 7889 C C . GLN B 1 261 ? 104.365 154.243 164.447 1.00 11.39 274 GLN B C 1
ATOM 7890 O O . GLN B 1 261 ? 105.112 153.340 164.848 1.00 10.79 274 GLN B O 1
ATOM 7904 N N . ARG B 1 262 ? 104.749 155.524 164.424 1.00 10.73 275 ARG B N 1
ATOM 7905 C CA . ARG B 1 262 ? 106.043 155.902 164.982 1.00 10.69 275 ARG B CA 1
ATOM 7906 C C . ARG B 1 262 ? 106.096 155.620 166.477 1.00 9.98 275 ARG B C 1
ATOM 7907 O O . ARG B 1 262 ? 107.118 155.149 166.989 1.00 10.62 275 ARG B O 1
ATOM 7928 N N . ALA B 1 263 ? 105.004 155.884 167.200 1.00 10.51 276 ALA B N 1
ATOM 7929 C CA . ALA B 1 263 ? 104.952 155.479 168.603 1.00 10.38 276 ALA B CA 1
ATOM 7930 C C . ALA B 1 263 ? 105.111 153.971 168.742 1.00 10.11 276 ALA B C 1
ATOM 7931 O O . ALA B 1 263 ? 105.815 153.494 169.642 1.00 10.78 276 ALA B O 1
ATOM 7938 N N A SER B 1 264 ? 104.457 153.206 167.866 0.67 10.46 277 SER B N 1
ATOM 7939 N N B SER B 1 264 ? 104.474 153.198 167.861 0.33 10.95 277 SER B N 1
ATOM 7940 C CA A SER B 1 264 ? 104.572 151.751 167.919 0.67 11.34 277 SER B CA 1
ATOM 7941 C CA B SER B 1 264 ? 104.586 151.745 167.961 0.33 10.70 277 SER B CA 1
ATOM 7942 C C A SER B 1 264 ? 106.021 151.308 167.760 0.67 9.40 277 SER B C 1
ATOM 7943 C C B SER B 1 264 ? 106.017 151.277 167.732 0.33 11.11 277 SER B C 1
ATOM 7944 O O A SER B 1 264 ? 106.456 150.337 168.394 0.67 11.25 277 SER B O 1
ATOM 7945 O O B SER B 1 264 ? 106.435 150.257 168.294 0.33 7.97 277 SER B O 1
ATOM 7960 N N . VAL B 1 265 ? 106.781 151.994 166.906 1.00 10.10 278 VAL B N 1
ATOM 7961 C CA . VAL B 1 265 ? 108.196 151.673 166.750 1.00 10.62 278 VAL B CA 1
ATOM 7962 C C . VAL B 1 265 ? 108.936 151.911 168.060 1.00 10.41 278 VAL B C 1
ATOM 7963 O O . VAL B 1 265 ? 109.755 151.087 168.488 1.00 10.77 278 VAL B O 1
ATOM 7977 N N . LEU B 1 266 ? 108.669 153.041 168.716 1.00 9.43 279 LEU B N 1
ATOM 7978 C CA . LEU B 1 266 ? 109.330 153.320 169.986 1.00 9.67 279 LEU B CA 1
ATOM 7979 C C . LEU B 1 266 ? 108.924 152.313 171.059 1.00 9.48 279 LEU B C 1
ATOM 7980 O O . LEU B 1 266 ? 109.765 151.879 171.860 1.00 9.59 279 LEU B O 1
ATOM 7996 N N . ALA B 1 267 ? 107.652 151.905 171.078 1.00 9.07 280 ALA B N 1
ATOM 7997 C CA . ALA B 1 267 ? 107.249 150.853 172.007 1.00 9.69 280 ALA B CA 1
ATOM 7998 C C . ALA B 1 267 ? 108.031 149.570 171.750 1.00 10.38 280 ALA B C 1
ATOM 7999 O O . ALA B 1 267 ? 108.435 148.872 172.691 1.00 10.10 280 ALA B O 1
ATOM 8006 N N . GLN B 1 268 ? 108.263 149.248 170.479 1.00 10.25 281 GLN B N 1
ATOM 8007 C CA . GLN B 1 268 ? 109.028 148.048 170.149 1.00 10.03 281 GLN B CA 1
ATOM 8008 C C . GLN B 1 268 ? 110.490 148.170 170.573 1.00 11.21 281 GLN B C 1
ATOM 8009 O O . GLN B 1 268 ? 111.107 147.173 170.972 1.00 11.26 281 GLN B O 1
ATOM 8023 N N . VAL B 1 269 ? 111.074 149.367 170.469 1.00 10.23 282 VAL B N 1
ATOM 8024 C CA . VAL B 1 269 ? 112.401 149.589 171.043 1.00 10.64 282 VAL B CA 1
ATOM 8025 C C . VAL B 1 269 ? 112.390 149.226 172.520 1.00 10.32 282 VAL B C 1
ATOM 8026 O O . VAL B 1 269 ? 113.307 148.559 173.024 1.00 10.14 282 VAL B O 1
ATOM 8039 N N . GLY B 1 270 ? 111.346 149.653 173.235 1.00 9.25 283 GLY B N 1
ATOM 8040 C CA . GLY B 1 270 ? 111.237 149.315 174.644 1.00 10.02 283 GLY B CA 1
ATOM 8041 C C . GLY B 1 270 ? 111.183 147.819 174.878 1.00 9.44 283 GLY B C 1
ATOM 8042 O O . GLY B 1 270 ? 111.845 147.296 175.782 1.00 10.12 283 GLY B O 1
ATOM 8046 N N . ARG B 1 271 ? 110.384 147.109 174.076 1.00 9.57 284 ARG B N 1
ATOM 8047 C CA . ARG B 1 271 ? 110.259 145.663 174.247 1.00 9.92 284 ARG B CA 1
ATOM 8048 C C . ARG B 1 271 ? 111.584 144.951 173.992 1.00 9.77 284 ARG B C 1
ATOM 8049 O O . ARG B 1 271 ? 111.960 144.031 174.734 1.00 10.71 284 ARG B O 1
ATOM 8070 N N . ILE B 1 272 ? 112.285 145.335 172.924 1.00 10.52 285 ILE B N 1
ATOM 8071 C CA . ILE B 1 272 ? 113.579 144.734 172.622 1.00 11.41 285 ILE B CA 1
ATOM 8072 C C . ILE B 1 272 ? 114.567 145.018 173.744 1.00 11.47 285 ILE B C 1
ATOM 8073 O O . ILE B 1 272 ? 115.287 144.123 174.206 1.00 13.22 285 ILE B O 1
ATOM 8089 N N . ALA B 1 273 ? 114.633 146.279 174.181 1.00 11.19 286 ALA B N 1
ATOM 8090 C CA . ALA B 1 273 ? 115.559 146.643 175.248 1.00 13.21 286 ALA B CA 1
ATOM 8091 C C . ALA B 1 273 ? 115.271 145.865 176.524 1.00 12.69 286 ALA B C 1
ATOM 8092 O O . ALA B 1 273 ? 116.195 145.374 177.187 1.00 14.06 286 ALA B O 1
ATOM 8099 N N . ASP B 1 274 ? 113.997 145.736 176.890 1.00 10.74 287 ASP B N 1
ATOM 8100 C CA . ASP B 1 274 ? 113.675 145.016 178.114 1.00 11.40 287 ASP B CA 1
ATOM 8101 C C . ASP B 1 274 ? 114.166 143.582 178.025 1.00 12.40 287 ASP B C 1
ATOM 8102 O O . ASP B 1 274 ? 114.763 143.054 178.968 1.00 13.16 287 ASP B O 1
ATOM 8111 N N . ARG B 1 275 ? 113.934 142.955 176.899 1.00 11.11 288 ARG B N 1
ATOM 8112 C CA . ARG B 1 275 ? 114.359 141.588 176.721 1.00 14.07 288 ARG B CA 1
ATOM 8113 C C . ARG B 1 275 ? 115.901 141.460 176.806 1.00 13.57 288 ARG B C 1
ATOM 8114 O O . ARG B 1 275 ? 116.403 140.460 177.303 1.00 17.15 288 ARG B O 1
ATOM 8135 N N . LEU B 1 276 ? 116.625 142.452 176.302 1.00 13.50 289 LEU B N 1
ATOM 8136 C CA . LEU B 1 276 ? 118.089 142.452 176.300 1.00 14.92 289 LEU B CA 1
ATOM 8137 C C . LEU B 1 276 ? 118.686 142.623 177.687 1.00 14.70 289 LEU B C 1
ATOM 8138 O O . LEU B 1 276 ? 119.861 142.303 177.879 1.00 16.61 289 LEU B O 1
ATOM 8154 N N . ILE B 1 277 ? 117.955 143.227 178.619 1.00 15.74 290 ILE B N 1
ATOM 8155 C CA . ILE B 1 277 ? 118.404 143.378 180.001 1.00 15.49 290 ILE B CA 1
ATOM 8156 C C . ILE B 1 277 ? 118.174 142.041 180.710 1.00 16.19 290 ILE B C 1
ATOM 8157 O O . ILE B 1 277 ? 117.050 141.712 181.094 1.00 17.86 290 ILE B O 1
ATOM 8173 N N . GLY B 1 278 ? 119.197 141.203 180.975 1.00 25.37 291 GLY B N 1
ATOM 8174 C CA . GLY B 1 278 ? 119.048 139.851 181.593 1.00 27.39 291 GLY B CA 1
ATOM 8175 C C . GLY B 1 278 ? 119.005 138.403 180.880 1.00 60.05 291 GLY B C 1
ATOM 8176 O O . GLY B 1 278 ? 118.419 137.414 181.520 1.00 27.47 291 GLY B O 1
#

Radius of gyration: 24.76 Å; Cα contacts (8 Å, |Δi|>4): 1160; chains: 2; bounding box: 68×54×58 Å

Foldseek 3Di:
DVQLLVQCVPDQALVSNCVSLVWAKAKWKAFVVPRDIDTHQQADKFACFLVLLLLLLLLQQQVCVVVPCQQADWFAAAPVLADPQAVPCVVRHPHTDGLVVLSLCCFQRVGQSSSQSSCVVRVHQVSSQVLLVVLPQPFAGEDDGPPVSRDDDVVDRHNIHGNNSVQVVCCCRLPHDSGDPVSSVSSQVSQLNHHPQVLALVLQADPQWRKGKGWRDDPAFKTWMKIWTAGPVDDTIMIMTMIMGRRSDDPSVVRSSRSSSNNSSNVVVD/DVQLLVQLVPDQAPVSNCVSLVWAKWKWKAFVVPRDIDIDQQADKFACFLVLLLLLLLLQLLVCVVVPCQQVDKFAAAPVLADPQAVPSVVRHPHTDGLVVLSLCCFQRVGQSSSQSSCVSQVHQVSSQVLLVVLPQPFAGADDGPPVSQDDDPPPRHNIGGNNSVQVVCCCRLPHVSGDPVSSVSSQVSQLNHHPQCLFLVLQADPQWRKGKGWRDDPAFKIWMKIWTAGPVHDTIMIMTMIMGRRSDDPSVVRSSRSSSNNSSNVVPD